Protein AF-0000000066077690 (afdb_homodimer)

Solvent-accessible surface area (backbone atoms only — not comparable to full-atom values): 32612 Å² total; per-residue (Å²): 104,36,33,20,30,17,25,60,28,32,73,72,39,43,57,28,40,52,52,6,44,52,50,33,25,72,72,65,68,33,28,33,33,38,15,16,38,50,70,61,50,54,51,51,28,50,75,70,71,46,71,78,41,79,43,58,46,79,39,76,15,76,40,74,71,56,72,85,49,61,29,68,64,46,50,71,69,36,65,46,11,9,54,38,43,20,25,40,33,32,54,73,64,71,15,64,22,27,37,34,21,27,28,61,60,30,50,52,47,24,39,42,72,48,40,25,57,30,76,71,50,89,67,55,30,26,35,36,58,38,63,29,72,75,44,70,24,36,35,28,16,38,48,64,34,42,67,69,54,43,70,51,46,49,50,45,47,51,53,43,40,53,45,39,30,59,73,73,61,35,90,76,43,34,33,26,37,59,24,70,31,61,53,77,88,33,50,35,71,59,46,41,65,25,47,64,54,45,72,66,65,79,62,54,55,72,47,38,34,36,32,34,43,55,27,54,39,82,40,40,25,37,30,43,38,5,40,56,28,24,27,51,54,32,26,53,54,20,37,55,53,33,51,54,50,46,39,53,52,42,21,72,75,30,74,62,19,41,56,8,40,61,43,19,39,65,26,52,50,49,48,50,49,59,64,31,72,46,64,54,16,37,23,41,43,45,43,36,50,56,44,40,29,40,30,56,39,79,44,42,32,61,18,40,24,30,24,53,50,44,46,51,50,45,61,72,54,44,50,59,61,52,46,60,70,49,38,53,60,51,50,54,50,50,54,55,55,60,69,73,105,105,36,30,20,30,17,24,59,28,32,71,71,39,44,57,29,40,52,51,5,43,53,48,32,26,71,72,66,69,32,28,33,34,38,16,16,38,49,71,59,50,51,52,51,27,49,76,69,70,46,70,78,42,78,45,59,45,79,39,72,13,78,39,74,71,56,73,85,51,61,29,69,63,46,50,71,69,35,65,45,11,10,55,37,43,19,27,40,33,32,54,72,64,70,14,64,20,26,38,33,20,28,29,60,59,31,48,51,48,24,37,42,72,48,40,26,58,30,76,71,51,88,64,56,31,26,34,35,61,37,61,28,73,75,44,69,24,36,34,30,17,38,49,63,33,43,69,67,53,43,69,50,45,48,50,46,47,51,55,44,39,52,47,38,29,61,72,73,62,36,89,78,42,34,34,26,36,58,24,71,30,62,53,77,88,34,49,36,71,58,44,42,64,24,48,62,54,45,72,67,63,80,63,54,55,72,46,37,32,37,31,35,44,56,25,54,40,81,42,39,24,37,28,43,39,5,39,56,27,24,26,51,54,32,24,53,54,20,38,54,53,33,52,54,52,48,39,54,53,41,20,72,75,31,74,61,18,41,55,8,39,61,44,19,38,66,26,53,51,50,47,48,50,61,63,29,71,46,63,52,16,38,23,40,42,45,43,36,50,54,46,42,30,40,30,56,38,80,44,43,32,62,17,39,25,30,25,51,50,44,45,51,50,46,60,73,54,42,51,60,62,52,46,59,71,49,40,54,60,52,50,54,50,50,54,56,53,60,70,72,106

Foldseek 3Di:
DEEEELQQAFDPGRVLLLLLQLVLCVPVVAAYEHFEAPVVVCVNCVVVVNNPPPRYHYHHQHDADAQPDDQLVCCVVRCSHRLLVSLQCCLVVVHQEYEHQHHPSNNLNSLCVRQNFQPLQPDKAWWFWAAAPVGTATETRAANFQDDALLNQLLVQVLRQLCCCLQVVDPAFEEAEEFQDQDLCGHDPRSNVNQVLNVPLPGNYPGYDYLVCNRHCPGRYYYDGNNVNNVSVVCLQVVLVVVVVVLVVVCVVDVVSVVVCVVCVVVVVVVCCSRHLLQRQFIWITGGNGTYGHFHNNHGSSSSNSVVVSRVSCSVSCSNVVCSVCSNVSSVSVVVVVVVD/DEEEEAQQAFDPGRVLLLLLQLVLCVPVVAAYEHFEAPVVVCVVCVVVVNNPPPRYHYHHQHDADAQPDDQLVCCVVRCSHRLLVSLQCCLVVVHQEYEHQHHPSNNLNSLCVRQNFQPLQPDKAWWFWAAAPVGTATETRQANFQDDALLNQLLVQVLRQLCCCLQVVDPAFEEAEEFQDQDLCGHDPRSNVNQVLNVPLPGNYPGYDYLVCNRHCPGRYYYDGNNVNNVSVVCLQVVLVVVVVVLVVVCVVDVVSVVVCVVCVVVVVVVCCSRHLLQRQFIWITGGNGTYGHFHNNHGSSSSNSVVVSRVSCSVSCSNVVCSVCSNVSSVSVVVVVVVD

Sequence (682 aa):
MRIALDASGGDFGYQPNILGAARAVKELKCEVILVGDEKVLKEQLASLGLSDLKGLSVEHAPDVIDMDADPAKEVRSKKNASVVVAADLVKQGRAKAFVSAGNSGATMVAALMKMGRIEGVLRPAIGAPLPTVKGLMLLLDAGANAECKPQHLMQFAVMGSIYTQKVFGIRKPKVGLLSIGEEEGKGNDLVKETYPYLSNLGINFCGNVEGRDLPFGTTDVVVTDGFTGNVCLKLEEGLAKAMFHMIKGEIKKNPIAMLGAMLAKPAFASVKKITDPDTAGGAPLLGVDGVAIVSHGKSSETAVFNAVRTAKRLVDSGFVSDIKQHIAEYKEIFEKLEAKKMRIALDASGGDFGYQPNILGAARAVKELKCEVILVGDEKVLKEQLASLGLSDLKGLSVEHAPDVIDMDADPAKEVRSKKNASVVVAADLVKQGRAKAFVSAGNSGATMVAALMKMGRIEGVLRPAIGAPLPTVKGLMLLLDAGANAECKPQHLMQFAVMGSIYTQKVFGIRKPKVGLLSIGEEEGKGNDLVKETYPYLSNLGINFCGNVEGRDLPFGTTDVVVTDGFTGNVCLKLEEGLAKAMFHMIKGEIKKNPIAMLGAMLAKPAFASVKKITDPDTAGGAPLLGVDGVAIVSHGKSSETAVFNAVRTAKRLVDSGFVSDIKQHIAEYKEIFEKLEAKK

Nearest PDB structures (foldseek):
  6a1k-assembly1_B  TM=9.508E-01  e=2.066E-37  Bacillus subtilis subsp. subtilis str. 168
  1vi1-assembly1_A  TM=9.547E-01  e=2.306E-36  Bacillus subtilis
  1vi1-assembly2_B  TM=9.498E-01  e=1.806E-33  Bacillus subtilis
  1u7n-assembly1_B  TM=9.314E-01  e=5.696E-33  Enterococcus faecalis
  1u7n-assembly1_A  TM=9.356E-01  e=7.097E-31  Enterococcus faecalis

Structure (mmCIF, N/CA/C/O backbone):
data_AF-0000000066077690-model_v1
#
loop_
_entity.id
_entity.type
_entity.pdbx_description
1 polymer 'Phosphate acyltransferase'
#
loop_
_atom_site.group_PDB
_atom_site.id
_atom_site.type_symbol
_atom_site.label_atom_id
_atom_site.label_alt_id
_atom_site.label_comp_id
_atom_site.label_asym_id
_atom_site.label_entity_id
_atom_site.label_seq_id
_atom_site.pdbx_PDB_ins_code
_atom_site.Cartn_x
_atom_site.Cartn_y
_atom_site.Cartn_z
_atom_site.occupancy
_atom_site.B_iso_or_equiv
_atom_site.auth_seq_id
_atom_site.auth_comp_id
_atom_site.auth_asym_id
_atom_site.auth_atom_id
_atom_site.pdbx_PDB_model_num
ATOM 1 N N . MET A 1 1 ? -2.941 -35.188 -13.766 1 92.62 1 MET A N 1
ATOM 2 C CA . MET A 1 1 ? -2.289 -33.938 -14.18 1 92.62 1 MET A CA 1
ATOM 3 C C . MET A 1 1 ? -0.944 -33.781 -13.477 1 92.62 1 MET A C 1
ATOM 5 O O . MET A 1 1 ? -0.804 -34.125 -12.305 1 92.62 1 MET A O 1
ATOM 9 N N . ARG A 1 2 ? 0.163 -33.344 -14.195 1 97.88 2 ARG A N 1
ATOM 10 C CA . ARG A 1 2 ? 1.507 -33.188 -13.648 1 97.88 2 ARG A CA 1
ATOM 11 C C . ARG A 1 2 ? 1.86 -31.703 -13.484 1 97.88 2 ARG A C 1
ATOM 13 O O . ARG A 1 2 ? 1.692 -30.906 -14.414 1 97.88 2 ARG A O 1
ATOM 20 N N . ILE A 1 3 ? 2.305 -31.375 -12.344 1 98.56 3 ILE A N 1
ATOM 21 C CA . ILE A 1 3 ? 2.758 -30.031 -12.016 1 98.56 3 ILE A CA 1
ATOM 22 C C . ILE A 1 3 ? 4.25 -30.062 -11.695 1 98.56 3 ILE A C 1
ATOM 24 O O . ILE A 1 3 ? 4.707 -30.875 -10.891 1 98.56 3 ILE A O 1
ATOM 28 N N . ALA A 1 4 ? 4.996 -29.25 -12.367 1 98.88 4 ALA A N 1
ATOM 29 C CA . ALA A 1 4 ? 6.422 -29.125 -12.07 1 98.88 4 ALA A CA 1
ATOM 30 C C . ALA A 1 4 ? 6.66 -28.156 -10.914 1 98.88 4 ALA A C 1
ATOM 32 O O . ALA A 1 4 ? 6.117 -27.047 -10.898 1 98.88 4 ALA A O 1
ATOM 33 N N . LEU A 1 5 ? 7.414 -28.562 -9.938 1 98.75 5 LEU A N 1
ATOM 34 C CA . LEU A 1 5 ? 7.73 -27.719 -8.781 1 98.75 5 LEU A CA 1
ATOM 35 C C . LEU A 1 5 ? 9.227 -27.438 -8.711 1 98.75 5 LEU A C 1
ATOM 37 O O . LEU A 1 5 ? 10.039 -28.359 -8.641 1 98.75 5 LEU A O 1
ATOM 41 N N . ASP A 1 6 ? 9.57 -26.188 -8.797 1 98.56 6 ASP A N 1
ATOM 42 C CA . ASP A 1 6 ? 10.93 -25.75 -8.5 1 98.56 6 ASP A CA 1
ATOM 43 C C . ASP A 1 6 ? 11.305 -26.078 -7.055 1 98.56 6 ASP A C 1
ATOM 45 O O . ASP A 1 6 ? 11.094 -25.266 -6.156 1 98.56 6 ASP A O 1
ATOM 49 N N . ALA A 1 7 ? 11.938 -27.188 -6.895 1 97.88 7 ALA A N 1
ATOM 50 C CA . ALA A 1 7 ? 12.141 -27.719 -5.551 1 97.88 7 ALA A CA 1
ATOM 51 C C . ALA A 1 7 ? 13.32 -27.047 -4.859 1 97.88 7 ALA A C 1
ATOM 53 O O . ALA A 1 7 ? 13.492 -27.172 -3.645 1 97.88 7 ALA A O 1
ATOM 54 N N . SER A 1 8 ? 14.094 -26.344 -5.578 1 94.06 8 SER A N 1
ATOM 55 C CA . SER A 1 8 ? 15.266 -25.672 -5.023 1 94.06 8 SER A CA 1
ATOM 56 C C . SER A 1 8 ? 14.961 -24.219 -4.66 1 94.06 8 SER A C 1
ATOM 58 O O . SER A 1 8 ? 15.797 -23.531 -4.062 1 94.06 8 SER A O 1
ATOM 60 N N . GLY A 1 9 ? 13.75 -23.797 -5.086 1 90.25 9 GLY A N 1
ATOM 61 C CA . GLY A 1 9 ? 13.398 -22.406 -4.828 1 90.25 9 GLY A CA 1
ATOM 62 C C . GLY A 1 9 ? 12.969 -22.156 -3.396 1 90.25 9 GLY A C 1
ATOM 63 O O . GLY A 1 9 ? 12.5 -23.078 -2.715 1 90.25 9 GLY A O 1
ATOM 64 N N . GLY A 1 10 ? 13.188 -20.953 -2.996 1 89.75 10 GLY A N 1
ATOM 65 C CA . GLY A 1 10 ? 12.734 -20.578 -1.663 1 89.75 10 GLY A CA 1
ATOM 66 C C . GLY A 1 10 ? 13.875 -20.438 -0.668 1 89.75 10 GLY A C 1
ATOM 67 O O . GLY A 1 10 ? 14.992 -20.891 -0.926 1 89.75 10 GLY A O 1
ATOM 68 N N . ASP A 1 11 ? 13.539 -19.922 0.459 1 88.38 11 ASP A N 1
ATOM 69 C CA . ASP A 1 11 ? 14.547 -19.547 1.449 1 88.38 11 ASP A CA 1
ATOM 70 C C . ASP A 1 11 ? 14.859 -20.734 2.373 1 88.38 11 ASP A C 1
ATOM 72 O O . ASP A 1 11 ? 15.906 -20.75 3.021 1 88.38 11 ASP A O 1
ATOM 76 N N . PHE A 1 12 ? 13.969 -21.719 2.418 1 89.31 12 PHE A N 1
ATOM 77 C CA . PHE A 1 12 ? 14.086 -22.734 3.455 1 89.31 12 PHE A CA 1
ATOM 78 C C . PHE A 1 12 ? 14.617 -24.031 2.877 1 89.31 12 PHE A C 1
ATOM 80 O O . PHE A 1 12 ? 14.539 -25.094 3.518 1 89.31 12 PHE A O 1
ATOM 87 N N . GLY A 1 13 ? 15.07 -23.984 1.696 1 88.69 13 GLY A N 1
ATOM 88 C CA . GLY A 1 13 ? 15.641 -25.188 1.092 1 88.69 13 GLY A CA 1
ATOM 89 C C . GLY A 1 13 ? 14.594 -26.109 0.495 1 88.69 13 GLY A C 1
ATOM 90 O O . GLY A 1 13 ? 13.477 -25.688 0.209 1 88.69 13 GLY A O 1
ATOM 91 N N . TYR A 1 14 ? 14.977 -27.359 0.371 1 95 14 TYR A N 1
ATOM 92 C CA . TYR A 1 14 ? 14.18 -28.312 -0.386 1 95 14 TYR A CA 1
ATOM 93 C C . TYR A 1 14 ? 13 -28.812 0.441 1 95 14 TYR A C 1
ATOM 95 O O . TYR A 1 14 ? 11.961 -29.188 -0.11 1 95 14 TYR A O 1
ATOM 103 N N . GLN A 1 15 ? 13.141 -28.812 1.674 1 95.62 15 GLN A N 1
ATOM 104 C CA . GLN A 1 15 ? 12.258 -29.578 2.541 1 95.62 15 GLN A CA 1
ATOM 105 C C . GLN A 1 15 ? 10.82 -29.078 2.455 1 95.62 15 GLN A C 1
ATOM 107 O O . GLN A 1 15 ? 9.891 -29.875 2.271 1 95.62 15 GLN A O 1
ATOM 112 N N . PRO A 1 16 ? 10.594 -27.75 2.58 1 96.31 16 PRO A N 1
ATOM 113 C CA . PRO A 1 16 ? 9.203 -27.297 2.455 1 96.31 16 PRO A CA 1
ATOM 114 C C . PRO A 1 16 ? 8.586 -27.641 1.104 1 96.31 16 PRO A C 1
ATOM 116 O O . PRO A 1 16 ? 7.398 -27.969 1.027 1 96.31 16 PRO A O 1
ATOM 119 N N . ASN A 1 17 ? 9.375 -27.578 0.113 1 97.94 17 ASN A N 1
ATOM 120 C CA . ASN A 1 17 ? 8.898 -27.906 -1.228 1 97.94 17 ASN A CA 1
ATOM 121 C C . ASN A 1 17 ? 8.547 -29.375 -1.352 1 97.94 17 ASN A C 1
ATOM 123 O O . ASN A 1 17 ? 7.488 -29.719 -1.878 1 97.94 17 ASN A O 1
ATOM 127 N N . ILE A 1 18 ? 9.398 -30.234 -0.816 1 98.38 18 ILE A N 1
ATOM 128 C CA . ILE A 1 18 ? 9.188 -31.688 -0.885 1 98.38 18 ILE A CA 1
ATOM 129 C C . ILE A 1 18 ? 7.945 -32.062 -0.081 1 98.38 18 ILE A C 1
ATOM 131 O O . ILE A 1 18 ? 7.078 -32.781 -0.571 1 98.38 18 ILE A O 1
ATOM 135 N N . LEU A 1 19 ? 7.859 -31.516 1.081 1 98 19 LEU A N 1
ATOM 136 C CA . LEU A 1 19 ? 6.746 -31.859 1.966 1 98 19 LEU A CA 1
ATOM 137 C C . LEU A 1 19 ? 5.434 -31.312 1.416 1 98 19 LEU A C 1
ATOM 139 O O . LEU A 1 19 ? 4.402 -31.984 1.48 1 98 19 LEU A O 1
ATOM 143 N N . GLY A 1 20 ? 5.445 -30.078 0.918 1 97.56 20 GLY A N 1
ATOM 144 C CA . GLY A 1 20 ? 4.262 -29.531 0.284 1 97.56 20 GLY A CA 1
ATOM 145 C C . GLY A 1 20 ? 3.816 -30.312 -0.936 1 97.56 20 GLY A C 1
ATOM 146 O O . GLY A 1 20 ? 2.619 -30.531 -1.136 1 97.56 20 GLY A O 1
ATOM 147 N N . ALA A 1 21 ? 4.758 -30.766 -1.689 1 98.25 21 ALA A N 1
ATOM 148 C CA . ALA A 1 21 ? 4.473 -31.578 -2.869 1 98.25 21 ALA A CA 1
ATOM 149 C C . ALA A 1 21 ? 3.869 -32.938 -2.475 1 98.25 21 ALA A C 1
ATOM 151 O O . ALA A 1 21 ? 2.912 -33.375 -3.1 1 98.25 21 ALA A O 1
ATOM 152 N N . ALA A 1 22 ? 4.465 -33.531 -1.503 1 98.12 22 ALA A N 1
ATOM 153 C CA . ALA A 1 22 ? 3.967 -34.812 -1.023 1 98.12 22 ALA A CA 1
ATOM 154 C C . ALA A 1 22 ? 2.52 -34.719 -0.558 1 98.12 22 ALA A C 1
ATOM 156 O O . ALA A 1 22 ? 1.69 -35.562 -0.871 1 98.12 22 ALA A O 1
ATOM 157 N N . ARG A 1 23 ? 2.299 -33.656 0.178 1 97.88 23 ARG A N 1
ATOM 158 C CA . ARG A 1 23 ? 0.932 -33.406 0.631 1 97.88 23 ARG A CA 1
ATOM 159 C C . ARG A 1 23 ? -0.01 -33.219 -0.552 1 97.88 23 ARG A C 1
ATOM 161 O O . ARG A 1 23 ? -1.137 -33.719 -0.545 1 97.88 23 ARG A O 1
ATOM 168 N N . ALA A 1 24 ? 0.413 -32.469 -1.529 1 97.75 24 ALA A N 1
ATOM 169 C CA . ALA A 1 24 ? -0.404 -32.219 -2.709 1 97.75 24 ALA A CA 1
ATOM 170 C C . ALA A 1 24 ? -0.749 -33.5 -3.445 1 97.75 24 ALA A C 1
ATOM 172 O O . ALA A 1 24 ? -1.899 -33.719 -3.832 1 97.75 24 ALA A O 1
ATOM 173 N N . VAL A 1 25 ? 0.225 -34.375 -3.611 1 97.75 25 VAL A N 1
ATOM 174 C CA . VAL A 1 25 ? 0.017 -35.625 -4.312 1 97.75 25 VAL A CA 1
ATOM 175 C C . VAL A 1 25 ? -1.006 -36.469 -3.557 1 97.75 25 VAL A C 1
ATOM 177 O O . VAL A 1 25 ? -1.86 -37.125 -4.168 1 97.75 25 VAL A O 1
ATOM 180 N N . LYS A 1 26 ? -0.929 -36.438 -2.277 1 97.06 26 LYS A N 1
ATOM 181 C CA . LYS A 1 26 ? -1.799 -37.25 -1.438 1 97.06 26 LYS A CA 1
ATOM 182 C C . LYS A 1 26 ? -3.219 -36.688 -1.405 1 97.06 26 LYS A C 1
ATOM 184 O O . LYS A 1 26 ? -4.191 -37.438 -1.457 1 97.06 26 LYS A O 1
ATOM 189 N N . GLU A 1 27 ? -3.309 -35.375 -1.354 1 97.19 27 GLU A N 1
ATOM 190 C CA . GLU A 1 27 ? -4.605 -34.781 -1.058 1 97.19 27 GLU A CA 1
ATOM 191 C C . GLU A 1 27 ? -5.301 -34.312 -2.334 1 97.19 27 GLU A C 1
ATOM 193 O O . GLU A 1 27 ? -6.531 -34.281 -2.398 1 97.19 27 GLU A O 1
ATOM 198 N N . LEU A 1 28 ? -4.562 -33.906 -3.311 1 96.19 28 LEU A N 1
ATOM 199 C CA . LEU A 1 28 ? -5.148 -33.281 -4.492 1 96.19 28 LEU A CA 1
ATOM 200 C C . LEU A 1 28 ? -5.207 -34.25 -5.656 1 96.19 28 LEU A C 1
ATOM 202 O O . LEU A 1 28 ? -5.766 -33.938 -6.711 1 96.19 28 LEU A O 1
ATOM 206 N N . LYS A 1 29 ? -4.652 -35.406 -5.52 1 91.88 29 LYS A N 1
ATOM 207 C CA . LYS A 1 29 ? -4.629 -36.469 -6.543 1 91.88 29 LYS A CA 1
ATOM 208 C C . LYS A 1 29 ? -3.996 -35.969 -7.832 1 91.88 29 LYS A C 1
ATOM 210 O O . LYS A 1 29 ? -4.559 -36.125 -8.914 1 91.88 29 LYS A O 1
ATOM 215 N N . CYS A 1 30 ? -3.027 -35.219 -7.727 1 95.88 30 CYS A N 1
ATOM 216 C CA . CYS A 1 30 ? -2.203 -34.781 -8.852 1 95.88 30 CYS A CA 1
ATOM 217 C C . CYS A 1 30 ? -0.787 -35.344 -8.734 1 95.88 30 CYS A C 1
ATOM 219 O O . CYS A 1 30 ? -0.454 -36 -7.75 1 95.88 30 CYS A O 1
ATOM 221 N N . GLU A 1 31 ? -0.069 -35.25 -9.805 1 98.5 31 GLU A N 1
ATOM 222 C CA . GLU A 1 31 ? 1.344 -35.594 -9.797 1 98.5 31 GLU A CA 1
ATOM 223 C C . GLU A 1 31 ? 2.236 -34.375 -9.734 1 98.5 31 GLU A C 1
ATOM 225 O O . GLU A 1 31 ? 1.886 -33.312 -10.273 1 98.5 31 GLU A O 1
ATOM 230 N N . VAL A 1 32 ? 3.328 -34.5 -9.023 1 98.75 32 VAL A N 1
ATOM 231 C CA . VAL A 1 32 ? 4.266 -33.406 -8.898 1 98.75 32 VAL A CA 1
ATOM 232 C C . VAL A 1 32 ? 5.664 -33.844 -9.305 1 98.75 32 VAL A C 1
ATOM 234 O O . VAL A 1 32 ? 6.137 -34.906 -8.844 1 98.75 32 VAL A O 1
ATOM 237 N N . ILE A 1 33 ? 6.266 -33.156 -10.195 1 98.81 33 ILE A N 1
ATOM 238 C CA . ILE A 1 33 ? 7.664 -33.344 -10.555 1 98.81 33 ILE A CA 1
ATOM 239 C C . ILE A 1 33 ? 8.539 -32.375 -9.742 1 98.81 33 ILE A C 1
ATOM 241 O O . ILE A 1 33 ? 8.492 -31.172 -9.938 1 98.81 33 ILE A O 1
ATOM 245 N N . LEU A 1 34 ? 9.32 -32.938 -8.859 1 98.75 34 LEU A N 1
ATOM 246 C CA . LEU A 1 34 ? 10.305 -32.156 -8.133 1 98.75 34 LEU A CA 1
ATOM 247 C C . LEU A 1 34 ? 11.516 -31.844 -9.008 1 98.75 34 LEU A C 1
ATOM 249 O O . LEU A 1 34 ? 12.234 -32.75 -9.422 1 98.75 34 LEU A O 1
ATOM 253 N N . VAL A 1 35 ? 11.695 -30.609 -9.25 1 98.81 35 VAL A N 1
ATOM 254 C CA . VAL A 1 35 ? 12.789 -30.219 -10.133 1 98.81 35 VAL A CA 1
ATOM 255 C C . VAL A 1 35 ? 13.938 -29.625 -9.305 1 98.81 35 VAL A C 1
ATOM 257 O O . VAL A 1 35 ? 13.758 -28.625 -8.609 1 98.81 35 VAL A O 1
ATOM 260 N N . GLY A 1 36 ? 15.062 -30.156 -9.352 1 98.44 36 GLY A N 1
ATOM 261 C CA . GLY A 1 36 ? 16.234 -29.766 -8.586 1 98.44 36 GLY A CA 1
ATOM 262 C C . GLY A 1 36 ? 17.375 -30.766 -8.688 1 98.44 36 GLY A C 1
ATOM 263 O O . GLY A 1 36 ? 17.375 -31.641 -9.562 1 98.44 36 GLY A O 1
ATOM 264 N N . ASP A 1 37 ? 18.359 -30.562 -7.871 1 98.12 37 ASP A N 1
ATOM 265 C CA . ASP A 1 37 ? 19.484 -31.5 -7.855 1 98.12 37 ASP A CA 1
ATOM 266 C C . ASP A 1 37 ? 19.016 -32.906 -7.488 1 98.12 37 ASP A C 1
ATOM 268 O O . ASP A 1 37 ? 18.516 -33.125 -6.383 1 98.12 37 ASP A O 1
ATOM 272 N N . GLU A 1 38 ? 19.188 -33.781 -8.438 1 98.25 38 GLU A N 1
ATOM 273 C CA . GLU A 1 38 ? 18.625 -35.125 -8.297 1 98.25 38 GLU A CA 1
ATOM 274 C C . GLU A 1 38 ? 19.188 -35.844 -7.066 1 98.25 38 GLU A C 1
ATOM 276 O O . GLU A 1 38 ? 18.453 -36.5 -6.32 1 98.25 38 GLU A O 1
ATOM 281 N N . LYS A 1 39 ? 20.516 -35.719 -6.879 1 98 39 LYS A N 1
ATOM 282 C CA . LYS A 1 39 ? 21.156 -36.375 -5.738 1 98 39 LYS A CA 1
ATOM 283 C C . LYS A 1 39 ? 20.562 -35.875 -4.422 1 98 39 LYS A C 1
ATOM 285 O O . LYS A 1 39 ? 20.203 -36.656 -3.551 1 98 39 LYS A O 1
ATOM 290 N N . VAL A 1 40 ? 20.438 -34.594 -4.293 1 97.56 40 VAL A N 1
ATOM 291 C CA . VAL A 1 40 ? 19.922 -33.969 -3.08 1 97.56 40 VAL A CA 1
ATOM 292 C C . VAL A 1 40 ? 18.469 -34.406 -2.867 1 97.56 40 VAL A C 1
ATOM 294 O O . VAL A 1 40 ? 18.078 -34.75 -1.756 1 97.56 40 VAL A O 1
ATOM 297 N N . LEU A 1 41 ? 17.672 -34.344 -3.916 1 98.19 41 LEU A N 1
ATOM 298 C CA . LEU A 1 41 ? 16.25 -34.656 -3.832 1 98.19 41 LEU A CA 1
ATOM 299 C C . LEU A 1 41 ? 16.031 -36.125 -3.434 1 98.19 41 LEU A C 1
ATOM 301 O O . LEU A 1 41 ? 15.203 -36.406 -2.566 1 98.19 41 LEU A O 1
ATOM 305 N N . LYS A 1 42 ? 16.766 -36.969 -4.035 1 97.81 42 LYS A N 1
ATOM 306 C CA . LYS A 1 42 ? 16.625 -38.406 -3.729 1 97.81 42 LYS A CA 1
ATOM 307 C C . LYS A 1 42 ? 17 -38.688 -2.281 1 97.81 42 LYS A C 1
ATOM 309 O O . LYS A 1 42 ? 16.344 -39.469 -1.603 1 97.81 42 LYS A O 1
ATOM 314 N N . GLU A 1 43 ? 18.094 -38.062 -1.853 1 97.88 43 GLU A N 1
ATOM 315 C CA . GLU A 1 43 ? 18.516 -38.219 -0.466 1 97.88 43 GLU A CA 1
ATOM 316 C C . GLU A 1 43 ? 17.453 -37.719 0.501 1 97.88 43 GLU A C 1
ATOM 318 O O . GLU A 1 43 ? 17.156 -38.375 1.503 1 97.88 43 GLU A O 1
ATOM 323 N N . GLN A 1 44 ? 16.906 -36.562 0.213 1 97.38 44 GLN A N 1
ATOM 324 C CA . GLN A 1 44 ? 15.891 -35.969 1.087 1 97.38 44 GLN A CA 1
ATOM 325 C C . GLN A 1 44 ? 14.609 -36.781 1.073 1 97.38 44 GLN A C 1
ATOM 327 O O . GLN A 1 44 ? 13.984 -37 2.117 1 97.38 44 GLN A O 1
ATOM 332 N N . LEU A 1 45 ? 14.219 -37.25 -0.098 1 98 45 LEU A N 1
ATOM 333 C CA . LEU A 1 45 ? 13.031 -38.094 -0.207 1 98 45 LEU A CA 1
ATOM 334 C C . LEU A 1 45 ? 13.195 -39.375 0.608 1 98 45 LEU A C 1
ATOM 336 O O . LEU A 1 45 ? 12.266 -39.812 1.295 1 98 45 LEU A O 1
ATOM 340 N N . ALA A 1 46 ? 14.375 -39.938 0.514 1 97.5 46 ALA A N 1
ATOM 341 C CA . ALA A 1 46 ? 14.664 -41.156 1.28 1 97.5 46 ALA A CA 1
ATOM 342 C C . ALA A 1 46 ? 14.602 -40.875 2.779 1 97.5 46 ALA A C 1
ATOM 344 O O . ALA A 1 46 ? 14 -41.656 3.531 1 97.5 46 ALA A O 1
ATOM 345 N N . SER A 1 47 ? 15.227 -39.781 3.211 1 97.69 47 SER A N 1
ATOM 346 C CA . SER A 1 47 ? 15.273 -39.406 4.625 1 97.69 47 SER A CA 1
ATOM 347 C C . SER A 1 47 ? 13.875 -39.156 5.18 1 97.69 47 SER A C 1
ATOM 349 O O . SER A 1 47 ? 13.617 -39.406 6.359 1 97.69 47 SER A O 1
ATOM 351 N N . LEU A 1 48 ? 12.953 -38.75 4.332 1 97.12 48 LEU A N 1
ATOM 352 C CA . LEU A 1 48 ? 11.602 -38.406 4.758 1 97.12 48 LEU A CA 1
ATOM 353 C C . LEU A 1 48 ? 10.648 -39.562 4.551 1 97.12 48 LEU A C 1
ATOM 355 O O . LEU A 1 48 ? 9.453 -39.469 4.848 1 97.12 48 LEU A O 1
ATOM 359 N N . GLY A 1 49 ? 11.156 -40.656 3.998 1 97.12 49 GLY A N 1
ATOM 360 C CA . GLY A 1 49 ? 10.336 -41.844 3.74 1 97.12 49 GLY A CA 1
ATOM 361 C C . GLY A 1 49 ? 9.375 -41.656 2.58 1 97.12 49 GLY A C 1
ATOM 362 O O . GLY A 1 49 ? 8.281 -42.219 2.58 1 97.12 49 GLY A O 1
ATOM 363 N N . LEU A 1 50 ? 9.773 -40.812 1.596 1 97.56 50 LEU A N 1
ATOM 364 C CA . LEU A 1 50 ? 8.867 -40.438 0.515 1 97.56 50 LEU A CA 1
ATOM 365 C C . LEU A 1 50 ? 9.375 -40.969 -0.823 1 97.56 50 LEU A C 1
ATOM 367 O O . LEU A 1 50 ? 8.82 -40.656 -1.875 1 97.56 50 LEU A O 1
ATOM 371 N N . SER A 1 51 ? 10.367 -41.812 -0.852 1 96.94 51 SER A N 1
ATOM 372 C CA . SER A 1 51 ? 11.016 -42.312 -2.07 1 96.94 51 SER A CA 1
ATOM 373 C C . SER A 1 51 ? 10.039 -43.062 -2.959 1 96.94 51 SER A C 1
ATOM 375 O O . SER A 1 51 ? 10.156 -43.031 -4.184 1 96.94 51 SER A O 1
ATOM 377 N N . ASP A 1 52 ? 9.031 -43.688 -2.352 1 95.88 52 ASP A N 1
ATOM 378 C CA . ASP A 1 52 ? 8.141 -44.531 -3.115 1 95.88 52 ASP A CA 1
ATOM 379 C C . ASP A 1 52 ? 6.75 -43.938 -3.246 1 95.88 52 ASP A C 1
ATOM 381 O O . ASP A 1 52 ? 5.793 -44.625 -3.607 1 95.88 52 ASP A O 1
ATOM 385 N N . LEU A 1 53 ? 6.684 -42.688 -2.893 1 96.5 53 LEU A N 1
ATOM 386 C CA . LEU A 1 53 ? 5.375 -42.062 -2.998 1 96.5 53 LEU A CA 1
ATOM 387 C C . LEU A 1 53 ? 4.949 -41.938 -4.457 1 96.5 53 LEU A C 1
ATOM 389 O O . LEU A 1 53 ? 5.598 -41.25 -5.238 1 96.5 53 LEU A O 1
ATOM 393 N N . LYS A 1 54 ? 3.861 -42.625 -4.789 1 96.5 54 LYS A N 1
ATOM 394 C CA . LYS A 1 54 ? 3.328 -42.562 -6.148 1 96.5 54 LYS A CA 1
ATOM 395 C C . LYS A 1 54 ? 2.857 -41.125 -6.461 1 96.5 54 LYS A C 1
ATOM 397 O O . LYS A 1 54 ? 2.256 -40.469 -5.609 1 96.5 54 LYS A O 1
ATOM 402 N N . GLY A 1 55 ? 3.227 -40.656 -7.559 1 97.56 55 GLY A N 1
ATOM 403 C CA . GLY A 1 55 ? 2.807 -39.344 -7.973 1 97.56 55 GLY A CA 1
ATOM 404 C C . GLY A 1 55 ? 3.893 -38.281 -7.812 1 97.56 55 GLY A C 1
ATOM 405 O O . GLY A 1 55 ? 3.75 -37.156 -8.289 1 97.56 55 GLY A O 1
ATOM 406 N N . LEU A 1 56 ? 4.93 -38.688 -7.105 1 97.81 56 LEU A N 1
ATOM 407 C CA . LEU A 1 56 ? 6.078 -37.812 -6.938 1 97.81 56 LEU A CA 1
ATOM 408 C C . LEU A 1 56 ? 7.258 -38.281 -7.781 1 97.81 56 LEU A C 1
ATOM 410 O O . LEU A 1 56 ? 7.633 -39.469 -7.727 1 97.81 56 LEU A O 1
ATOM 414 N N . SER A 1 57 ? 7.77 -37.469 -8.57 1 98.25 57 SER A N 1
ATOM 415 C CA . SER A 1 57 ? 8.938 -37.812 -9.375 1 98.25 57 SER A CA 1
ATOM 416 C C . SER A 1 57 ? 9.984 -36.688 -9.32 1 98.25 57 SER A C 1
ATOM 418 O O . SER A 1 57 ? 9.734 -35.625 -8.781 1 98.25 57 SER A O 1
ATOM 420 N N . VAL A 1 58 ? 11.164 -37.031 -9.797 1 98.5 58 VAL A N 1
ATOM 421 C CA . VAL A 1 58 ? 12.281 -36.094 -9.711 1 98.5 58 VAL A CA 1
ATOM 422 C C . VAL A 1 58 ? 12.805 -35.781 -11.109 1 98.5 58 VAL A C 1
ATOM 424 O O . VAL A 1 58 ? 12.914 -36.688 -11.953 1 98.5 58 VAL A O 1
ATOM 427 N N . GLU A 1 59 ? 13.008 -34.562 -11.43 1 98.62 59 GLU A N 1
ATOM 428 C CA . GLU A 1 59 ? 13.719 -34.062 -12.609 1 98.62 59 GLU A CA 1
ATOM 429 C C . GLU A 1 59 ? 14.992 -33.312 -12.227 1 98.62 59 GLU A C 1
ATOM 431 O O . GLU A 1 59 ? 14.953 -32.375 -11.422 1 98.62 59 GLU A O 1
ATOM 436 N N . HIS A 1 60 ? 16.094 -33.75 -12.828 1 98.5 60 HIS A N 1
ATOM 437 C CA . HIS A 1 60 ? 17.391 -33.219 -12.438 1 98.5 60 HIS A CA 1
ATOM 438 C C . HIS A 1 60 ? 17.594 -31.812 -13.008 1 98.5 60 HIS A C 1
ATOM 440 O O . HIS A 1 60 ? 17.438 -31.594 -14.211 1 98.5 60 HIS A O 1
ATOM 446 N N . ALA A 1 61 ? 17.891 -30.922 -12.148 1 98.31 61 ALA A N 1
ATOM 447 C CA . ALA A 1 61 ? 18.312 -29.562 -12.445 1 98.31 61 ALA A CA 1
ATOM 448 C C . ALA A 1 61 ? 19.281 -29.047 -11.375 1 98.31 61 ALA A C 1
ATOM 450 O O . ALA A 1 61 ? 18.859 -28.484 -10.367 1 98.31 61 ALA A O 1
ATOM 451 N N . PRO A 1 62 ? 20.547 -29.078 -11.633 1 96 62 PRO A N 1
ATOM 452 C CA . PRO A 1 62 ? 21.531 -28.859 -10.57 1 96 62 PRO A CA 1
ATOM 453 C C . PRO A 1 62 ? 21.703 -27.391 -10.219 1 96 62 PRO A C 1
ATOM 455 O O . PRO A 1 62 ? 22.203 -27.062 -9.133 1 96 62 PRO A O 1
ATOM 458 N N . ASP A 1 63 ? 21.359 -26.5 -11.094 1 96.44 63 ASP A N 1
ATOM 459 C CA . ASP A 1 63 ? 21.609 -25.078 -10.852 1 96.44 63 ASP A CA 1
ATOM 460 C C . ASP A 1 63 ? 20.422 -24.406 -10.164 1 96.44 63 ASP A C 1
ATOM 462 O O . ASP A 1 63 ? 19.281 -24.859 -10.305 1 96.44 63 ASP A O 1
ATOM 466 N N . VAL A 1 64 ? 20.703 -23.438 -9.367 1 94.88 64 VAL A N 1
ATOM 467 C CA . VAL A 1 64 ? 19.703 -22.641 -8.648 1 94.88 64 VAL A CA 1
ATOM 468 C C . VAL A 1 64 ? 19.938 -21.156 -8.891 1 94.88 64 VAL A C 1
ATOM 470 O O . VAL A 1 64 ? 21.094 -20.719 -8.984 1 94.88 64 VAL A O 1
ATOM 473 N N . ILE A 1 65 ? 18.922 -20.469 -9.117 1 94.38 65 ILE A N 1
ATOM 474 C CA . ILE A 1 65 ? 19.016 -19.016 -9.211 1 94.38 65 ILE A CA 1
ATOM 475 C C . ILE A 1 65 ? 18.812 -18.391 -7.836 1 94.38 65 ILE A C 1
ATOM 477 O O . ILE A 1 65 ? 17.781 -18.609 -7.195 1 94.38 65 ILE A O 1
ATOM 481 N N . ASP A 1 66 ? 19.766 -17.594 -7.457 1 89.44 66 ASP A N 1
ATOM 482 C CA . ASP A 1 66 ? 19.734 -16.969 -6.137 1 89.44 66 ASP A CA 1
ATOM 483 C C . ASP A 1 66 ? 18.609 -15.945 -6.039 1 89.44 66 ASP A C 1
ATOM 485 O O . ASP A 1 66 ? 18.281 -15.273 -7.023 1 89.44 66 ASP A O 1
ATOM 489 N N . MET A 1 67 ? 18.125 -15.766 -4.816 1 83 67 MET A N 1
ATOM 490 C CA . MET A 1 67 ? 17.016 -14.859 -4.562 1 83 67 MET A CA 1
ATOM 491 C C . MET A 1 67 ? 17.406 -13.414 -4.84 1 83 67 MET A C 1
ATOM 493 O O . MET A 1 67 ? 16.562 -12.586 -5.168 1 83 67 MET A O 1
ATOM 497 N N . ASP A 1 68 ? 18.625 -13.117 -4.77 1 81 68 ASP A N 1
ATOM 498 C CA . ASP A 1 68 ? 19.078 -11.742 -4.906 1 81 68 ASP A CA 1
ATOM 499 C C . ASP A 1 68 ? 19.75 -11.523 -6.262 1 81 68 ASP A C 1
ATOM 501 O O . ASP A 1 68 ? 20.281 -10.438 -6.531 1 81 68 ASP A O 1
ATOM 505 N N . ALA A 1 69 ? 19.625 -12.539 -7.074 1 85.44 69 ALA A N 1
ATOM 506 C CA . ALA A 1 69 ? 20.297 -12.461 -8.375 1 85.44 69 ALA A CA 1
ATOM 507 C C . ALA A 1 69 ? 19.453 -11.656 -9.367 1 85.44 69 ALA A C 1
ATOM 509 O O . ALA A 1 69 ? 18.25 -11.461 -9.164 1 85.44 69 ALA A O 1
ATOM 510 N N . ASP A 1 70 ? 20.094 -11.109 -10.375 1 86.62 70 ASP A N 1
ATOM 511 C CA . ASP A 1 70 ? 19.391 -10.5 -11.5 1 86.62 70 ASP A CA 1
ATOM 512 C C . ASP A 1 70 ? 18.609 -11.547 -12.289 1 86.62 70 ASP A C 1
ATOM 514 O O . ASP A 1 70 ? 19.203 -12.43 -12.922 1 86.62 70 ASP A O 1
ATOM 518 N N . PRO A 1 71 ? 17.391 -11.414 -12.359 1 89.12 71 PRO A N 1
ATOM 519 C CA . PRO A 1 71 ? 16.562 -12.484 -12.914 1 89.12 71 PRO A CA 1
ATOM 520 C C . PRO A 1 71 ? 16.859 -12.75 -14.391 1 89.12 71 PRO A C 1
ATOM 522 O O . PRO A 1 71 ? 17.141 -13.883 -14.773 1 89.12 71 PRO A O 1
ATOM 525 N N . ALA A 1 72 ? 16.797 -11.734 -15.219 1 88.56 72 ALA A N 1
ATOM 526 C CA . ALA A 1 72 ? 16.953 -11.906 -16.656 1 88.56 72 ALA A CA 1
ATOM 527 C C . ALA A 1 72 ? 18.312 -12.508 -17.016 1 88.56 72 ALA A C 1
ATOM 529 O O . ALA A 1 72 ? 18.391 -13.445 -17.797 1 88.56 72 ALA A O 1
ATOM 530 N N . LYS A 1 73 ? 19.344 -12 -16.406 1 91.25 73 LYS A N 1
ATOM 531 C CA . LYS A 1 73 ? 20.703 -12.469 -16.672 1 91.25 73 LYS A CA 1
ATOM 532 C C . LYS A 1 73 ? 20.875 -13.922 -16.219 1 91.25 73 LYS A C 1
ATOM 534 O O . LYS A 1 73 ? 21.422 -14.742 -16.953 1 91.25 73 LYS A O 1
ATOM 539 N N . GLU A 1 74 ? 20.391 -14.242 -15.102 1 93 74 GLU A N 1
ATOM 540 C CA . GLU A 1 74 ? 20.609 -15.562 -14.516 1 93 74 GLU A CA 1
ATOM 541 C C . GLU A 1 74 ? 19.812 -16.625 -15.25 1 93 74 GLU A C 1
ATOM 543 O O . GLU A 1 74 ? 20.297 -17.75 -15.453 1 93 74 GLU A O 1
ATOM 548 N N . VAL A 1 75 ? 18.578 -16.328 -15.633 1 94.5 75 VAL A N 1
ATOM 549 C CA . VAL A 1 75 ? 17.734 -17.297 -16.328 1 94.5 75 VAL A CA 1
ATOM 550 C C . VAL A 1 75 ? 18.344 -17.641 -17.688 1 94.5 75 VAL A C 1
ATOM 552 O O . VAL A 1 75 ? 18.297 -18.797 -18.109 1 94.5 75 VAL A O 1
ATOM 555 N N . ARG A 1 76 ? 18.922 -16.656 -18.312 1 93.5 76 ARG A N 1
ATOM 556 C CA . ARG A 1 76 ? 19.516 -16.844 -19.641 1 93.5 76 ARG A CA 1
ATOM 557 C C . ARG A 1 76 ? 20.812 -17.641 -19.531 1 93.5 76 ARG A C 1
ATOM 559 O O . ARG A 1 76 ? 21.141 -18.422 -20.438 1 93.5 76 ARG A O 1
ATOM 566 N N . SER A 1 77 ? 21.484 -17.438 -18.453 1 94.94 77 SER A N 1
ATOM 567 C CA . SER A 1 77 ? 22.797 -18.062 -18.328 1 94.94 77 SER A CA 1
ATOM 568 C C . SER A 1 77 ? 22.703 -19.453 -17.703 1 94.94 77 SER A C 1
ATOM 570 O O . SER A 1 77 ? 23.5 -20.328 -18.016 1 94.94 77 SER A O 1
ATOM 572 N N . LYS A 1 78 ? 21.766 -19.641 -16.844 1 95.5 78 LYS A N 1
ATOM 573 C CA . LYS A 1 78 ? 21.625 -20.906 -16.141 1 95.5 78 LYS A CA 1
ATOM 574 C C . LYS A 1 78 ? 20.469 -21.719 -16.703 1 95.5 78 LYS A C 1
ATOM 576 O O . LYS A 1 78 ? 19.438 -21.875 -16.031 1 95.5 78 LYS A O 1
ATOM 581 N N . LYS A 1 79 ? 20.703 -22.406 -17.734 1 95 79 LYS A N 1
ATOM 582 C CA . LYS A 1 79 ? 19.656 -23.125 -18.453 1 95 79 LYS A CA 1
ATOM 583 C C . LYS A 1 79 ? 19.219 -24.359 -17.656 1 95 79 LYS A C 1
ATOM 585 O O . LYS A 1 79 ? 18.094 -24.844 -17.859 1 95 79 LYS A O 1
ATOM 590 N N . ASN A 1 80 ? 20.062 -24.766 -16.781 1 97.25 80 ASN A N 1
ATOM 591 C CA . ASN A 1 80 ? 19.734 -25.953 -16 1 97.25 80 ASN A CA 1
ATOM 592 C C . ASN A 1 80 ? 19.281 -25.594 -14.586 1 97.25 80 ASN A C 1
ATOM 594 O O . ASN A 1 80 ? 19.328 -26.422 -13.68 1 97.25 80 ASN A O 1
ATOM 598 N N . ALA A 1 81 ? 18.953 -24.312 -14.445 1 97.88 81 ALA A N 1
ATOM 599 C CA . ALA A 1 81 ? 18.375 -23.922 -13.164 1 97.88 81 ALA A CA 1
ATOM 600 C C . ALA A 1 81 ? 17 -24.547 -12.969 1 97.88 81 ALA A C 1
ATOM 602 O O . ALA A 1 81 ? 16.234 -24.703 -13.914 1 97.88 81 ALA A O 1
ATOM 603 N N . SER A 1 82 ? 16.703 -24.906 -11.727 1 98.25 82 SER A N 1
ATOM 604 C CA . SER A 1 82 ? 15.492 -25.641 -11.406 1 98.25 82 SER A CA 1
ATOM 605 C C . SER A 1 82 ? 14.25 -24.922 -11.914 1 98.25 82 SER A C 1
ATOM 607 O O . SER A 1 82 ? 13.344 -25.531 -12.469 1 98.25 82 SER A O 1
ATOM 609 N N . VAL A 1 83 ? 14.195 -23.609 -11.758 1 98.06 83 VAL A N 1
ATOM 610 C CA . VAL A 1 83 ? 13.023 -22.844 -12.18 1 98.06 83 VAL A CA 1
ATOM 611 C C . VAL A 1 83 ? 12.922 -22.859 -13.711 1 98.06 83 VAL A C 1
ATOM 613 O O . VAL A 1 83 ? 11.828 -22.906 -14.266 1 98.06 83 VAL A O 1
ATOM 616 N N . VAL A 1 84 ? 14.023 -22.797 -14.398 1 98.31 84 VAL A N 1
ATOM 617 C CA . VAL A 1 84 ? 14.062 -22.812 -15.859 1 98.31 84 VAL A CA 1
ATOM 618 C C . VAL A 1 84 ? 13.625 -24.172 -16.375 1 98.31 84 VAL A C 1
ATOM 620 O O . VAL A 1 84 ? 12.812 -24.266 -17.297 1 98.31 84 VAL A O 1
ATOM 623 N N . VAL A 1 85 ? 14.156 -25.156 -15.766 1 98.62 85 VAL A N 1
ATOM 624 C CA . VAL A 1 85 ? 13.82 -26.516 -16.156 1 98.62 85 VAL A CA 1
ATOM 625 C C . VAL A 1 85 ? 12.336 -26.781 -15.883 1 98.62 85 VAL A C 1
ATOM 627 O O . VAL A 1 85 ? 11.656 -27.438 -16.672 1 98.62 85 VAL A O 1
ATOM 630 N N . ALA A 1 86 ? 11.844 -26.312 -14.742 1 98.62 86 ALA A N 1
ATOM 631 C CA . ALA A 1 86 ? 10.422 -26.453 -14.422 1 98.62 86 ALA A CA 1
ATOM 632 C C . ALA A 1 86 ? 9.547 -25.844 -15.508 1 98.62 86 ALA A C 1
ATOM 634 O O . ALA A 1 86 ? 8.578 -26.453 -15.961 1 98.62 86 ALA A O 1
ATOM 635 N N . ALA A 1 87 ? 9.891 -24.656 -15.898 1 98.38 87 ALA A N 1
ATOM 636 C CA . ALA A 1 87 ? 9.164 -23.969 -16.969 1 98.38 87 ALA A CA 1
ATOM 637 C C . ALA A 1 87 ? 9.266 -24.75 -18.281 1 98.38 87 ALA A C 1
ATOM 639 O O . ALA A 1 87 ? 8.297 -24.828 -19.047 1 98.38 87 ALA A O 1
ATOM 640 N N . ASP A 1 88 ? 10.422 -25.281 -18.531 1 98.25 88 ASP A N 1
ATOM 641 C CA . ASP A 1 88 ? 10.664 -26.031 -19.766 1 98.25 88 ASP A CA 1
ATOM 642 C C . ASP A 1 88 ? 9.797 -27.281 -19.828 1 98.25 88 ASP A C 1
ATOM 644 O O . ASP A 1 88 ? 9.383 -27.703 -20.906 1 98.25 88 ASP A O 1
ATOM 648 N N . LEU A 1 89 ? 9.594 -27.906 -18.688 1 98.56 89 LEU A N 1
ATOM 649 C CA . LEU A 1 89 ? 8.734 -29.078 -18.641 1 98.56 89 LEU A CA 1
ATOM 650 C C . LEU A 1 89 ? 7.32 -28.75 -19.109 1 98.56 89 LEU A C 1
ATOM 652 O O . LEU A 1 89 ? 6.648 -29.578 -19.719 1 98.56 89 LEU A O 1
ATOM 656 N N . VAL A 1 90 ? 6.867 -27.562 -18.766 1 98.25 90 VAL A N 1
ATOM 657 C CA . VAL A 1 90 ? 5.555 -27.125 -19.219 1 98.25 90 VAL A CA 1
ATOM 658 C C . VAL A 1 90 ? 5.57 -26.906 -20.734 1 98.25 90 VAL A C 1
ATOM 660 O O . VAL A 1 90 ? 4.66 -27.359 -21.438 1 98.25 90 VAL A O 1
ATOM 663 N N . LYS A 1 91 ? 6.602 -26.266 -21.234 1 97.25 91 LYS A N 1
ATOM 664 C CA . LYS A 1 91 ? 6.762 -26.062 -22.656 1 97.25 91 LYS A CA 1
ATOM 665 C C . LYS A 1 91 ? 6.715 -27.375 -23.422 1 97.25 91 LYS A C 1
ATOM 667 O O . LYS A 1 91 ? 6.102 -27.469 -24.484 1 97.25 91 LYS A O 1
ATOM 672 N N . GLN A 1 92 ? 7.332 -28.391 -22.859 1 97.38 92 GLN A N 1
ATOM 673 C CA . GLN A 1 92 ? 7.461 -29.688 -23.5 1 97.38 92 GLN A CA 1
ATOM 674 C C . GLN A 1 92 ? 6.18 -30.5 -23.344 1 97.38 92 GLN A C 1
ATOM 676 O O . GLN A 1 92 ? 6.055 -31.594 -23.922 1 97.38 92 GLN A O 1
ATOM 681 N N . GLY A 1 93 ? 5.273 -30.047 -22.578 1 96.81 93 GLY A N 1
ATOM 682 C CA . GLY A 1 93 ? 4.027 -30.766 -22.359 1 96.81 93 GLY A CA 1
ATOM 683 C C . GLY A 1 93 ? 4.148 -31.859 -21.312 1 96.81 93 GLY A C 1
ATOM 684 O O . GLY A 1 93 ? 3.23 -32.656 -21.141 1 96.81 93 GLY A O 1
ATOM 685 N N . ARG A 1 94 ? 5.242 -31.875 -20.641 1 98.06 94 ARG A N 1
ATOM 686 C CA . ARG A 1 94 ? 5.469 -32.906 -19.609 1 98.06 94 ARG A CA 1
ATOM 687 C C . ARG A 1 94 ? 4.844 -32.5 -18.281 1 98.06 94 ARG A C 1
ATOM 689 O O . ARG A 1 94 ? 4.684 -33.312 -17.391 1 98.06 94 ARG A O 1
ATOM 696 N N . ALA A 1 95 ? 4.559 -31.266 -18.109 1 98.38 95 ALA A N 1
ATOM 697 C CA . ALA A 1 95 ? 3.785 -30.719 -17 1 98.38 95 ALA A CA 1
ATOM 698 C C . ALA A 1 95 ? 2.752 -29.703 -17.5 1 98.38 95 ALA A C 1
ATOM 700 O O . ALA A 1 95 ? 2.91 -29.125 -18.578 1 98.38 95 ALA A O 1
ATOM 701 N N . LYS A 1 96 ? 1.704 -29.562 -16.781 1 97.62 96 LYS A N 1
ATOM 702 C CA . LYS A 1 96 ? 0.646 -28.641 -17.188 1 97.62 96 LYS A CA 1
ATOM 703 C C . LYS A 1 96 ? 0.84 -27.266 -16.547 1 97.62 96 LYS A C 1
ATOM 705 O O . LYS A 1 96 ? 0.274 -26.266 -17.016 1 97.62 96 LYS A O 1
ATOM 710 N N . ALA A 1 97 ? 1.586 -27.203 -15.508 1 98.38 97 ALA A N 1
ATOM 711 C CA . ALA A 1 97 ? 1.895 -25.969 -14.773 1 98.38 97 ALA A CA 1
ATOM 712 C C . ALA A 1 97 ? 3.225 -26.094 -14.031 1 98.38 97 ALA A C 1
ATOM 714 O O . ALA A 1 97 ? 3.754 -27.203 -13.875 1 98.38 97 ALA A O 1
ATOM 715 N N . PHE A 1 98 ? 3.748 -24.969 -13.633 1 98.44 98 PHE A N 1
ATOM 716 C CA . PHE A 1 98 ? 4.875 -25.047 -12.711 1 98.44 98 PHE A CA 1
ATOM 717 C C . PHE A 1 98 ? 4.73 -24.031 -11.586 1 98.44 98 PHE A C 1
ATOM 719 O O . PHE A 1 98 ? 4.004 -23.047 -11.727 1 98.44 98 PHE A O 1
ATOM 726 N N . VAL A 1 99 ? 5.32 -24.297 -10.453 1 98.25 99 VAL A N 1
ATOM 727 C CA . VAL A 1 99 ? 5.297 -23.516 -9.227 1 98.25 99 VAL A CA 1
ATOM 728 C C . VAL A 1 99 ? 6.723 -23.234 -8.758 1 98.25 99 VAL A C 1
ATOM 730 O O . VAL A 1 99 ? 7.586 -24.109 -8.828 1 98.25 99 VAL A O 1
ATOM 733 N N . SER A 1 100 ? 6.949 -22.062 -8.367 1 97.75 100 SER A N 1
ATOM 734 C CA . SER A 1 100 ? 8.258 -21.75 -7.797 1 97.75 100 SER A CA 1
ATOM 735 C C . SER A 1 100 ? 8.141 -20.797 -6.617 1 97.75 100 SER A C 1
ATOM 737 O O . SER A 1 100 ? 7.379 -19.828 -6.676 1 97.75 100 SER A O 1
ATOM 739 N N . ALA A 1 101 ? 8.859 -21.078 -5.543 1 94.12 101 ALA A N 1
ATOM 740 C CA . ALA A 1 101 ? 9.008 -20.172 -4.41 1 94.12 101 ALA A CA 1
ATOM 741 C C . ALA A 1 101 ? 10.344 -19.438 -4.473 1 94.12 101 ALA A C 1
ATOM 743 O O . ALA A 1 101 ? 10.766 -18.828 -3.486 1 94.12 101 ALA A O 1
ATOM 744 N N . GLY A 1 102 ? 10.977 -19.562 -5.605 1 91.19 102 GLY A N 1
ATOM 745 C CA . GLY A 1 102 ? 12.258 -18.906 -5.789 1 91.19 102 GLY A CA 1
ATOM 746 C C . GLY A 1 102 ? 12.133 -17.438 -6.172 1 91.19 102 GLY A C 1
ATOM 747 O O . GLY A 1 102 ? 11.141 -16.781 -5.824 1 91.19 102 GLY A O 1
ATOM 748 N N . ASN A 1 103 ? 13.172 -16.922 -6.781 1 88.38 103 ASN A N 1
ATOM 749 C CA . ASN A 1 103 ? 13.195 -15.547 -7.281 1 88.38 103 ASN A CA 1
ATOM 750 C C . ASN A 1 103 ? 12.016 -15.266 -8.211 1 88.38 103 ASN A C 1
ATOM 752 O O . ASN A 1 103 ? 11.914 -15.867 -9.281 1 88.38 103 ASN A O 1
ATOM 756 N N . SER A 1 104 ? 11.156 -14.312 -7.762 1 88.25 104 SER A N 1
ATOM 757 C CA . SER A 1 104 ? 9.93 -14.039 -8.492 1 88.25 104 SER A CA 1
ATOM 758 C C . SER A 1 104 ? 10.219 -13.578 -9.914 1 88.25 104 SER A C 1
ATOM 760 O O . SER A 1 104 ? 9.539 -13.984 -10.859 1 88.25 104 SER A O 1
ATOM 762 N N . GLY A 1 105 ? 11.219 -12.719 -10.008 1 88.19 105 GLY A N 1
ATOM 763 C CA . GLY A 1 105 ? 11.609 -12.266 -11.336 1 88.19 105 GLY A CA 1
ATOM 764 C C . GLY A 1 105 ? 12.07 -13.398 -12.234 1 88.19 105 GLY A C 1
ATOM 765 O O . GLY A 1 105 ? 11.703 -13.453 -13.414 1 88.19 105 GLY A O 1
ATOM 766 N N . ALA A 1 106 ? 12.852 -14.273 -11.656 1 92.94 106 ALA A N 1
ATOM 767 C CA . ALA A 1 106 ? 13.344 -15.414 -12.43 1 92.94 106 ALA A CA 1
ATOM 768 C C . ALA A 1 106 ? 12.195 -16.312 -12.867 1 92.94 106 ALA A C 1
ATOM 770 O O . ALA A 1 106 ? 12.203 -16.859 -13.977 1 92.94 106 ALA A O 1
ATOM 771 N N . THR A 1 107 ? 11.258 -16.5 -11.984 1 95.06 107 THR A N 1
ATOM 772 C CA . THR A 1 107 ? 10.078 -17.297 -12.312 1 95.06 107 THR A CA 1
ATOM 773 C C . THR A 1 107 ? 9.336 -16.703 -13.5 1 95.06 107 THR A C 1
ATOM 775 O O . THR A 1 107 ? 8.953 -17.422 -14.43 1 95.06 107 THR A O 1
ATOM 778 N N . MET A 1 108 ? 9.164 -15.453 -13.484 1 93 108 MET A N 1
ATOM 779 C CA . MET A 1 108 ? 8.469 -14.758 -14.562 1 93 108 MET A CA 1
ATOM 780 C C . MET A 1 108 ? 9.25 -14.875 -15.867 1 93 108 MET A C 1
ATOM 782 O O . MET A 1 108 ? 8.68 -15.211 -16.906 1 93 108 MET A O 1
ATOM 786 N N . VAL A 1 109 ? 10.555 -14.578 -15.789 1 94.5 109 VAL A N 1
ATOM 787 C CA . VAL A 1 109 ? 11.398 -14.617 -16.984 1 94.5 109 VAL A CA 1
ATOM 788 C C . VAL A 1 109 ? 11.406 -16.031 -17.562 1 94.5 109 VAL A C 1
ATOM 790 O O . VAL A 1 109 ? 11.305 -16.219 -18.766 1 94.5 109 VAL A O 1
ATOM 793 N N . ALA A 1 110 ? 11.523 -17.031 -16.703 1 97.12 110 ALA A N 1
ATOM 794 C CA . ALA A 1 110 ? 11.508 -18.422 -17.141 1 97.12 110 ALA A CA 1
ATOM 795 C C . ALA A 1 110 ? 10.195 -18.75 -17.844 1 97.12 110 ALA A C 1
ATOM 797 O O . ALA A 1 110 ? 10.195 -19.406 -18.891 1 97.12 110 ALA A O 1
ATOM 798 N N . ALA A 1 111 ? 9.109 -18.344 -17.234 1 97.44 111 ALA A N 1
ATOM 799 C CA . ALA A 1 111 ? 7.797 -18.578 -17.828 1 97.44 111 ALA A CA 1
ATOM 800 C C . ALA A 1 111 ? 7.703 -17.953 -19.219 1 97.44 111 ALA A C 1
ATOM 802 O O . ALA A 1 111 ? 7.238 -18.594 -20.156 1 97.44 111 ALA A O 1
ATOM 803 N N . LEU A 1 112 ? 8.148 -16.781 -19.375 1 95.69 112 LEU A N 1
ATOM 804 C CA . LEU A 1 112 ? 8.07 -16.047 -20.625 1 95.69 112 LEU A CA 1
ATOM 805 C C . LEU A 1 112 ? 8.969 -16.672 -21.688 1 95.69 112 LEU A C 1
ATOM 807 O O . LEU A 1 112 ? 8.586 -16.797 -22.844 1 95.69 112 LEU A O 1
ATOM 811 N N . MET A 1 113 ? 10.141 -16.969 -21.281 1 95.94 113 MET A N 1
ATOM 812 C CA . MET A 1 113 ? 11.125 -17.516 -22.219 1 95.94 113 MET A CA 1
ATOM 813 C C . MET A 1 113 ? 10.695 -18.891 -22.719 1 95.94 113 MET A C 1
ATOM 815 O O . MET A 1 113 ? 10.898 -19.219 -23.891 1 95.94 113 MET A O 1
ATOM 819 N N . LYS A 1 114 ? 10.164 -19.703 -21.891 1 97.25 114 LYS A N 1
ATOM 820 C CA . LYS A 1 114 ? 9.867 -21.078 -22.25 1 97.25 114 LYS A CA 1
ATOM 821 C C . LYS A 1 114 ? 8.461 -21.219 -22.812 1 97.25 114 LYS A C 1
ATOM 823 O O . LYS A 1 114 ? 8.266 -21.844 -23.859 1 97.25 114 LYS A O 1
ATOM 828 N N . MET A 1 115 ? 7.492 -20.609 -22.156 1 96.62 115 MET A N 1
ATOM 829 C CA . MET A 1 115 ? 6.094 -20.797 -22.547 1 96.62 115 MET A CA 1
ATOM 830 C C . MET A 1 115 ? 5.641 -19.703 -23.5 1 96.62 115 MET A C 1
ATOM 832 O O . MET A 1 115 ? 4.719 -19.906 -24.297 1 96.62 115 MET A O 1
ATOM 836 N N . GLY A 1 116 ? 6.32 -18.547 -23.375 1 96.5 116 GLY A N 1
ATOM 837 C CA . GLY A 1 116 ? 5.887 -17.391 -24.141 1 96.5 116 GLY A CA 1
ATOM 838 C C . GLY A 1 116 ? 4.609 -16.766 -23.625 1 96.5 116 GLY A C 1
ATOM 839 O O . GLY A 1 116 ? 4.039 -17.234 -22.641 1 96.5 116 GLY A O 1
ATOM 840 N N . ARG A 1 117 ? 4.16 -15.727 -24.266 1 96.12 117 ARG A N 1
ATOM 841 C CA . ARG A 1 117 ? 2.91 -15.047 -23.953 1 96.12 117 ARG A CA 1
ATOM 842 C C . ARG A 1 117 ? 1.761 -15.586 -24.797 1 96.12 117 ARG A C 1
ATOM 844 O O . ARG A 1 117 ? 1.974 -16.047 -25.906 1 96.12 117 ARG A O 1
ATOM 851 N N . ILE A 1 118 ? 0.602 -15.539 -24.234 1 96.06 118 ILE A N 1
ATOM 852 C CA . ILE A 1 118 ? -0.585 -15.781 -25.047 1 96.06 118 ILE A CA 1
ATOM 853 C C . ILE A 1 118 ? -0.653 -14.75 -26.172 1 96.06 118 ILE A C 1
ATOM 855 O O . ILE A 1 118 ? -0.394 -13.57 -25.953 1 96.06 118 ILE A O 1
ATOM 859 N N . GLU A 1 119 ? -0.969 -15.242 -27.391 1 94.25 119 GLU A N 1
ATOM 860 C CA . GLU A 1 119 ? -1.072 -14.328 -28.516 1 94.25 119 GLU A CA 1
ATOM 861 C C . GLU A 1 119 ? -2.039 -13.188 -28.219 1 94.25 119 GLU A C 1
ATOM 863 O O . GLU A 1 119 ? -3.154 -13.422 -27.75 1 94.25 119 GLU A O 1
ATOM 868 N N . GLY A 1 120 ? -1.597 -11.984 -28.406 1 93.88 120 GLY A N 1
ATOM 869 C CA . GLY A 1 120 ? -2.436 -10.82 -28.156 1 93.88 120 GLY A CA 1
ATOM 870 C C . GLY A 1 120 ? -2.158 -10.148 -26.828 1 93.88 120 GLY A C 1
ATOM 871 O O . GLY A 1 120 ? -2.543 -8.992 -26.609 1 93.88 120 GLY A O 1
ATOM 872 N N . VAL A 1 121 ? -1.572 -10.883 -25.891 1 96.06 121 VAL A N 1
ATOM 873 C CA . VAL A 1 121 ? -1.221 -10.312 -24.594 1 96.06 121 VAL A CA 1
ATOM 874 C C . VAL A 1 121 ? 0.069 -9.508 -24.719 1 96.06 121 VAL A C 1
ATOM 876 O O . VAL A 1 121 ? 1.076 -10.008 -25.234 1 96.06 121 VAL A O 1
ATOM 879 N N . LEU A 1 122 ? 0.015 -8.305 -24.297 1 94.75 122 LEU A N 1
ATOM 880 C CA . LEU A 1 122 ? 1.161 -7.414 -24.453 1 94.75 122 LEU A CA 1
ATOM 881 C C . LEU A 1 122 ? 2.199 -7.676 -23.359 1 94.75 122 LEU A C 1
ATOM 883 O O . LEU A 1 122 ? 3.398 -7.742 -23.641 1 94.75 122 LEU A O 1
ATOM 887 N N . ARG A 1 123 ? 1.729 -7.832 -22.125 1 95.06 123 ARG A N 1
ATOM 888 C CA . ARG A 1 123 ? 2.57 -8.156 -20.969 1 95.06 123 ARG A CA 1
ATOM 889 C C . ARG A 1 123 ? 1.837 -9.062 -20 1 95.06 123 ARG A C 1
ATOM 891 O O . ARG A 1 123 ? 0.642 -8.891 -19.75 1 95.06 123 ARG A O 1
ATOM 898 N N . PRO A 1 124 ? 2.58 -10.039 -19.484 1 96.62 124 PRO A N 1
ATOM 899 C CA . PRO A 1 124 ? 1.979 -10.797 -18.375 1 96.62 124 PRO A CA 1
ATOM 900 C C . PRO A 1 124 ? 1.918 -9.992 -17.078 1 96.62 124 PRO A C 1
ATOM 902 O O . PRO A 1 124 ? 2.568 -8.953 -16.969 1 96.62 124 PRO A O 1
ATOM 905 N N . ALA A 1 125 ? 1.1 -10.477 -16.156 1 97.12 125 ALA A N 1
ATOM 906 C CA . ALA A 1 125 ? 0.939 -9.805 -14.875 1 97.12 125 ALA A CA 1
ATOM 907 C C . ALA A 1 125 ? 0.863 -10.812 -13.734 1 97.12 125 ALA A C 1
ATOM 909 O O . ALA A 1 125 ? 0.331 -11.914 -13.898 1 97.12 125 ALA A O 1
ATOM 910 N N . ILE A 1 126 ? 1.461 -10.477 -12.641 1 96.06 126 ILE A N 1
ATOM 911 C CA . ILE A 1 126 ? 1.303 -11.289 -11.438 1 96.06 126 ILE A CA 1
ATOM 912 C C . ILE A 1 126 ? -0.024 -10.945 -10.758 1 96.06 126 ILE A C 1
ATOM 914 O O . ILE A 1 126 ? -0.293 -9.781 -10.453 1 96.06 126 ILE A O 1
ATOM 918 N N . GLY A 1 127 ? -0.876 -11.914 -10.633 1 96.75 127 GLY A N 1
ATOM 919 C CA . GLY A 1 127 ? -2.104 -11.773 -9.859 1 96.75 127 GLY A CA 1
ATOM 920 C C . GLY A 1 127 ? -1.96 -12.219 -8.422 1 96.75 127 GLY A C 1
ATOM 921 O O . GLY A 1 127 ? -1.599 -13.367 -8.156 1 96.75 127 GLY A O 1
ATOM 922 N N . ALA A 1 128 ? -2.213 -11.297 -7.52 1 95.19 128 ALA A N 1
ATOM 923 C CA . ALA A 1 128 ? -2.092 -11.633 -6.102 1 95.19 128 ALA A CA 1
ATOM 924 C C . ALA A 1 128 ? -3.465 -11.734 -5.445 1 95.19 128 ALA A C 1
ATOM 926 O O . ALA A 1 128 ? -4.164 -10.727 -5.293 1 95.19 128 ALA A O 1
ATOM 927 N N . PRO A 1 129 ? -3.844 -12.961 -5.082 1 94.06 129 PRO A N 1
ATOM 928 C CA . PRO A 1 129 ? -5.039 -13.039 -4.242 1 94.06 129 PRO A CA 1
ATOM 929 C C . PRO A 1 129 ? -4.824 -12.453 -2.85 1 94.06 129 PRO A C 1
ATOM 931 O O . PRO A 1 129 ? -3.906 -12.859 -2.137 1 94.06 129 PRO A O 1
ATOM 934 N N . LEU A 1 130 ? -5.578 -11.461 -2.488 1 94.06 130 LEU A N 1
ATOM 935 C CA . LEU A 1 130 ? -5.465 -10.805 -1.19 1 94.06 130 LEU A CA 1
ATOM 936 C C . LEU A 1 130 ? -6.715 -11.047 -0.348 1 94.06 130 LEU A C 1
ATOM 938 O O . LEU A 1 130 ? -7.836 -10.969 -0.856 1 94.06 130 LEU A O 1
ATOM 942 N N . PRO A 1 131 ? -6.508 -11.336 0.899 1 92 131 PRO A N 1
ATOM 943 C CA . PRO A 1 131 ? -7.668 -11.523 1.774 1 92 131 PRO A CA 1
ATOM 944 C C . PRO A 1 131 ? -8.406 -10.219 2.059 1 92 131 PRO A C 1
ATOM 946 O O . PRO A 1 131 ? -7.773 -9.164 2.197 1 92 131 PRO A O 1
ATOM 949 N N . THR A 1 132 ? -9.703 -10.258 2.141 1 94.12 132 THR A N 1
ATOM 950 C CA . THR A 1 132 ? -10.562 -9.148 2.527 1 94.12 132 THR A CA 1
ATOM 951 C C . THR A 1 132 ? -11.578 -9.594 3.576 1 94.12 132 THR A C 1
ATOM 953 O O . THR A 1 132 ? -11.633 -10.766 3.939 1 94.12 132 THR A O 1
ATOM 956 N N . VAL A 1 133 ? -12.406 -8.672 4.016 1 92.38 133 VAL A N 1
ATOM 957 C CA . VAL A 1 133 ? -13.461 -8.984 4.977 1 92.38 133 VAL A CA 1
ATOM 958 C C . VAL A 1 133 ? -14.5 -9.891 4.32 1 92.38 133 VAL A C 1
ATOM 960 O O . VAL A 1 133 ? -15.234 -10.609 5.008 1 92.38 133 VAL A O 1
ATOM 963 N N . LYS A 1 134 ? -14.547 -9.922 2.939 1 91.94 134 LYS A N 1
ATOM 964 C CA . LYS A 1 134 ? -15.578 -10.656 2.209 1 91.94 134 LYS A CA 1
ATOM 965 C C . LYS A 1 134 ? -14.984 -11.875 1.506 1 91.94 134 LYS A C 1
ATOM 967 O O . LYS A 1 134 ? -15.68 -12.555 0.74 1 91.94 134 LYS A O 1
ATOM 972 N N . GLY A 1 135 ? -13.789 -12.172 1.737 1 90 135 GLY A N 1
ATOM 973 C CA . GLY A 1 135 ? -13.125 -13.242 1.011 1 90 135 GLY A CA 1
ATOM 974 C C . GLY A 1 135 ? -11.82 -12.797 0.364 1 90 135 GLY A C 1
ATOM 975 O O . GLY A 1 135 ? -10.969 -12.203 1.021 1 90 135 GLY A O 1
ATOM 976 N N . LEU A 1 136 ? -11.688 -13.156 -0.948 1 92.06 136 LEU A N 1
ATOM 977 C CA . LEU A 1 136 ? -10.453 -12.82 -1.653 1 92.06 136 LEU A CA 1
ATOM 978 C C . LEU A 1 136 ? -10.703 -11.766 -2.723 1 92.06 136 LEU A C 1
ATOM 980 O O . LEU A 1 136 ? -11.789 -11.711 -3.303 1 92.06 136 LEU A O 1
ATOM 984 N N . MET A 1 137 ? -9.836 -10.953 -2.91 1 95.94 137 MET A N 1
ATOM 985 C CA . MET A 1 137 ? -9.75 -10.031 -4.039 1 95.94 137 MET A CA 1
ATOM 986 C C . MET A 1 137 ? -8.453 -10.234 -4.812 1 95.94 137 MET A C 1
ATOM 988 O O . MET A 1 137 ? -7.438 -10.625 -4.234 1 95.94 137 MET A O 1
ATOM 992 N N . LEU A 1 138 ? -8.5 -10.023 -6.129 1 97.19 138 LEU A N 1
ATOM 993 C CA . LEU A 1 138 ? -7.316 -10.195 -6.969 1 97.19 138 LEU A CA 1
ATOM 994 C C . LEU A 1 138 ? -6.695 -8.844 -7.312 1 97.19 138 LEU A C 1
ATOM 996 O O . LEU A 1 138 ? -7.355 -7.98 -7.895 1 97.19 138 LEU A O 1
ATOM 1000 N N . LEU A 1 139 ? -5.477 -8.656 -6.945 1 98.31 139 LEU A N 1
ATOM 1001 C CA . LEU A 1 139 ? -4.723 -7.453 -7.293 1 98.31 139 LEU A CA 1
ATOM 1002 C C . LEU A 1 139 ? -3.793 -7.719 -8.469 1 98.31 139 LEU A C 1
ATOM 1004 O O . LEU A 1 139 ? -3.021 -8.68 -8.461 1 98.31 139 LEU A O 1
ATOM 1008 N N . LEU A 1 140 ? -3.898 -6.93 -9.539 1 98 140 LEU A N 1
ATOM 1009 C CA . LEU A 1 140 ? -3.064 -7.008 -10.734 1 98 140 LEU A CA 1
ATOM 1010 C C . LEU A 1 140 ? -2.559 -5.625 -11.133 1 98 140 LEU A C 1
ATOM 1012 O O . LEU A 1 140 ? -3.342 -4.676 -11.227 1 98 140 LEU A O 1
ATOM 1016 N N . ASP A 1 141 ? -1.417 -5.441 -11.477 1 97.62 141 ASP A N 1
ATOM 1017 C CA . ASP A 1 141 ? -0.199 -6.246 -11.422 1 97.62 141 ASP A CA 1
ATOM 1018 C C . ASP A 1 141 ? 0.466 -6.152 -10.055 1 97.62 141 ASP A C 1
ATOM 1020 O O . ASP A 1 141 ? 0.615 -5.059 -9.5 1 97.62 141 ASP A O 1
ATOM 1024 N N . ALA A 1 142 ? 0.918 -7.246 -9.578 1 96.38 142 ALA A N 1
ATOM 1025 C CA . ALA A 1 142 ? 1.498 -7.25 -8.242 1 96.38 142 ALA A CA 1
ATOM 1026 C C . ALA A 1 142 ? 3.02 -7.336 -8.297 1 96.38 142 ALA A C 1
ATOM 1028 O O . ALA A 1 142 ? 3.658 -7.832 -7.367 1 96.38 142 ALA A O 1
ATOM 1029 N N . GLY A 1 143 ? 3.596 -6.98 -9.469 1 94.38 143 GLY A N 1
ATOM 1030 C CA . GLY A 1 143 ? 5.047 -6.906 -9.398 1 94.38 143 GLY A CA 1
ATOM 1031 C C . GLY A 1 143 ? 5.727 -7.332 -10.688 1 94.38 143 GLY A C 1
ATOM 1032 O O . GLY A 1 143 ? 6.953 -7.309 -10.789 1 94.38 143 GLY A O 1
ATOM 1033 N N . ALA A 1 144 ? 5.02 -7.742 -11.672 1 93.75 144 ALA A N 1
ATOM 1034 C CA . ALA A 1 144 ? 5.641 -8.203 -12.906 1 93.75 144 ALA A CA 1
ATOM 1035 C C . ALA A 1 144 ? 6.18 -7.027 -13.719 1 93.75 144 ALA A C 1
ATOM 1037 O O . ALA A 1 144 ? 7.227 -7.137 -14.359 1 93.75 144 ALA A O 1
ATOM 1038 N N . ASN A 1 145 ? 5.395 -5.949 -13.773 1 95.12 145 ASN A N 1
ATOM 1039 C CA . ASN A 1 145 ? 5.719 -4.781 -14.586 1 95.12 145 ASN A CA 1
ATOM 1040 C C . ASN A 1 145 ? 5.777 -3.51 -13.742 1 95.12 145 ASN A C 1
ATOM 1042 O O . ASN A 1 145 ? 4.75 -2.875 -13.5 1 95.12 145 ASN A O 1
ATOM 1046 N N . ALA A 1 146 ? 7 -3.129 -13.414 1 94.88 146 ALA A N 1
ATOM 1047 C CA . ALA A 1 146 ? 7.121 -1.952 -12.562 1 94.88 146 ALA A CA 1
ATOM 1048 C C . ALA A 1 146 ? 6.406 -0.752 -13.172 1 94.88 146 ALA A C 1
ATOM 1050 O O . ALA A 1 146 ? 5.797 0.048 -12.461 1 94.88 146 ALA A O 1
ATOM 1051 N N . GLU A 1 147 ? 6.484 -0.651 -14.508 1 96.19 147 GLU A N 1
ATOM 1052 C CA . GLU A 1 147 ? 5.809 0.4 -15.258 1 96.19 147 GLU A CA 1
ATOM 1053 C C . GLU A 1 147 ? 4.84 -0.189 -16.281 1 96.19 147 GLU A C 1
ATOM 1055 O O . GLU A 1 147 ? 5.125 -1.224 -16.891 1 96.19 147 GLU A O 1
ATOM 1060 N N . CYS A 1 148 ? 3.734 0.51 -16.406 1 97.88 148 CYS A N 1
ATOM 1061 C CA . CYS A 1 148 ? 2.711 0.034 -17.328 1 97.88 148 CYS A CA 1
ATOM 1062 C C . CYS A 1 148 ? 2.188 1.172 -18.203 1 97.88 148 CYS A C 1
ATOM 1064 O O . CYS A 1 148 ? 2.404 2.346 -17.891 1 97.88 148 CYS A O 1
ATOM 1066 N N . LYS A 1 149 ? 1.631 0.864 -19.266 1 97.56 149 LYS A N 1
ATOM 1067 C CA . LYS A 1 149 ? 0.807 1.735 -20.094 1 97.56 149 LYS A CA 1
ATOM 1068 C C . LYS A 1 149 ? -0.675 1.408 -19.938 1 97.56 149 LYS A C 1
ATOM 1070 O O . LYS A 1 149 ? -1.029 0.342 -19.438 1 97.56 149 LYS A O 1
ATOM 1075 N N . PRO A 1 150 ? -1.563 2.338 -20.344 1 97.75 150 PRO A N 1
ATOM 1076 C CA . PRO A 1 150 ? -3.002 2.111 -20.188 1 97.75 150 PRO A CA 1
ATOM 1077 C C . PRO A 1 150 ? -3.463 0.794 -20.797 1 97.75 150 PRO A C 1
ATOM 1079 O O . PRO A 1 150 ? -4.297 0.095 -20.219 1 97.75 150 PRO A O 1
ATOM 1082 N N . GLN A 1 151 ? -2.889 0.461 -21.953 1 96.69 151 GLN A N 1
ATOM 1083 C CA . GLN A 1 151 ? -3.285 -0.762 -22.641 1 96.69 151 GLN A CA 1
ATOM 1084 C C . GLN A 1 151 ? -2.982 -1.995 -21.797 1 96.69 151 GLN A C 1
ATOM 1086 O O . GLN A 1 151 ? -3.713 -2.986 -21.844 1 96.69 151 GLN A O 1
ATOM 1091 N N . HIS A 1 152 ? -1.9 -1.978 -21.047 1 97.38 152 HIS A N 1
ATOM 1092 C CA . HIS A 1 152 ? -1.582 -3.086 -20.156 1 97.38 152 HIS A CA 1
ATOM 1093 C C . HIS A 1 152 ? -2.666 -3.271 -19.094 1 97.38 152 HIS A C 1
ATOM 1095 O O . HIS A 1 152 ? -3.145 -4.387 -18.875 1 97.38 152 HIS A O 1
ATOM 1101 N N . LEU A 1 153 ? -3.076 -2.166 -18.453 1 98.38 153 LEU A N 1
ATOM 1102 C CA . LEU A 1 153 ? -4.07 -2.23 -17.391 1 98.38 153 LEU A CA 1
ATOM 1103 C C . LEU A 1 153 ? -5.414 -2.719 -17.922 1 98.38 153 LEU A C 1
ATOM 1105 O O . LEU A 1 153 ? -6.145 -3.428 -17.234 1 98.38 153 LEU A O 1
ATOM 1109 N N . MET A 1 154 ? -5.711 -2.295 -19.109 1 97.19 154 MET A N 1
ATOM 1110 C CA . MET A 1 154 ? -6.934 -2.779 -19.734 1 97.19 154 MET A CA 1
ATOM 1111 C C . MET A 1 154 ? -6.918 -4.297 -19.875 1 97.19 154 MET A C 1
ATOM 1113 O O . MET A 1 154 ? -7.895 -4.965 -19.531 1 97.19 154 MET A O 1
ATOM 1117 N N . GLN A 1 155 ? -5.828 -4.82 -20.359 1 96.81 155 GLN A N 1
ATOM 1118 C CA . GLN A 1 155 ? -5.727 -6.27 -20.531 1 96.81 155 GLN A CA 1
ATOM 1119 C C . GLN A 1 155 ? -5.684 -6.973 -19.172 1 96.81 155 GLN A C 1
ATOM 1121 O O . GLN A 1 155 ? -6.23 -8.062 -19.016 1 96.81 155 GLN A O 1
ATOM 1126 N N . PHE A 1 156 ? -5.02 -6.371 -18.188 1 98.12 156 PHE A N 1
ATOM 1127 C CA . PHE A 1 156 ? -5.016 -6.918 -16.828 1 98.12 156 PHE A CA 1
ATOM 1128 C C . PHE A 1 156 ? -6.438 -7.055 -16.297 1 98.12 156 PHE A C 1
ATOM 1130 O O . PHE A 1 156 ? -6.777 -8.062 -15.672 1 98.12 156 PHE A O 1
ATOM 1137 N N . ALA A 1 157 ? -7.258 -6.027 -16.516 1 98.12 157 ALA A N 1
ATOM 1138 C CA . ALA A 1 157 ? -8.648 -6.043 -16.062 1 98.12 157 ALA A CA 1
ATOM 1139 C C . ALA A 1 157 ? -9.406 -7.215 -16.688 1 98.12 157 ALA A C 1
ATOM 1141 O O . ALA A 1 157 ? -10.172 -7.902 -15.992 1 98.12 157 ALA A O 1
ATOM 1142 N N . VAL A 1 158 ? -9.148 -7.449 -17.906 1 96.94 158 VAL A N 1
ATOM 1143 C CA . VAL A 1 158 ? -9.812 -8.531 -18.625 1 96.94 158 VAL A CA 1
ATOM 1144 C C . VAL A 1 158 ? -9.352 -9.883 -18.078 1 96.94 158 VAL A C 1
ATOM 1146 O O . VAL A 1 158 ? -10.18 -10.719 -17.703 1 96.94 158 VAL A O 1
ATOM 1149 N N . MET A 1 159 ? -8.07 -10.102 -18.031 1 97.31 159 MET A N 1
ATOM 1150 C CA . MET A 1 159 ? -7.527 -11.359 -17.547 1 97.31 159 MET A CA 1
ATOM 1151 C C . MET A 1 159 ? -7.926 -11.602 -16.094 1 97.31 159 MET A C 1
ATOM 1153 O O . MET A 1 159 ? -8.258 -12.719 -15.711 1 97.31 159 MET A O 1
ATOM 1157 N N . GLY A 1 160 ? -7.891 -10.508 -15.289 1 97.69 160 GLY A N 1
ATOM 1158 C CA . GLY A 1 160 ? -8.32 -10.617 -13.906 1 97.69 160 GLY A CA 1
ATOM 1159 C C . GLY A 1 160 ? -9.773 -11.016 -13.758 1 97.69 160 GLY A C 1
ATOM 1160 O O . GLY A 1 160 ? -10.125 -11.805 -12.883 1 97.69 160 GLY A O 1
ATOM 1161 N N . SER A 1 161 ? -10.625 -10.445 -14.602 1 97.25 161 SER A N 1
ATOM 1162 C CA . SER A 1 161 ? -12.047 -10.781 -14.578 1 97.25 161 SER A CA 1
ATOM 1163 C C . SER A 1 161 ? -12.266 -12.258 -14.891 1 97.25 161 SER A C 1
ATOM 1165 O O . SER A 1 161 ? -13.031 -12.938 -14.203 1 97.25 161 SER A O 1
ATOM 1167 N N . ILE A 1 162 ? -11.57 -12.758 -15.898 1 95.94 162 ILE A N 1
ATOM 1168 C CA . ILE A 1 162 ? -11.703 -14.164 -16.297 1 95.94 162 ILE A CA 1
ATOM 1169 C C . ILE A 1 162 ? -11.203 -15.062 -15.164 1 95.94 162 ILE A C 1
ATOM 1171 O O . ILE A 1 162 ? -11.859 -16.047 -14.805 1 95.94 162 ILE A O 1
ATOM 1175 N N . TYR A 1 163 ? -10.078 -14.742 -14.578 1 95.81 163 TYR A N 1
ATOM 1176 C CA . TYR A 1 163 ? -9.531 -15.508 -13.461 1 95.81 163 TYR A CA 1
ATOM 1177 C C . TYR A 1 163 ? -10.523 -15.586 -12.312 1 95.81 163 TYR A C 1
ATOM 1179 O O . TYR A 1 163 ? -10.781 -16.672 -11.773 1 95.81 163 TYR A O 1
ATOM 1187 N N . THR A 1 164 ? -11.016 -14.383 -11.93 1 96.06 164 THR A N 1
ATOM 1188 C CA . THR A 1 164 ? -11.906 -14.281 -10.781 1 96.06 164 THR A CA 1
ATOM 1189 C C . THR A 1 164 ? -13.203 -15.047 -11.031 1 96.06 164 THR A C 1
ATOM 1191 O O . THR A 1 164 ? -13.75 -15.656 -10.109 1 96.06 164 THR A O 1
ATOM 1194 N N . GLN A 1 165 ? -13.664 -15.055 -12.227 1 95 165 GLN A N 1
ATOM 1195 C CA . GLN A 1 165 ? -14.836 -15.852 -12.602 1 95 165 GLN A CA 1
ATOM 1196 C C . GLN A 1 165 ? -14.547 -17.344 -12.477 1 95 165 GLN A C 1
ATOM 1198 O O . GLN A 1 165 ? -15.32 -18.078 -11.875 1 95 165 GLN A O 1
ATOM 1203 N N . LYS A 1 166 ? -13.469 -17.75 -12.969 1 92.25 166 LYS A N 1
ATOM 1204 C CA . LYS A 1 166 ? -13.172 -19.172 -13.125 1 92.25 166 LYS A CA 1
ATOM 1205 C C . LYS A 1 166 ? -12.633 -19.766 -11.828 1 92.25 166 LYS A C 1
ATOM 1207 O O . LYS A 1 166 ? -12.914 -20.922 -11.5 1 92.25 166 LYS A O 1
ATOM 1212 N N . VAL A 1 167 ? -11.867 -19 -11.125 1 90.5 167 VAL A N 1
ATOM 1213 C CA . VAL A 1 167 ? -11.148 -19.531 -9.977 1 90.5 167 VAL A CA 1
ATOM 1214 C C . VAL A 1 167 ? -11.883 -19.172 -8.688 1 90.5 167 VAL A C 1
ATOM 1216 O O . VAL A 1 167 ? -12.062 -20.016 -7.809 1 90.5 167 VAL A O 1
ATOM 1219 N N . PHE A 1 168 ? -12.32 -17.891 -8.562 1 91.06 168 PHE A N 1
ATOM 1220 C CA . PHE A 1 168 ? -13.023 -17.469 -7.359 1 91.06 168 PHE A CA 1
ATOM 1221 C C . PHE A 1 168 ? -14.508 -17.812 -7.457 1 91.06 168 PHE A C 1
ATOM 1223 O O . PHE A 1 168 ? -15.219 -17.828 -6.449 1 91.06 168 PHE A O 1
ATOM 1230 N N . GLY A 1 169 ? -15.008 -18 -8.672 1 92.94 169 GLY A N 1
ATOM 1231 C CA . GLY A 1 169 ? -16.406 -18.375 -8.859 1 92.94 169 GLY A CA 1
ATOM 1232 C C . GLY A 1 169 ? -17.344 -17.188 -8.828 1 92.94 169 GLY A C 1
ATOM 1233 O O . GLY A 1 169 ? -18.547 -17.344 -8.586 1 92.94 169 GLY A O 1
ATOM 1234 N N . ILE A 1 170 ? -16.828 -16.047 -9.062 1 95.19 170 ILE A N 1
ATOM 1235 C CA . ILE A 1 170 ? -17.641 -14.844 -9.078 1 95.19 170 ILE A CA 1
ATOM 1236 C C . ILE A 1 170 ? -18.156 -14.578 -10.492 1 95.19 170 ILE A C 1
ATOM 1238 O O . ILE A 1 170 ? -17.375 -14.32 -11.406 1 95.19 170 ILE A O 1
ATOM 1242 N N . ARG A 1 171 ? -19.422 -14.609 -10.773 1 95.31 171 ARG A N 1
ATOM 1243 C CA . ARG A 1 171 ? -20.031 -14.578 -12.094 1 95.31 171 ARG A CA 1
ATOM 1244 C C . ARG A 1 171 ? -19.766 -13.25 -12.797 1 95.31 171 ARG A C 1
ATOM 1246 O O . ARG A 1 171 ? -19.438 -13.227 -13.984 1 95.31 171 ARG A O 1
ATOM 1253 N N . LYS A 1 172 ? -19.938 -12.125 -12.07 1 96.81 172 LYS A N 1
ATOM 1254 C CA . LYS A 1 172 ? -19.75 -10.789 -12.609 1 96.81 172 LYS A CA 1
ATOM 1255 C C . LYS A 1 172 ? -18.781 -9.984 -11.742 1 96.81 172 LYS A C 1
ATOM 1257 O O . LYS A 1 172 ? -19.188 -9.062 -11.031 1 96.81 172 LYS A O 1
ATOM 1262 N N . PRO A 1 173 ? -17.484 -10.273 -11.938 1 98.06 173 PRO A N 1
ATOM 1263 C CA . PRO A 1 173 ? -16.5 -9.641 -11.055 1 98.06 173 PRO A CA 1
ATOM 1264 C C . PRO A 1 173 ? -16.469 -8.125 -11.203 1 98.06 173 PRO A C 1
ATOM 1266 O O . PRO A 1 173 ? -16.406 -7.605 -12.32 1 98.06 173 PRO A O 1
ATOM 1269 N N . LYS A 1 174 ? -16.578 -7.387 -10.102 1 98.56 174 LYS A N 1
ATOM 1270 C CA . LYS A 1 174 ? -16.375 -5.945 -10.07 1 98.56 174 LYS A CA 1
ATOM 1271 C C . LYS A 1 174 ? -14.898 -5.598 -10.203 1 98.56 174 LYS A C 1
ATOM 1273 O O . LYS A 1 174 ? -14.055 -6.141 -9.484 1 98.56 174 LYS A O 1
ATOM 1278 N N . VAL A 1 175 ? -14.617 -4.738 -11.172 1 98.75 175 VAL A N 1
ATOM 1279 C CA . VAL A 1 175 ? -13.234 -4.355 -11.445 1 98.75 175 VAL A CA 1
ATOM 1280 C C . VAL A 1 175 ? -13.016 -2.896 -11.062 1 98.75 175 VAL A C 1
ATOM 1282 O O . VAL A 1 175 ? -13.773 -2.018 -11.469 1 98.75 175 VAL A O 1
ATOM 1285 N N . GLY A 1 176 ? -12.023 -2.639 -10.266 1 98.75 176 GLY A N 1
ATOM 1286 C CA . GLY A 1 176 ? -11.648 -1.287 -9.883 1 98.75 176 GLY A CA 1
ATOM 1287 C C . GLY A 1 176 ? -10.266 -0.891 -10.375 1 98.75 176 GLY A C 1
ATOM 1288 O O . GLY A 1 176 ? -9.438 -1.753 -10.664 1 98.75 176 GLY A O 1
ATOM 1289 N N . LEU A 1 177 ? -10.055 0.358 -10.523 1 98.81 177 LEU A N 1
ATOM 1290 C CA . LEU A 1 177 ? -8.773 0.969 -10.836 1 98.81 177 LEU A CA 1
ATOM 1291 C C . LEU A 1 177 ? -8.18 1.649 -9.609 1 98.81 177 LEU A C 1
ATOM 1293 O O . LEU A 1 177 ? -8.781 2.564 -9.047 1 98.81 177 LEU A O 1
ATOM 1297 N N . LEU A 1 178 ? -6.984 1.161 -9.211 1 98.75 178 LEU A N 1
ATOM 1298 C CA . LEU A 1 178 ? -6.379 1.708 -7.996 1 98.75 178 LEU A CA 1
ATOM 1299 C C . LEU A 1 178 ? -6 3.172 -8.195 1 98.75 178 LEU A C 1
ATOM 1301 O O . LEU A 1 178 ? -5.328 3.52 -9.172 1 98.75 178 LEU A O 1
ATOM 1305 N N . SER A 1 179 ? -6.457 4.023 -7.293 1 97.69 179 SER A N 1
ATOM 1306 C CA . SER A 1 179 ? -6.266 5.465 -7.41 1 97.69 179 SER A CA 1
ATOM 1307 C C . SER A 1 179 ? -6.164 6.125 -6.039 1 97.69 179 SER A C 1
ATOM 1309 O O . SER A 1 179 ? -6.016 5.438 -5.023 1 97.69 179 SER A O 1
ATOM 1311 N N . ILE A 1 180 ? -6.105 7.441 -6 1 94.88 180 ILE A N 1
ATOM 1312 C CA . ILE A 1 180 ? -5.945 8.195 -4.758 1 94.88 180 ILE A CA 1
ATOM 1313 C C . ILE A 1 180 ? -7.223 8.969 -4.457 1 94.88 180 ILE A C 1
ATOM 1315 O O . ILE A 1 180 ? -7.227 9.867 -3.611 1 94.88 180 ILE A O 1
ATOM 1319 N N . GLY A 1 181 ? -8.219 8.688 -5.176 1 91.62 181 GLY A N 1
ATOM 1320 C CA . GLY A 1 181 ? -9.555 9.234 -5.039 1 91.62 181 GLY A CA 1
ATOM 1321 C C . GLY A 1 181 ? -10.586 8.516 -5.895 1 91.62 181 GLY A C 1
ATOM 1322 O O . GLY A 1 181 ? -10.234 7.875 -6.887 1 91.62 181 GLY A O 1
ATOM 1323 N N . GLU A 1 182 ? -11.797 8.602 -5.594 1 91.81 182 GLU A N 1
ATOM 1324 C CA . GLU A 1 182 ? -12.859 7.855 -6.273 1 91.81 182 GLU A CA 1
ATOM 1325 C C . GLU A 1 182 ? -13.266 8.547 -7.57 1 91.81 182 GLU A C 1
ATOM 1327 O O . GLU A 1 182 ? -13.844 7.914 -8.461 1 91.81 182 GLU A O 1
ATOM 1332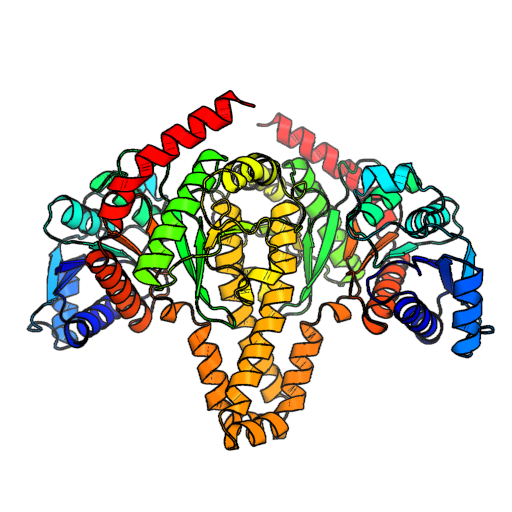 N N . GLU A 1 183 ? -12.938 9.805 -7.652 1 88.62 183 GLU A N 1
ATOM 1333 C CA . GLU A 1 183 ? -13.367 10.578 -8.812 1 88.62 183 GLU A CA 1
ATOM 1334 C C . GLU A 1 183 ? -12.531 10.234 -10.047 1 88.62 183 GLU A C 1
ATOM 1336 O O . GLU A 1 183 ? -11.336 9.953 -9.938 1 88.62 183 GLU A O 1
ATOM 1341 N N . GLU A 1 184 ? -13.055 10.281 -11.297 1 90.06 184 GLU A N 1
ATOM 1342 C CA . GLU A 1 184 ? -12.414 9.938 -12.57 1 90.06 184 GLU A CA 1
ATOM 1343 C C . GLU A 1 184 ? -11.148 10.766 -12.789 1 90.06 184 GLU A C 1
ATOM 1345 O O . GLU A 1 184 ? -10.172 10.273 -13.352 1 90.06 184 GLU A O 1
ATOM 1350 N N . GLY A 1 185 ? -11.07 11.945 -12.344 1 87.62 185 GLY A N 1
ATOM 1351 C CA . GLY A 1 185 ? -9.938 12.82 -12.602 1 87.62 185 GLY A CA 1
ATOM 1352 C C . GLY A 1 185 ? -8.844 12.703 -11.562 1 87.62 185 GLY A C 1
ATOM 1353 O O . GLY A 1 185 ? -7.832 13.406 -11.633 1 87.62 185 GLY A O 1
ATOM 1354 N N . LYS A 1 186 ? -8.898 11.672 -10.727 1 90.81 186 LYS A N 1
ATOM 1355 C CA . LYS A 1 186 ? -7.918 11.5 -9.648 1 90.81 186 LYS A CA 1
ATOM 1356 C C . LYS A 1 186 ? -6.891 10.43 -10.008 1 90.81 186 LYS A C 1
ATOM 1358 O O . LYS A 1 186 ? -7.199 9.484 -10.734 1 90.81 186 LYS A O 1
ATOM 1363 N N . GLY A 1 187 ? -5.676 10.672 -9.5 1 94.19 187 GLY A N 1
ATOM 1364 C CA . GLY A 1 187 ? -4.609 9.703 -9.719 1 94.19 187 GLY A CA 1
ATOM 1365 C C . GLY A 1 187 ? -3.459 10.266 -10.531 1 94.19 187 GLY A C 1
ATOM 1366 O O . GLY A 1 187 ? -3.387 11.477 -10.766 1 94.19 187 GLY A O 1
ATOM 1367 N N . ASN A 1 188 ? -2.482 9.414 -10.844 1 96.69 188 ASN A N 1
ATOM 1368 C CA . ASN A 1 188 ? -1.373 9.805 -11.711 1 96.69 188 ASN A CA 1
ATOM 1369 C C . ASN A 1 188 ? -1.75 9.711 -13.188 1 96.69 188 ASN A C 1
ATOM 1371 O O . ASN A 1 188 ? -2.895 9.406 -13.516 1 96.69 188 ASN A O 1
ATOM 1375 N N . ASP A 1 189 ? -0.878 10.039 -14.07 1 96.69 189 ASP A N 1
ATOM 1376 C CA . ASP A 1 189 ? -1.16 10.086 -15.5 1 96.69 189 ASP A CA 1
ATOM 1377 C C . ASP A 1 189 ? -1.658 8.734 -16.016 1 96.69 189 ASP A C 1
ATOM 1379 O O . ASP A 1 189 ? -2.621 8.672 -16.781 1 96.69 189 ASP A O 1
ATOM 1383 N N . LEU A 1 190 ? -1.048 7.648 -15.586 1 98.19 190 LEU A N 1
ATOM 1384 C CA . LEU A 1 190 ? -1.441 6.309 -16 1 98.19 190 LEU A CA 1
ATOM 1385 C C . LEU A 1 190 ? -2.9 6.035 -15.656 1 98.19 190 LEU A C 1
ATOM 1387 O O . LEU A 1 190 ? -3.66 5.539 -16.484 1 98.19 190 LEU A O 1
ATOM 1391 N N . VAL A 1 191 ? -3.273 6.34 -14.438 1 98.44 191 VAL A N 1
ATOM 1392 C CA . VAL A 1 191 ? -4.621 6.078 -13.938 1 98.44 191 VAL A CA 1
ATOM 1393 C C . VAL A 1 191 ? -5.629 6.918 -14.719 1 98.44 191 VAL A C 1
ATOM 1395 O O . VAL A 1 191 ? -6.637 6.395 -15.203 1 98.44 191 VAL A O 1
ATOM 1398 N N . LYS A 1 192 ? -5.352 8.219 -14.859 1 96.88 192 LYS A N 1
ATOM 1399 C CA . LYS A 1 192 ? -6.25 9.125 -15.562 1 96.88 192 LYS A CA 1
ATOM 1400 C C . LYS A 1 192 ? -6.445 8.695 -17.016 1 96.88 192 LYS A C 1
ATOM 1402 O O . LYS A 1 192 ? -7.562 8.734 -17.531 1 96.88 192 LYS A O 1
ATOM 1407 N N . GLU A 1 193 ? -5.355 8.297 -17.641 1 97.38 193 GLU A N 1
ATOM 1408 C CA . GLU A 1 193 ? -5.41 7.891 -19.047 1 97.38 193 GLU A CA 1
ATOM 1409 C C . GLU A 1 193 ? -6.117 6.547 -19.203 1 97.38 193 GLU A C 1
ATOM 1411 O O . GLU A 1 193 ? -6.738 6.285 -20.234 1 97.38 193 GLU A O 1
ATOM 1416 N N . THR A 1 194 ? -6.066 5.695 -18.203 1 98.06 194 THR A N 1
ATOM 1417 C CA . THR A 1 194 ? -6.605 4.344 -18.281 1 98.06 194 THR A CA 1
ATOM 1418 C C . THR A 1 194 ? -8.117 4.352 -18.062 1 98.06 194 THR A C 1
ATOM 1420 O O . THR A 1 194 ? -8.836 3.537 -18.641 1 98.06 194 THR A O 1
ATOM 1423 N N . TYR A 1 195 ? -8.609 5.277 -17.281 1 97.94 195 TYR A N 1
ATOM 1424 C CA . TYR A 1 195 ? -9.984 5.293 -16.797 1 97.94 195 TYR A CA 1
ATOM 1425 C C . TYR A 1 195 ? -10.977 5.211 -17.953 1 97.94 195 TYR A C 1
ATOM 1427 O O . TYR A 1 195 ? -11.859 4.355 -17.953 1 97.94 195 TYR A O 1
ATOM 1435 N N . PRO A 1 196 ? -10.852 6.027 -18.984 1 96.5 196 PRO A N 1
ATOM 1436 C CA . PRO A 1 196 ? -11.828 5.973 -20.078 1 96.5 196 PRO A CA 1
ATOM 1437 C C . PRO A 1 196 ? -11.82 4.637 -20.812 1 96.5 196 PRO A C 1
ATOM 1439 O O . PRO A 1 196 ? -12.859 4.18 -21.281 1 96.5 196 PRO A O 1
ATOM 1442 N N . TYR A 1 197 ? -10.672 4.008 -20.938 1 96.19 197 TYR A N 1
ATOM 1443 C CA . TYR A 1 197 ? -10.586 2.717 -21.609 1 96.19 197 TYR A CA 1
ATOM 1444 C C . TYR A 1 197 ? -11.344 1.647 -20.828 1 96.19 197 TYR A C 1
ATOM 1446 O O . TYR A 1 197 ? -12.086 0.858 -21.422 1 96.19 197 TYR A O 1
ATOM 1454 N N . LEU A 1 198 ? -11.156 1.611 -19.531 1 97.75 198 LEU A N 1
ATOM 1455 C CA . LEU A 1 198 ? -11.836 0.625 -18.703 1 97.75 198 LEU A CA 1
ATOM 1456 C C . LEU A 1 198 ? -13.344 0.86 -18.703 1 97.75 198 LEU A C 1
ATOM 1458 O O . LEU A 1 198 ? -14.125 -0.093 -18.703 1 97.75 198 LEU A O 1
ATOM 1462 N N . SER A 1 199 ? -13.742 2.139 -18.703 1 96.81 199 SER A N 1
ATOM 1463 C CA . SER A 1 199 ? -15.156 2.506 -18.672 1 96.81 199 SER A CA 1
ATOM 1464 C C . SER A 1 199 ? -15.867 2.043 -19.938 1 96.81 199 SER A C 1
ATOM 1466 O O . SER A 1 199 ? -17.078 1.807 -19.938 1 96.81 199 SER A O 1
ATOM 1468 N N . ASN A 1 200 ? -15.133 1.827 -20.984 1 95 200 ASN A N 1
ATOM 1469 C CA . ASN A 1 200 ? -15.734 1.501 -22.281 1 95 200 ASN A CA 1
ATOM 1470 C C . ASN A 1 200 ? -15.406 0.073 -22.703 1 95 200 ASN A C 1
ATOM 1472 O O . ASN A 1 200 ? -15.688 -0.322 -23.828 1 95 200 ASN A O 1
ATOM 1476 N N . LEU A 1 201 ? -14.812 -0.664 -21.938 1 93.81 201 LEU A N 1
ATOM 1477 C CA . LEU A 1 201 ? -14.289 -1.982 -22.266 1 93.81 201 LEU A CA 1
ATOM 1478 C C . LEU A 1 201 ? -15.398 -3.027 -22.266 1 93.81 201 LEU A C 1
ATOM 1480 O O . LEU A 1 201 ? -15.258 -4.094 -22.875 1 93.81 201 LEU A O 1
ATOM 1484 N N . GLY A 1 202 ? -16.562 -2.805 -21.562 1 92.12 202 GLY A N 1
ATOM 1485 C CA . GLY A 1 202 ? -17.672 -3.746 -21.484 1 92.12 202 GLY A CA 1
ATOM 1486 C C . GLY A 1 202 ? -17.562 -4.695 -20.297 1 92.12 202 GLY A C 1
ATOM 1487 O O . GLY A 1 202 ? -18.266 -5.707 -20.25 1 92.12 202 GLY A O 1
ATOM 1488 N N . ILE A 1 203 ? -16.625 -4.473 -19.406 1 94.56 203 ILE A N 1
ATOM 1489 C CA . ILE A 1 203 ? -16.5 -5.238 -18.172 1 94.56 203 ILE A CA 1
ATOM 1490 C C . ILE A 1 203 ? -17.312 -4.551 -17.062 1 94.56 203 ILE A C 1
ATOM 1492 O O . ILE A 1 203 ? -17.875 -3.477 -17.281 1 94.56 203 ILE A O 1
ATOM 1496 N N . ASN A 1 204 ? -17.453 -5.195 -15.93 1 97.81 204 ASN A N 1
ATOM 1497 C CA . ASN A 1 204 ? -18.109 -4.613 -14.766 1 97.81 204 ASN A CA 1
ATOM 1498 C C . ASN A 1 204 ? -17.188 -3.668 -14.008 1 97.81 204 ASN A C 1
ATOM 1500 O O . ASN A 1 204 ? -16.828 -3.928 -12.859 1 97.81 204 ASN A O 1
ATOM 1504 N N . PHE A 1 205 ? -16.938 -2.547 -14.68 1 98.12 205 PHE A N 1
ATOM 1505 C CA . PHE A 1 205 ? -16.016 -1.54 -14.148 1 98.12 205 PHE A CA 1
ATOM 1506 C C . PHE A 1 205 ? -16.734 -0.635 -13.148 1 98.12 205 PHE A C 1
ATOM 1508 O O . PHE A 1 205 ? -17.75 -0.016 -13.477 1 98.12 205 PHE A O 1
ATOM 1515 N N . CYS A 1 206 ? -16.141 -0.514 -11.914 1 97.81 206 CYS A N 1
ATOM 1516 C CA . CYS A 1 206 ? -16.828 0.246 -10.883 1 97.81 206 CYS A CA 1
ATOM 1517 C C . CYS A 1 206 ? -16.109 1.554 -10.586 1 97.81 206 CYS A C 1
ATOM 1519 O O . CYS A 1 206 ? -16.438 2.25 -9.625 1 97.81 206 CYS A O 1
ATOM 1521 N N . GLY A 1 207 ? -15.039 1.873 -11.367 1 97.94 207 GLY A N 1
ATOM 1522 C CA . GLY A 1 207 ? -14.344 3.143 -11.219 1 97.94 207 GLY A CA 1
ATOM 1523 C C . GLY A 1 207 ? -13.094 3.045 -10.359 1 97.94 207 GLY A C 1
ATOM 1524 O O . GLY A 1 207 ? -12.508 1.971 -10.242 1 97.94 207 GLY A O 1
ATOM 1525 N N . ASN A 1 208 ? -12.68 4.207 -9.883 1 97.62 208 ASN A N 1
ATOM 1526 C CA . ASN A 1 208 ? -11.5 4.301 -9.031 1 97.62 208 ASN A CA 1
ATOM 1527 C C . ASN A 1 208 ? -11.773 3.736 -7.641 1 97.62 208 ASN A C 1
ATOM 1529 O O . ASN A 1 208 ? -12.859 3.922 -7.086 1 97.62 208 ASN A O 1
ATOM 1533 N N . VAL A 1 209 ? -10.773 3.033 -7.156 1 98.06 209 VAL A N 1
ATOM 1534 C CA . VAL A 1 209 ? -10.812 2.574 -5.773 1 98.06 209 VAL A CA 1
ATOM 1535 C C . VAL A 1 209 ? -9.555 3.035 -5.039 1 98.06 209 VAL A C 1
ATOM 1537 O O . VAL A 1 209 ? -8.477 3.092 -5.621 1 98.06 209 VAL A O 1
ATOM 1540 N N . GLU A 1 210 ? -9.719 3.324 -3.764 1 97.06 210 GLU A N 1
ATOM 1541 C CA . GLU A 1 210 ? -8.594 3.789 -2.955 1 97.06 210 GLU A CA 1
ATOM 1542 C C . GLU A 1 210 ? -8 2.65 -2.133 1 97.06 210 GLU A C 1
ATOM 1544 O O . GLU A 1 210 ? -8.633 1.605 -1.959 1 97.06 210 GLU A O 1
ATOM 1549 N N . GLY A 1 211 ? -6.773 2.867 -1.662 1 97.06 211 GLY A N 1
ATOM 1550 C CA . GLY A 1 211 ? -6.102 1.863 -0.854 1 97.06 211 GLY A CA 1
ATOM 1551 C C . GLY A 1 211 ? -6.938 1.378 0.314 1 97.06 211 GLY A C 1
ATOM 1552 O O . GLY A 1 211 ? -6.922 0.191 0.647 1 97.06 211 GLY A O 1
ATOM 1553 N N . ARG A 1 212 ? -7.723 2.223 0.898 1 95.25 212 ARG A N 1
ATOM 1554 C CA . ARG A 1 212 ? -8.484 1.896 2.1 1 95.25 212 ARG A CA 1
ATOM 1555 C C . ARG A 1 212 ? -9.617 0.918 1.783 1 95.25 212 ARG A C 1
ATOM 1557 O O . ARG A 1 212 ? -10.133 0.25 2.68 1 95.25 212 ARG A O 1
ATOM 1564 N N . ASP A 1 213 ? -10.008 0.819 0.534 1 96.25 213 ASP A N 1
ATOM 1565 C CA . ASP A 1 213 ? -11.133 -0.014 0.114 1 96.25 213 ASP A CA 1
ATOM 1566 C C . ASP A 1 213 ? -10.695 -1.466 -0.075 1 96.25 213 ASP A C 1
ATOM 1568 O O . ASP A 1 213 ? -11.523 -2.379 -0.002 1 96.25 213 ASP A O 1
ATOM 1572 N N . LEU A 1 214 ? -9.422 -1.725 -0.311 1 97.12 214 LEU A N 1
ATOM 1573 C CA . LEU A 1 214 ? -8.922 -3.029 -0.723 1 97.12 214 LEU A CA 1
ATOM 1574 C C . LEU A 1 214 ? -9.234 -4.09 0.326 1 97.12 214 LEU A C 1
ATOM 1576 O O . LEU A 1 214 ? -9.828 -5.121 0.012 1 97.12 214 LEU A O 1
ATOM 1580 N N . PRO A 1 215 ? -8.969 -3.805 1.596 1 96 215 PRO A N 1
ATOM 1581 C CA . PRO A 1 215 ? -9.18 -4.855 2.598 1 96 215 PRO A CA 1
ATOM 1582 C C . PRO A 1 215 ? -10.656 -5.148 2.852 1 96 215 PRO A C 1
ATOM 1584 O O . PRO A 1 215 ? -10.984 -6.164 3.467 1 96 215 PRO A O 1
ATOM 1587 N N . PHE A 1 216 ? -11.5 -4.316 2.383 1 95.56 216 PHE A N 1
ATOM 1588 C CA . PHE A 1 216 ? -12.922 -4.496 2.662 1 95.56 216 PHE A CA 1
ATOM 1589 C C . PHE A 1 216 ? -13.602 -5.277 1.542 1 95.56 216 PHE A C 1
ATOM 1591 O O . PHE A 1 216 ? -14.766 -5.664 1.665 1 95.56 216 PHE A O 1
ATOM 1598 N N . GLY A 1 217 ? -12.898 -5.52 0.471 1 94.75 217 GLY A N 1
ATOM 1599 C CA . GLY A 1 217 ? -13.445 -6.332 -0.604 1 94.75 217 GLY A CA 1
ATOM 1600 C C . GLY A 1 217 ? -14.594 -5.656 -1.339 1 94.75 217 GLY A C 1
ATOM 1601 O O . GLY A 1 217 ? -15.57 -6.312 -1.702 1 94.75 217 GLY A O 1
ATOM 1602 N N . THR A 1 218 ? -14.5 -4.344 -1.504 1 94.81 218 THR A N 1
ATOM 1603 C CA . THR A 1 218 ? -15.523 -3.605 -2.232 1 94.81 218 THR A CA 1
ATOM 1604 C C . THR A 1 218 ? -15.484 -3.947 -3.719 1 94.81 218 THR A C 1
ATOM 1606 O O . THR A 1 218 ? -16.438 -3.676 -4.449 1 94.81 218 THR A O 1
ATOM 1609 N N . THR A 1 219 ? -14.406 -4.438 -4.207 1 97.5 219 THR A N 1
ATOM 1610 C CA . THR A 1 219 ? -14.18 -4.883 -5.578 1 97.5 219 THR A CA 1
ATOM 1611 C C . THR A 1 219 ? -13.555 -6.277 -5.594 1 97.5 219 THR A C 1
ATOM 1613 O O 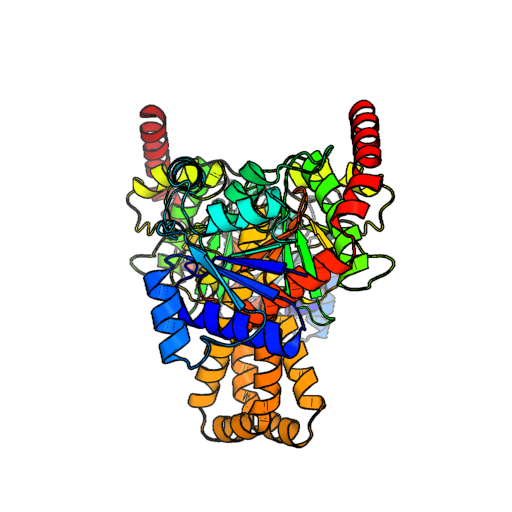. THR A 1 219 ? -12.961 -6.707 -4.602 1 97.5 219 THR A O 1
ATOM 1616 N N . ASP A 1 220 ? -13.742 -6.977 -6.738 1 98.19 220 ASP A N 1
ATOM 1617 C CA . ASP A 1 220 ? -13.25 -8.344 -6.855 1 98.19 220 ASP A CA 1
ATOM 1618 C C . ASP A 1 220 ? -11.875 -8.375 -7.527 1 98.19 220 ASP A C 1
ATOM 1620 O O . ASP A 1 220 ? -11.07 -9.273 -7.27 1 98.19 220 ASP A O 1
ATOM 1624 N N . VAL A 1 221 ? -11.648 -7.445 -8.398 1 98.69 221 VAL A N 1
ATOM 1625 C CA . VAL A 1 221 ? -10.391 -7.258 -9.117 1 98.69 221 VAL A CA 1
ATOM 1626 C C . VAL A 1 221 ? -9.961 -5.793 -9.031 1 98.69 221 VAL A C 1
ATOM 1628 O O . VAL A 1 221 ? -10.773 -4.887 -9.234 1 98.69 221 VAL A O 1
ATOM 1631 N N . VAL A 1 222 ? -8.75 -5.562 -8.695 1 98.88 222 VAL A N 1
ATOM 1632 C CA . VAL A 1 222 ? -8.195 -4.215 -8.734 1 98.88 222 VAL A CA 1
ATOM 1633 C C . VAL A 1 222 ? -6.945 -4.195 -9.609 1 98.88 222 VAL A C 1
ATOM 1635 O O . VAL A 1 222 ? -6.055 -5.035 -9.453 1 98.88 222 VAL A O 1
ATOM 1638 N N . VAL A 1 223 ? -6.887 -3.283 -10.555 1 98.81 223 VAL A N 1
ATOM 1639 C CA . VAL A 1 223 ? -5.75 -3.238 -11.469 1 98.81 223 VAL A CA 1
ATOM 1640 C C . VAL A 1 223 ? -4.91 -1.995 -11.188 1 98.81 223 VAL A C 1
ATOM 1642 O O . VAL A 1 223 ? -5.445 -0.938 -10.852 1 98.81 223 VAL A O 1
ATOM 1645 N N . THR A 1 224 ? -3.66 -2.092 -11.289 1 98.81 224 THR A N 1
ATOM 1646 C CA . THR A 1 224 ? -2.656 -1.049 -11.117 1 98.81 224 THR A CA 1
ATOM 1647 C C . THR A 1 224 ? -1.334 -1.456 -11.758 1 98.81 224 THR A C 1
ATOM 1649 O O . THR A 1 224 ? -1.235 -2.525 -12.359 1 98.81 224 THR A O 1
ATOM 1652 N N . ASP A 1 225 ? -0.34 -0.56 -11.781 1 98.44 225 ASP A N 1
ATOM 1653 C CA . ASP A 1 225 ? 0.998 -0.929 -12.234 1 98.44 225 ASP A CA 1
ATOM 1654 C C . ASP A 1 225 ? 1.701 -1.813 -11.203 1 98.44 225 ASP A C 1
ATOM 1656 O O . ASP A 1 225 ? 1.321 -1.834 -10.031 1 98.44 225 ASP A O 1
ATOM 1660 N N . GLY A 1 226 ? 2.732 -2.521 -11.688 1 97.56 226 GLY A N 1
ATOM 1661 C CA . GLY A 1 226 ? 3.383 -3.533 -10.859 1 97.56 226 GLY A CA 1
ATOM 1662 C C . GLY A 1 226 ? 4.16 -2.945 -9.703 1 97.56 226 GLY A C 1
ATOM 1663 O O . GLY A 1 226 ? 4.414 -3.633 -8.711 1 97.56 226 GLY A O 1
ATOM 1664 N N . PHE A 1 227 ? 4.633 -1.753 -9.852 1 98.12 227 PHE A N 1
ATOM 1665 C CA . PHE A 1 227 ? 5.332 -1.11 -8.742 1 98.12 227 PHE A CA 1
ATOM 1666 C C . PHE A 1 227 ? 4.383 -0.863 -7.578 1 98.12 227 PHE A C 1
ATOM 1668 O O . PHE A 1 227 ? 4.633 -1.315 -6.457 1 98.12 227 PHE A O 1
ATOM 1675 N N . THR A 1 228 ? 3.297 -0.163 -7.828 1 98.62 228 THR A N 1
ATOM 1676 C CA . THR A 1 228 ? 2.311 0.16 -6.805 1 98.62 228 THR A CA 1
ATOM 1677 C C . THR A 1 228 ? 1.686 -1.11 -6.234 1 98.62 228 THR A C 1
ATOM 1679 O O . THR A 1 228 ? 1.507 -1.23 -5.02 1 98.62 228 THR A O 1
ATOM 1682 N N . GLY A 1 229 ? 1.38 -1.998 -7.141 1 98.25 229 GLY A N 1
ATOM 1683 C CA . GLY A 1 229 ? 0.785 -3.248 -6.699 1 98.25 229 GLY A CA 1
ATOM 1684 C C . GLY A 1 229 ? 1.69 -4.047 -5.781 1 98.25 229 GLY A C 1
ATOM 1685 O O . GLY A 1 229 ? 1.229 -4.625 -4.793 1 98.25 229 GLY A O 1
ATOM 1686 N N . ASN A 1 230 ? 2.949 -4.176 -6.129 1 95.88 230 ASN A N 1
ATOM 1687 C CA . ASN A 1 230 ? 3.904 -4.867 -5.273 1 95.88 230 ASN A CA 1
ATOM 1688 C C . ASN A 1 230 ? 4.012 -4.207 -3.902 1 95.88 230 ASN A C 1
ATOM 1690 O O . ASN A 1 230 ? 4.055 -4.891 -2.879 1 95.88 230 ASN A O 1
ATOM 1694 N N . VAL A 1 231 ? 4.062 -2.908 -3.9 1 98 231 VAL A N 1
ATOM 1695 C CA . VAL A 1 231 ? 4.109 -2.156 -2.652 1 98 231 VAL A CA 1
ATOM 1696 C C . VAL A 1 231 ? 2.889 -2.496 -1.797 1 98 231 VAL A C 1
ATOM 1698 O O . VAL A 1 231 ? 3.014 -2.727 -0.591 1 98 231 VAL A O 1
ATOM 1701 N N . CYS A 1 232 ? 1.711 -2.512 -2.414 1 97.81 232 CYS A N 1
ATOM 1702 C CA . CYS A 1 232 ? 0.48 -2.854 -1.709 1 97.81 232 CYS A CA 1
ATOM 1703 C C . CYS A 1 232 ? 0.561 -4.258 -1.118 1 97.81 232 CYS A C 1
ATOM 1705 O O . CYS A 1 232 ? 0.263 -4.457 0.061 1 97.81 232 CYS A O 1
ATOM 1707 N N . LEU A 1 233 ? 0.956 -5.18 -1.965 1 95.06 233 LEU A N 1
ATOM 1708 C CA . LEU A 1 233 ? 1.049 -6.574 -1.556 1 95.06 233 LEU A CA 1
ATOM 1709 C C . LEU A 1 233 ? 1.97 -6.73 -0.35 1 95.06 233 LEU A C 1
ATOM 1711 O O . LEU A 1 233 ? 1.582 -7.316 0.663 1 95.06 233 LEU A O 1
ATOM 1715 N N . LYS A 1 234 ? 3.131 -6.191 -0.445 1 94.69 234 LYS A N 1
ATOM 1716 C CA . LYS A 1 234 ? 4.133 -6.336 0.609 1 94.69 234 LYS A CA 1
ATOM 1717 C C . LYS A 1 234 ? 3.715 -5.586 1.87 1 94.69 234 LYS A C 1
ATOM 1719 O O . LYS A 1 234 ? 4.02 -6.016 2.984 1 94.69 234 LYS A O 1
ATOM 1724 N N . LEU A 1 235 ? 3.107 -4.422 1.694 1 96.69 235 LEU A N 1
ATOM 1725 C CA . LEU A 1 235 ? 2.613 -3.672 2.842 1 96.69 235 LEU A CA 1
ATOM 1726 C C . LEU A 1 235 ? 1.557 -4.469 3.6 1 96.69 235 LEU A C 1
ATOM 1728 O O . LEU A 1 235 ? 1.56 -4.496 4.832 1 96.69 235 LEU A O 1
ATOM 1732 N N . GLU A 1 236 ? 0.613 -5.047 2.879 1 94.5 236 GLU A N 1
ATOM 1733 C CA . GLU A 1 236 ? -0.42 -5.855 3.518 1 94.5 236 GLU A CA 1
ATOM 1734 C C . GLU A 1 236 ? 0.194 -7 4.324 1 94.5 236 GLU A C 1
ATOM 1736 O O . GLU A 1 236 ? -0.228 -7.27 5.449 1 94.5 236 GLU A O 1
ATOM 1741 N N . GLU A 1 237 ? 1.167 -7.676 3.746 1 90.06 237 GLU A N 1
ATOM 1742 C CA . GLU A 1 237 ? 1.861 -8.75 4.445 1 90.06 237 GLU A CA 1
ATOM 1743 C C . GLU A 1 237 ? 2.52 -8.242 5.727 1 90.06 237 GLU A C 1
ATOM 1745 O O . GLU A 1 237 ? 2.357 -8.836 6.793 1 90.06 237 GLU A O 1
ATOM 1750 N N . GLY A 1 238 ? 3.201 -7.164 5.605 1 93 238 GLY A N 1
ATOM 1751 C CA . GLY A 1 238 ? 3.91 -6.602 6.742 1 93 238 GLY A CA 1
ATOM 1752 C C . GLY A 1 238 ? 2.984 -6.074 7.82 1 93 238 GLY A C 1
ATOM 1753 O O . GLY A 1 238 ? 3.229 -6.281 9.008 1 93 238 GLY A O 1
ATOM 1754 N N . LEU A 1 239 ? 1.976 -5.344 7.383 1 93.06 239 LEU A N 1
ATOM 1755 C CA . LEU A 1 239 ? 1.066 -4.723 8.344 1 93.06 239 LEU A CA 1
ATOM 1756 C C . LEU A 1 239 ? 0.307 -5.777 9.133 1 93.06 239 LEU A C 1
ATOM 1758 O O . LEU A 1 239 ? 0.117 -5.633 10.344 1 93.06 239 LEU A O 1
ATOM 1762 N N . ALA A 1 240 ? -0.187 -6.812 8.477 1 90.62 240 ALA A N 1
ATOM 1763 C CA . ALA A 1 240 ? -0.863 -7.895 9.188 1 90.62 240 ALA A CA 1
ATOM 1764 C C . ALA A 1 240 ? 0.035 -8.492 10.266 1 90.62 240 ALA A C 1
ATOM 1766 O O . ALA A 1 240 ? -0.387 -8.656 11.414 1 90.62 240 ALA A O 1
ATOM 1767 N N . LYS A 1 241 ? 1.209 -8.797 9.953 1 90.69 241 LYS A N 1
ATOM 1768 C CA . LYS A 1 241 ? 2.164 -9.359 10.898 1 90.69 241 LYS A CA 1
ATOM 1769 C C . LYS A 1 241 ? 2.445 -8.391 12.039 1 90.69 241 LYS A C 1
ATOM 1771 O O . LYS A 1 241 ? 2.512 -8.789 13.203 1 90.69 241 LYS A O 1
ATOM 1776 N N . ALA A 1 242 ? 2.682 -7.156 11.695 1 91.56 242 ALA A N 1
ATOM 1777 C CA . ALA A 1 242 ? 2.977 -6.133 12.695 1 91.56 242 ALA A CA 1
ATOM 1778 C C . ALA A 1 242 ? 1.82 -5.98 13.68 1 91.56 242 ALA A C 1
ATOM 1780 O O . ALA A 1 242 ? 2.039 -5.789 14.883 1 91.56 242 ALA A O 1
ATOM 1781 N N . MET A 1 243 ? 0.617 -5.934 13.203 1 89.56 243 MET A N 1
ATOM 1782 C CA . MET A 1 243 ? -0.56 -5.805 14.055 1 89.56 243 MET A CA 1
ATOM 1783 C C . MET A 1 243 ? -0.625 -6.945 15.07 1 89.56 243 MET A C 1
ATOM 1785 O O . MET A 1 243 ? -0.899 -6.719 16.25 1 89.56 243 MET A O 1
ATOM 1789 N N . PHE A 1 244 ? -0.403 -8.148 14.672 1 87.56 244 PHE A N 1
ATOM 1790 C CA . PHE A 1 244 ? -0.383 -9.297 15.578 1 87.56 244 PHE A CA 1
ATOM 1791 C C . PHE A 1 244 ? 0.741 -9.156 16.594 1 87.56 244 PHE A C 1
ATOM 1793 O O . PHE A 1 244 ? 0.568 -9.5 17.766 1 87.56 244 PHE A O 1
ATOM 1800 N N . HIS A 1 245 ? 1.84 -8.688 16.156 1 88.19 245 HIS A N 1
ATOM 1801 C CA . HIS A 1 245 ? 2.951 -8.438 17.078 1 88.19 245 HIS A CA 1
ATOM 1802 C C . HIS A 1 245 ? 2.574 -7.414 18.141 1 88.19 245 HIS A C 1
ATOM 1804 O O . HIS A 1 245 ? 2.902 -7.586 19.312 1 88.19 245 HIS A O 1
ATOM 1810 N N . MET A 1 246 ? 1.935 -6.379 17.719 1 85.75 246 MET A N 1
ATOM 1811 C CA . MET A 1 246 ? 1.522 -5.324 18.641 1 85.75 246 MET A CA 1
ATOM 1812 C C . MET A 1 246 ? 0.505 -5.848 19.641 1 85.75 246 MET A C 1
ATOM 1814 O O . MET A 1 246 ? 0.589 -5.539 20.844 1 85.75 246 MET A O 1
ATOM 1818 N N . ILE A 1 247 ? -0.467 -6.578 19.188 1 84.69 247 ILE A N 1
ATOM 1819 C CA . ILE A 1 247 ? -1.491 -7.148 20.062 1 84.69 247 ILE A CA 1
ATOM 1820 C C . ILE A 1 247 ? -0.841 -8.07 21.094 1 84.69 247 ILE A C 1
ATOM 1822 O O . ILE A 1 247 ? -1.132 -7.988 22.281 1 84.69 247 ILE A O 1
ATOM 1826 N N . LYS A 1 248 ? 0.017 -8.93 20.625 1 84.56 248 LYS A N 1
ATOM 1827 C CA . LYS A 1 248 ? 0.729 -9.836 21.516 1 84.56 248 LYS A CA 1
ATOM 1828 C C . LYS A 1 248 ? 1.521 -9.07 22.562 1 84.56 248 LYS A C 1
ATOM 1830 O O . LYS A 1 248 ? 1.574 -9.469 23.734 1 84.56 248 LYS A O 1
ATOM 1835 N N . GLY A 1 249 ? 2.105 -8.031 22.156 1 84.06 249 GLY A N 1
ATOM 1836 C CA . GLY A 1 249 ? 2.855 -7.199 23.078 1 84.06 249 GLY A CA 1
ATOM 1837 C C . GLY A 1 249 ? 1.987 -6.566 24.156 1 84.06 249 GLY A C 1
ATOM 1838 O O . GLY A 1 249 ? 2.371 -6.527 25.328 1 84.06 249 GLY A O 1
ATOM 1839 N N . GLU A 1 250 ? 0.844 -6.051 23.75 1 82.06 250 GLU A N 1
ATOM 1840 C CA . GLU A 1 250 ? -0.072 -5.41 24.703 1 82.06 250 GLU A CA 1
ATOM 1841 C C . GLU A 1 250 ? -0.663 -6.43 25.672 1 82.06 250 GLU A C 1
ATOM 1843 O O . GLU A 1 250 ? -0.901 -6.117 26.844 1 82.06 250 GLU A O 1
ATOM 1848 N N . ILE A 1 251 ? -0.973 -7.605 25.219 1 81.44 251 ILE A N 1
ATOM 1849 C CA . ILE A 1 251 ? -1.515 -8.68 26.047 1 81.44 251 ILE A CA 1
ATOM 1850 C C . ILE A 1 251 ? -0.504 -9.062 27.125 1 81.44 251 ILE A C 1
ATOM 1852 O O . ILE A 1 251 ? -0.875 -9.273 28.281 1 81.44 251 ILE A O 1
ATOM 1856 N N . LYS A 1 252 ? 0.71 -9.148 26.781 1 84.62 252 LYS A N 1
ATOM 1857 C CA . LYS A 1 252 ? 1.771 -9.57 27.703 1 84.62 252 LYS A CA 1
ATOM 1858 C C . LYS A 1 252 ? 1.953 -8.562 28.828 1 84.62 252 LYS A C 1
ATOM 1860 O O . LYS A 1 252 ? 2.477 -8.906 29.891 1 84.62 252 LYS A O 1
ATOM 1865 N N . LYS A 1 253 ? 1.523 -7.336 28.641 1 83.69 253 LYS A N 1
ATOM 1866 C CA . LYS A 1 253 ? 1.684 -6.281 29.641 1 83.69 253 LYS A CA 1
ATOM 1867 C C . LYS A 1 253 ? 0.651 -6.422 30.766 1 83.69 253 LYS A C 1
ATOM 1869 O O . LYS A 1 253 ? 0.799 -5.82 31.828 1 83.69 253 LYS A O 1
ATOM 1874 N N . ASN A 1 254 ? -0.398 -7.23 30.547 1 81.44 254 ASN A N 1
ATOM 1875 C CA . ASN A 1 254 ? -1.495 -7.332 31.5 1 81.44 254 ASN A CA 1
ATOM 1876 C C . ASN A 1 254 ? -1.881 -8.789 31.75 1 81.44 254 ASN A C 1
ATOM 1878 O O . ASN A 1 254 ? -2.457 -9.445 30.891 1 81.44 254 ASN A O 1
ATOM 1882 N N . PRO A 1 255 ? -1.665 -9.25 32.969 1 79 255 PRO A N 1
ATOM 1883 C CA . PRO A 1 255 ? -1.972 -10.648 33.25 1 79 255 PRO A CA 1
ATOM 1884 C C . PRO A 1 255 ? -3.432 -11.008 33 1 79 255 PRO A C 1
ATOM 1886 O O . PRO A 1 255 ? -3.73 -12.125 32.562 1 79 255 PRO A O 1
ATOM 1889 N N . ILE A 1 256 ? -4.293 -10.148 33.281 1 79.06 256 ILE A N 1
ATOM 1890 C CA . ILE A 1 256 ? -5.707 -10.398 33 1 79.06 256 ILE A CA 1
ATOM 1891 C C . ILE A 1 256 ? -5.938 -10.523 31.5 1 79.06 256 ILE A C 1
ATOM 1893 O O . ILE A 1 256 ? -6.703 -11.375 31.047 1 79.06 256 ILE A O 1
ATOM 1897 N N . ALA A 1 257 ? -5.312 -9.695 30.75 1 76.38 257 ALA A N 1
ATOM 1898 C CA . ALA A 1 257 ? -5.41 -9.742 29.297 1 76.38 257 ALA A CA 1
ATOM 1899 C C . ALA A 1 257 ? -4.844 -11.055 28.75 1 76.38 257 ALA A C 1
ATOM 1901 O O . ALA A 1 257 ? -5.344 -11.594 27.766 1 76.38 257 ALA A O 1
ATOM 1902 N N . MET A 1 258 ? -3.873 -11.547 29.422 1 81 258 MET A N 1
ATOM 1903 C CA . MET A 1 258 ? -3.26 -12.805 29 1 81 258 MET A CA 1
ATOM 1904 C C . MET A 1 258 ? -4.25 -13.961 29.125 1 81 258 MET A C 1
ATOM 1906 O O . MET A 1 258 ? -4.328 -14.805 28.234 1 81 258 MET A O 1
ATOM 1910 N N . LEU A 1 259 ? -4.934 -13.922 30.234 1 76.19 259 LEU A N 1
ATOM 1911 C CA . LEU A 1 259 ? -5.957 -14.945 30.422 1 76.19 259 LEU A CA 1
ATOM 1912 C C . LEU A 1 259 ? -7.051 -14.82 29.359 1 76.19 259 LEU A C 1
ATOM 1914 O O . LEU A 1 259 ? -7.508 -15.828 28.812 1 76.19 259 LEU A O 1
ATOM 1918 N N . GLY A 1 260 ? -7.461 -13.664 29.109 1 76.88 260 GLY A N 1
ATOM 1919 C CA . GLY A 1 260 ? -8.469 -13.414 28.094 1 76.88 260 GLY A CA 1
ATOM 1920 C C . GLY A 1 260 ? -8.016 -13.812 26.703 1 76.88 260 GLY A C 1
ATOM 1921 O O . GLY A 1 260 ? -8.789 -14.383 25.922 1 76.88 260 GLY A O 1
ATOM 1922 N N . ALA A 1 261 ? -6.793 -13.469 26.5 1 75.81 261 ALA A N 1
ATOM 1923 C CA . ALA A 1 261 ? -6.23 -13.812 25.203 1 75.81 261 ALA A CA 1
ATOM 1924 C C . ALA A 1 261 ? -6.207 -15.32 24.984 1 75.81 261 ALA A C 1
ATOM 1926 O O . ALA A 1 261 ? -6.434 -15.797 23.875 1 75.81 261 ALA A O 1
ATOM 1927 N N . MET A 1 262 ? -5.918 -15.953 26.047 1 78.94 262 MET A N 1
ATOM 1928 C CA . MET A 1 262 ? -5.918 -17.406 25.953 1 78.94 262 MET A CA 1
ATOM 1929 C C . MET A 1 262 ? -7.297 -17.938 25.562 1 78.94 262 MET A C 1
ATOM 1931 O O . MET A 1 262 ? -7.406 -18.859 24.766 1 78.94 262 MET A O 1
ATOM 1935 N N . LEU A 1 263 ? -8.281 -17.297 26.109 1 76.25 263 LEU A N 1
ATOM 1936 C CA . LEU A 1 263 ? -9.648 -17.719 25.812 1 76.25 263 LEU A CA 1
ATOM 1937 C C . LEU A 1 263 ? -10.047 -17.297 24.406 1 76.25 263 LEU A C 1
ATOM 1939 O O . LEU A 1 263 ? -10.875 -17.969 23.766 1 76.25 263 LEU A O 1
ATOM 1943 N N . ALA A 1 264 ? -9.414 -16.25 23.922 1 77.5 264 ALA A N 1
ATOM 1944 C CA . ALA A 1 264 ? -9.758 -15.734 22.594 1 77.5 264 ALA A CA 1
ATOM 1945 C C . ALA A 1 264 ? -8.82 -16.281 21.531 1 77.5 264 ALA A C 1
ATOM 1947 O O . ALA A 1 264 ? -8.945 -15.953 20.344 1 77.5 264 ALA A O 1
ATOM 1948 N N . LYS A 1 265 ? -7.965 -17.062 21.844 1 80.38 265 LYS A N 1
ATOM 1949 C CA . LYS A 1 265 ? -6.879 -17.562 21 1 80.38 265 LYS A CA 1
ATOM 1950 C C . LYS A 1 265 ? -7.414 -18.156 19.703 1 80.38 265 LYS A C 1
ATOM 1952 O O . LYS A 1 265 ? -6.867 -17.906 18.625 1 80.38 265 LYS A O 1
ATOM 1957 N N . PRO A 1 266 ? -8.547 -18.859 19.766 1 77.19 266 PRO A N 1
ATOM 1958 C CA . PRO A 1 266 ? -9.031 -19.438 18.5 1 77.19 266 PRO A CA 1
ATOM 1959 C C . PRO A 1 266 ? -9.43 -18.359 17.484 1 77.19 266 PRO A C 1
ATOM 1961 O O . PRO A 1 266 ? -9.195 -18.516 16.281 1 77.19 266 PRO A O 1
ATOM 1964 N N . ALA A 1 267 ? -10.016 -17.359 17.984 1 76.88 267 ALA A N 1
ATOM 1965 C CA . ALA A 1 267 ? -10.422 -16.281 17.094 1 76.88 267 ALA A CA 1
ATOM 1966 C C . ALA A 1 267 ? -9.203 -15.594 16.469 1 76.88 267 ALA A C 1
ATOM 1968 O O . ALA A 1 267 ? -9.188 -15.32 15.266 1 76.88 267 ALA A O 1
ATOM 1969 N N . PHE A 1 268 ? -8.227 -15.414 17.234 1 81 268 PHE A N 1
ATOM 1970 C CA . PHE A 1 268 ? -6.988 -14.797 16.75 1 81 268 PHE A CA 1
ATOM 1971 C C . PHE A 1 268 ? -6.281 -15.703 15.758 1 81 268 PHE A C 1
ATOM 1973 O O . PHE A 1 268 ? -5.773 -15.242 14.734 1 81 268 PHE A O 1
ATOM 1980 N N . ALA A 1 269 ? -6.312 -16.859 16.094 1 82.06 269 ALA A N 1
ATOM 1981 C CA . ALA A 1 269 ? -5.676 -17.844 15.219 1 82.06 269 ALA A CA 1
ATOM 1982 C C . ALA A 1 269 ? -6.379 -17.906 13.867 1 82.06 269 ALA A C 1
ATOM 1984 O O . ALA A 1 269 ? -5.727 -18.062 12.828 1 82.06 269 ALA A O 1
ATOM 1985 N N . SER A 1 270 ? -7.633 -17.766 13.914 1 83.81 270 SER A N 1
ATOM 1986 C CA . SER A 1 270 ? -8.406 -17.812 12.68 1 83.81 270 SER A CA 1
ATOM 1987 C C . SER A 1 270 ? -8.086 -16.609 11.789 1 83.81 270 SER A C 1
ATOM 1989 O O . SER A 1 270 ? -7.859 -16.766 10.594 1 83.81 270 SER A O 1
ATOM 1991 N N . VAL A 1 271 ? -8.078 -15.469 12.367 1 82.12 271 VAL A N 1
ATOM 1992 C CA . VAL A 1 271 ? -7.789 -14.258 11.609 1 82.12 271 VAL A CA 1
ATOM 1993 C C . VAL A 1 271 ? -6.348 -14.289 11.109 1 82.12 271 VAL A C 1
ATOM 1995 O O . VAL A 1 271 ? -6.07 -13.883 9.977 1 82.12 271 VAL A O 1
ATOM 1998 N N . LYS A 1 272 ? -5.52 -14.742 11.922 1 84.62 272 LYS A N 1
ATOM 1999 C CA . LYS A 1 272 ? -4.125 -14.891 11.516 1 84.62 272 LYS A CA 1
ATOM 2000 C C . LYS A 1 272 ? -3.99 -15.828 10.32 1 84.62 272 LYS A C 1
ATOM 2002 O O . LYS A 1 272 ? -3.213 -15.562 9.406 1 84.62 272 LYS A O 1
ATOM 2007 N N . LYS A 1 273 ? -4.707 -16.844 10.305 1 83.25 273 LYS A N 1
ATOM 2008 C CA . LYS A 1 273 ? -4.684 -17.797 9.203 1 83.25 273 LYS A CA 1
ATOM 2009 C C . LYS A 1 273 ? -5.195 -17.156 7.914 1 83.25 273 LYS A C 1
ATOM 2011 O O . LYS A 1 273 ? -4.621 -17.375 6.844 1 83.25 273 LYS A O 1
ATOM 2016 N N . ILE A 1 274 ? -6.203 -16.375 8.062 1 82.75 274 ILE A N 1
ATOM 2017 C CA . ILE A 1 274 ? -6.84 -15.734 6.914 1 82.75 274 ILE A CA 1
ATOM 2018 C C . ILE A 1 274 ? -5.875 -14.734 6.277 1 82.75 274 ILE A C 1
ATOM 2020 O O . ILE A 1 274 ? -5.828 -14.602 5.051 1 82.75 274 ILE A O 1
ATOM 2024 N N . THR A 1 275 ? -5.105 -14.094 7.055 1 84.12 275 THR A N 1
ATOM 2025 C CA . THR A 1 275 ? -4.266 -13.016 6.555 1 84.12 275 THR A CA 1
ATOM 2026 C C . THR A 1 275 ? -2.842 -13.508 6.305 1 84.12 275 THR A C 1
ATOM 2028 O O . THR A 1 275 ? -1.976 -12.734 5.887 1 84.12 275 THR A O 1
ATOM 2031 N N . ASP A 1 276 ? -2.668 -14.75 6.555 1 82.12 276 ASP A N 1
ATOM 2032 C CA . ASP A 1 276 ? -1.352 -15.352 6.352 1 82.12 276 ASP A CA 1
ATOM 2033 C C . ASP A 1 276 ? -1.061 -15.547 4.867 1 82.12 276 ASP A C 1
ATOM 2035 O O . ASP A 1 276 ? -1.828 -16.203 4.16 1 82.12 276 ASP A O 1
ATOM 2039 N N . PRO A 1 277 ? 0.049 -15 4.445 1 77.81 277 PRO A N 1
ATOM 2040 C CA . PRO A 1 277 ? 0.39 -15.164 3.031 1 77.81 277 PRO A CA 1
ATOM 2041 C C . PRO A 1 277 ? 0.539 -16.625 2.623 1 77.81 277 PRO A C 1
ATOM 2043 O O . PRO A 1 277 ? 0.333 -16.969 1.456 1 77.81 277 PRO A O 1
ATOM 2046 N N . ASP A 1 278 ? 0.804 -17.438 3.57 1 78.75 278 ASP A N 1
ATOM 2047 C CA . ASP A 1 278 ? 0.999 -18.859 3.275 1 78.75 278 ASP A CA 1
ATOM 2048 C C . ASP A 1 278 ? -0.318 -19.516 2.881 1 78.75 278 ASP A C 1
ATOM 2050 O O . ASP A 1 278 ? -0.32 -20.594 2.27 1 78.75 278 ASP A O 1
ATOM 2054 N N . THR A 1 279 ? -1.371 -18.875 3.189 1 79.25 279 THR A N 1
ATOM 2055 C CA . THR A 1 279 ? -2.662 -19.516 2.936 1 79.25 279 THR A CA 1
ATOM 2056 C C . THR A 1 279 ? -3.207 -19.094 1.571 1 79.25 279 THR A C 1
ATOM 2058 O O . THR A 1 279 ? -4.129 -19.734 1.05 1 79.25 279 THR A O 1
ATOM 2061 N N . ALA A 1 280 ? -2.723 -18.078 0.964 1 74.94 280 ALA A N 1
ATOM 2062 C CA . ALA A 1 280 ? -3.271 -17.5 -0.259 1 74.94 280 ALA A CA 1
ATOM 2063 C C . ALA A 1 280 ? -2.932 -18.359 -1.474 1 74.94 280 ALA A C 1
ATOM 2065 O O . ALA A 1 280 ? -3.584 -18.25 -2.514 1 74.94 280 ALA A O 1
ATOM 2066 N N . GLY A 1 281 ? -2.17 -19.391 -1.361 1 75.62 281 GLY A N 1
ATOM 2067 C CA . GLY A 1 281 ? -1.939 -20.359 -2.432 1 75.62 281 GLY A CA 1
ATOM 2068 C C . GLY A 1 281 ? -0.972 -19.844 -3.484 1 75.62 281 GLY A C 1
ATOM 2069 O O . GLY A 1 281 ? -0.937 -20.359 -4.605 1 75.62 281 GLY A O 1
ATOM 2070 N N . GLY A 1 282 ? -0.227 -18.828 -3.365 1 88.69 282 GLY A N 1
ATOM 2071 C CA . GLY A 1 282 ? 0.717 -18.297 -4.332 1 88.69 282 GLY A CA 1
ATOM 2072 C C . GLY A 1 282 ? 0.078 -17.344 -5.324 1 88.69 282 GLY A C 1
ATOM 2073 O O . GLY A 1 282 ? -1.144 -17.188 -5.34 1 88.69 282 GLY A O 1
ATOM 2074 N N . ALA A 1 283 ? 0.859 -16.734 -6.188 1 93.62 283 ALA A N 1
ATOM 2075 C CA . ALA A 1 283 ? 0.41 -15.727 -7.152 1 93.62 283 ALA A CA 1
ATOM 2076 C C . ALA A 1 283 ? 0.545 -16.25 -8.578 1 93.62 283 ALA A C 1
ATOM 2078 O O . ALA A 1 283 ? 1.648 -16.562 -9.031 1 93.62 283 ALA A O 1
ATOM 2079 N N . PRO A 1 284 ? -0.528 -16.344 -9.305 1 96.19 284 PRO A N 1
ATOM 2080 C CA . PRO A 1 284 ? -0.452 -16.781 -10.703 1 96.19 284 PRO A CA 1
ATOM 2081 C C . PRO A 1 284 ? 0.119 -15.695 -11.625 1 96.19 284 PRO A C 1
ATOM 2083 O O . PRO A 1 284 ? -0.084 -14.508 -11.391 1 96.19 284 PRO A O 1
ATOM 2086 N N . LEU A 1 285 ? 0.85 -16.109 -12.578 1 97 285 LEU A N 1
ATOM 2087 C CA . LEU A 1 285 ? 1.249 -15.242 -13.68 1 97 285 LEU A CA 1
ATOM 2088 C C . LEU A 1 285 ? 0.221 -15.281 -14.805 1 97 285 LEU A C 1
ATOM 2090 O O . LEU A 1 285 ? 0.103 -16.297 -15.508 1 97 285 LEU A O 1
ATOM 2094 N N . LEU A 1 286 ? -0.503 -14.234 -15.016 1 97.25 286 LEU A N 1
ATOM 2095 C CA . LEU A 1 286 ? -1.55 -14.18 -16.031 1 97.25 286 LEU A CA 1
ATOM 2096 C C . LEU A 1 286 ? -0.998 -13.648 -17.359 1 97.25 286 LEU A C 1
ATOM 2098 O O . LEU A 1 286 ? -0.268 -12.656 -17.375 1 97.25 286 LEU A O 1
ATOM 2102 N N . GLY A 1 287 ? -1.341 -14.336 -18.438 1 96.81 287 GLY A N 1
ATOM 2103 C CA . GLY A 1 287 ? -0.965 -13.836 -19.75 1 96.81 287 GLY A CA 1
ATOM 2104 C C . GLY A 1 287 ? 0.108 -14.672 -20.422 1 96.81 287 GLY A C 1
ATOM 2105 O O . GLY A 1 287 ? 0.434 -14.445 -21.594 1 96.81 287 GLY A O 1
ATOM 2106 N N . VAL A 1 288 ? 0.708 -15.602 -19.734 1 97 288 VAL A N 1
ATOM 2107 C CA . VAL A 1 288 ? 1.649 -16.531 -20.344 1 97 288 VAL A CA 1
ATOM 2108 C C . VAL A 1 288 ? 0.895 -17.734 -20.922 1 97 288 VAL A C 1
ATOM 2110 O O . VAL A 1 288 ? -0.221 -18.031 -20.484 1 97 288 VAL A O 1
ATOM 2113 N N . ASP A 1 289 ? 1.479 -18.359 -21.938 1 96.12 289 ASP A N 1
ATOM 2114 C CA . ASP A 1 289 ? 0.852 -19.5 -22.594 1 96.12 289 ASP A CA 1
ATOM 2115 C C . ASP A 1 289 ? 1.062 -20.781 -21.781 1 96.12 289 ASP A C 1
ATOM 2117 O O . ASP A 1 289 ? 1.66 -21.734 -22.281 1 96.12 289 ASP A O 1
ATOM 2121 N N . GLY A 1 290 ? 0.546 -20.859 -20.672 1 96.44 290 GLY A N 1
ATOM 2122 C CA . GLY A 1 290 ? 0.634 -21.906 -19.672 1 96.44 290 GLY A CA 1
ATOM 2123 C C . GLY A 1 290 ? 0.289 -21.422 -18.281 1 96.44 290 GLY A C 1
ATOM 2124 O O . GLY A 1 290 ? -0.275 -20.328 -18.109 1 96.44 290 GLY A O 1
ATOM 2125 N N . VAL A 1 291 ? 0.494 -22.25 -17.266 1 97.62 291 VAL A N 1
ATOM 2126 C CA . VAL A 1 291 ? 0.183 -21.891 -15.875 1 97.62 291 VAL A CA 1
ATOM 2127 C C . VAL A 1 291 ? 1.468 -21.844 -15.055 1 97.62 291 VAL A C 1
ATOM 2129 O O . VAL A 1 291 ? 2.221 -22.828 -15.016 1 97.62 291 VAL A O 1
ATOM 2132 N N . ALA A 1 292 ? 1.751 -20.75 -14.547 1 97.94 292 ALA A N 1
ATOM 2133 C CA . ALA A 1 292 ? 2.891 -20.516 -13.664 1 97.94 292 ALA A CA 1
ATOM 2134 C C . ALA A 1 292 ? 2.455 -19.844 -12.359 1 97.94 292 ALA A C 1
ATOM 2136 O O . ALA A 1 292 ? 1.694 -18.875 -12.383 1 97.94 292 ALA A O 1
ATOM 2137 N N . ILE A 1 293 ? 2.91 -20.375 -11.203 1 97.12 293 ILE A N 1
ATOM 2138 C CA . ILE A 1 293 ? 2.566 -19.828 -9.898 1 97.12 293 ILE A CA 1
ATOM 2139 C C . ILE A 1 293 ? 3.834 -19.359 -9.18 1 97.12 293 ILE A C 1
ATOM 2141 O O . ILE A 1 293 ? 4.793 -20.125 -9.047 1 97.12 293 ILE A O 1
ATOM 2145 N N . VAL A 1 294 ? 3.789 -18.141 -8.758 1 94.44 294 VAL A N 1
ATOM 2146 C CA . VAL A 1 294 ? 4.867 -17.562 -7.961 1 94.44 294 VAL A CA 1
ATOM 2147 C C . VAL A 1 294 ? 4.5 -17.625 -6.477 1 94.44 294 VAL A C 1
ATOM 2149 O O . VAL A 1 294 ? 3.449 -17.125 -6.074 1 94.44 294 VAL A O 1
ATOM 2152 N N . SER A 1 295 ? 5.316 -18.281 -5.738 1 91.75 295 SER A N 1
ATOM 2153 C CA . SER A 1 295 ? 5.145 -18.297 -4.289 1 91.75 295 SER A CA 1
ATOM 2154 C C . SER A 1 295 ? 6.207 -17.453 -3.592 1 91.75 295 SER A C 1
ATOM 2156 O O . SER A 1 295 ? 7.23 -17.125 -4.188 1 91.75 295 SER A O 1
ATOM 2158 N N . HIS A 1 296 ? 5.91 -17.109 -2.369 1 85.69 296 HIS A N 1
ATOM 2159 C CA . HIS A 1 296 ? 6.859 -16.266 -1.641 1 85.69 296 HIS A CA 1
ATOM 2160 C C . HIS A 1 296 ? 8.102 -17.062 -1.249 1 85.69 296 HIS A C 1
ATOM 2162 O O . HIS A 1 296 ? 8.039 -18.281 -1.087 1 85.69 296 HIS A O 1
ATOM 2168 N N . GLY A 1 297 ? 9.18 -16.359 -1.111 1 84.56 297 GLY A N 1
ATOM 2169 C CA . GLY A 1 297 ? 10.445 -17 -0.808 1 84.56 297 GLY A CA 1
ATOM 2170 C C . GLY A 1 297 ? 10.43 -17.766 0.507 1 84.56 297 GLY A C 1
ATOM 2171 O O . GLY A 1 297 ? 11.109 -18.781 0.654 1 84.56 297 GLY A O 1
ATOM 2172 N N . LYS A 1 298 ? 9.672 -17.281 1.438 1 83.31 298 LYS A N 1
ATOM 2173 C CA . LYS A 1 298 ? 9.609 -17.891 2.764 1 83.31 298 LYS A CA 1
ATOM 2174 C C . LYS A 1 298 ? 8.422 -18.844 2.871 1 83.31 298 LYS A C 1
ATOM 2176 O O . LYS A 1 298 ? 7.781 -18.938 3.922 1 83.31 298 LYS A O 1
ATOM 2181 N N . SER A 1 299 ? 8.188 -19.484 1.815 1 89.81 299 SER A N 1
ATOM 2182 C CA . SER A 1 299 ? 7.035 -20.375 1.752 1 89.81 299 SER A CA 1
ATOM 2183 C C . SER A 1 299 ? 7.238 -21.609 2.631 1 89.81 299 SER A C 1
ATOM 2185 O O . SER A 1 299 ? 8.305 -22.219 2.611 1 89.81 299 SER A O 1
ATOM 2187 N N . SER A 1 300 ? 6.297 -21.938 3.441 1 92.19 300 SER A N 1
ATOM 2188 C CA . SER A 1 300 ? 6.219 -23.172 4.219 1 92.19 300 SER A CA 1
ATOM 2189 C C . SER A 1 300 ? 5.676 -24.328 3.373 1 92.19 300 SER A C 1
ATOM 2191 O O . SER A 1 300 ? 5.348 -24.141 2.199 1 92.19 300 SER A O 1
ATOM 2193 N N . GLU A 1 301 ? 5.648 -25.5 4.035 1 95.25 301 GLU A N 1
ATOM 2194 C CA . GLU A 1 301 ? 5.012 -26.641 3.404 1 95.25 301 GLU A CA 1
ATOM 2195 C C . GLU A 1 301 ? 3.576 -26.328 2.998 1 95.25 301 GLU A C 1
ATOM 2197 O O . GLU A 1 301 ? 3.131 -26.719 1.916 1 95.25 301 GLU A O 1
ATOM 2202 N N . THR A 1 302 ? 2.922 -25.641 3.82 1 94.25 302 THR A N 1
ATOM 2203 C CA . THR A 1 302 ? 1.531 -25.281 3.562 1 94.25 302 THR A CA 1
ATOM 2204 C C . THR A 1 302 ? 1.429 -24.328 2.377 1 94.25 302 THR A C 1
ATOM 2206 O O . THR A 1 302 ? 0.532 -24.453 1.541 1 94.25 302 THR A O 1
ATOM 2209 N N . ALA A 1 303 ? 2.318 -23.359 2.32 1 93.25 303 ALA A N 1
ATOM 2210 C CA . ALA A 1 303 ? 2.336 -22.422 1.209 1 93.25 303 ALA A CA 1
ATOM 2211 C C . ALA A 1 303 ? 2.559 -23.141 -0.119 1 93.25 303 ALA A C 1
ATOM 2213 O O . ALA A 1 303 ? 1.895 -22.828 -1.113 1 93.25 303 ALA A O 1
ATOM 2214 N N . VAL A 1 304 ? 3.492 -24.094 -0.097 1 96.06 304 VAL A N 1
ATOM 2215 C CA . VAL A 1 304 ? 3.807 -24.844 -1.309 1 96.06 304 VAL A CA 1
ATOM 2216 C C . VAL A 1 304 ? 2.605 -25.688 -1.722 1 96.06 304 VAL A C 1
ATOM 2218 O O . VAL A 1 304 ? 2.227 -25.719 -2.895 1 96.06 304 VAL A O 1
ATOM 2221 N N . PHE A 1 305 ? 2.018 -26.391 -0.764 1 97.06 305 PHE A N 1
ATOM 2222 C CA . PHE A 1 305 ? 0.812 -27.172 -1.023 1 97.06 305 PHE A CA 1
ATOM 2223 C C . PHE A 1 305 ? -0.262 -26.312 -1.675 1 97.06 305 PHE A C 1
ATOM 2225 O O . PHE A 1 305 ? -0.846 -26.703 -2.689 1 97.06 305 PHE A O 1
ATOM 2232 N N . ASN A 1 306 ? -0.486 -25.172 -1.056 1 94.25 306 ASN A N 1
ATOM 2233 C CA . ASN A 1 306 ? -1.534 -24.281 -1.551 1 94.25 306 ASN A CA 1
ATOM 2234 C C . ASN A 1 306 ? -1.201 -23.734 -2.938 1 94.25 306 ASN A C 1
ATOM 2236 O O . ASN A 1 306 ? -2.098 -23.516 -3.754 1 94.25 306 ASN A O 1
ATOM 2240 N N . ALA A 1 307 ? 0.04 -23.484 -3.201 1 95.75 307 ALA A N 1
ATOM 2241 C CA . ALA A 1 307 ? 0.456 -23.031 -4.527 1 95.75 307 ALA A CA 1
ATOM 2242 C C . ALA A 1 307 ? 0.172 -24.109 -5.578 1 95.75 307 ALA A C 1
ATOM 2244 O O . ALA A 1 307 ? -0.304 -23.797 -6.676 1 95.75 307 ALA A O 1
ATOM 2245 N N . VAL A 1 308 ? 0.476 -25.344 -5.238 1 97.38 308 VAL A N 1
ATOM 2246 C CA . VAL A 1 308 ? 0.188 -26.469 -6.141 1 97.38 308 VAL A CA 1
ATOM 2247 C C . VAL A 1 308 ? -1.32 -26.578 -6.348 1 97.38 308 VAL A C 1
ATOM 2249 O O . VAL A 1 308 ? -1.782 -26.828 -7.465 1 97.38 308 VAL A O 1
ATOM 2252 N N . ARG A 1 309 ? -2.025 -26.438 -5.293 1 95.94 309 ARG A N 1
ATOM 2253 C CA . ARG A 1 309 ? -3.48 -26.469 -5.383 1 95.94 309 ARG A CA 1
ATOM 2254 C C . ARG A 1 309 ? -3.992 -25.391 -6.34 1 95.94 309 ARG A C 1
ATOM 2256 O O . ARG A 1 309 ? -4.871 -25.656 -7.164 1 95.94 309 ARG A O 1
ATOM 2263 N N . THR A 1 310 ? -3.473 -24.219 -6.223 1 93.69 310 THR A N 1
ATOM 2264 C CA . THR A 1 310 ? -3.852 -23.109 -7.102 1 93.69 310 THR A CA 1
ATOM 2265 C C . THR A 1 310 ? -3.504 -23.438 -8.555 1 93.69 310 THR A C 1
ATOM 2267 O O . THR A 1 310 ? -4.297 -23.172 -9.461 1 93.69 310 THR A O 1
ATOM 2270 N N . ALA A 1 311 ? -2.336 -23.969 -8.734 1 96.56 311 ALA A N 1
ATOM 2271 C CA . ALA A 1 311 ? -1.923 -24.375 -10.078 1 96.56 311 ALA A CA 1
ATOM 2272 C C . ALA A 1 311 ? -2.904 -25.375 -10.672 1 96.56 311 ALA A C 1
ATOM 2274 O O . ALA A 1 311 ? -3.338 -25.219 -11.82 1 96.56 311 ALA A O 1
ATOM 2275 N N . LYS A 1 312 ? -3.236 -26.375 -9.922 1 96.44 312 LYS A N 1
ATOM 2276 C CA . LYS A 1 312 ? -4.176 -27.391 -10.375 1 96.44 312 LYS A CA 1
ATOM 2277 C C . LYS A 1 312 ? -5.523 -26.781 -10.734 1 96.44 312 LYS A C 1
ATOM 2279 O O . LYS A 1 312 ? -6.098 -27.094 -11.781 1 96.44 312 LYS A O 1
ATOM 2284 N N . ARG A 1 313 ? -5.984 -25.922 -9.883 1 93.81 313 ARG A N 1
ATOM 2285 C CA . ARG A 1 313 ? -7.27 -25.281 -10.109 1 93.81 313 ARG A CA 1
ATOM 2286 C C . ARG A 1 313 ? -7.246 -24.469 -11.406 1 93.81 313 ARG A C 1
ATOM 2288 O O . ARG A 1 313 ? -8.219 -24.469 -12.164 1 93.81 313 ARG A O 1
ATOM 2295 N N . LEU A 1 314 ? -6.191 -23.797 -11.617 1 94.81 314 LEU A N 1
ATOM 2296 C CA . LEU A 1 314 ? -6.066 -22.969 -12.805 1 94.81 314 LEU A CA 1
ATOM 2297 C C . LEU A 1 314 ? -6.043 -23.812 -14.07 1 94.81 314 LEU A C 1
ATOM 2299 O O . LEU A 1 314 ? -6.68 -23.469 -15.07 1 94.81 314 LEU A O 1
ATOM 2303 N N . VAL A 1 315 ? -5.312 -24.875 -14.023 1 95.88 315 VAL A N 1
ATOM 2304 C CA . VAL A 1 315 ? -5.258 -25.797 -15.156 1 95.88 315 VAL A CA 1
ATOM 2305 C C . VAL A 1 315 ? -6.648 -26.359 -15.43 1 95.88 315 VAL A C 1
ATOM 2307 O O . VAL A 1 315 ? -7.109 -26.359 -16.578 1 95.88 315 VAL A O 1
ATOM 2310 N N . ASP A 1 316 ? -7.297 -26.766 -14.383 1 95.25 316 ASP A N 1
ATOM 2311 C CA . ASP A 1 316 ? -8.602 -27.406 -14.5 1 95.25 316 ASP A CA 1
ATOM 2312 C C . ASP A 1 316 ? -9.664 -26.422 -14.977 1 95.25 316 ASP A C 1
ATOM 2314 O O . ASP A 1 316 ? -10.648 -26.828 -15.609 1 95.25 316 ASP A O 1
ATOM 2318 N N . SER A 1 317 ? -9.508 -25.188 -14.734 1 93.62 317 SER A N 1
ATOM 2319 C CA . SER A 1 317 ? -10.508 -24.172 -15.016 1 93.62 317 SER A CA 1
ATOM 2320 C C . SER A 1 317 ? -10.562 -23.844 -16.5 1 93.62 317 SER A C 1
ATOM 2322 O O . SER A 1 317 ? -11.547 -23.281 -16.984 1 93.62 317 SER A O 1
ATOM 2324 N N . GLY A 1 318 ? -9.469 -24.109 -17.281 1 93.44 318 GLY A N 1
ATOM 2325 C CA . GLY A 1 318 ? -9.383 -23.719 -18.672 1 93.44 318 GLY A CA 1
ATOM 2326 C C . GLY A 1 318 ? -9.102 -22.234 -18.844 1 93.44 318 GLY A C 1
ATOM 2327 O O . GLY A 1 318 ? -9.406 -21.656 -19.891 1 93.44 318 GLY A O 1
ATOM 2328 N N . PHE A 1 319 ? -8.578 -21.625 -17.891 1 93.75 319 PHE A N 1
ATOM 2329 C CA . PHE A 1 319 ? -8.328 -20.188 -17.828 1 93.75 319 PHE A CA 1
ATOM 2330 C C . PHE A 1 319 ? -7.531 -19.734 -19.047 1 93.75 319 PHE A C 1
ATOM 2332 O O . PHE A 1 319 ? -7.898 -18.766 -19.703 1 93.75 319 PHE A O 1
ATOM 2339 N N . VAL A 1 320 ? -6.438 -20.422 -19.359 1 95.44 320 VAL A N 1
ATOM 2340 C CA . VAL A 1 320 ? -5.547 -20.031 -20.453 1 95.44 320 VAL A CA 1
ATOM 2341 C C . VAL A 1 320 ? -6.305 -20.031 -21.766 1 95.44 320 VAL A C 1
ATOM 2343 O O . VAL A 1 320 ? -6.184 -19.109 -22.578 1 95.44 320 VAL A O 1
ATOM 2346 N N . SER A 1 321 ? -7.117 -21.062 -21.984 1 94.94 321 SER A N 1
ATOM 2347 C CA . SER A 1 321 ? -7.926 -21.172 -23.203 1 94.94 321 SER A CA 1
ATOM 2348 C C . SER A 1 321 ? -8.93 -20.031 -23.297 1 94.94 321 SER A C 1
ATOM 2350 O O . SER A 1 321 ? -9.188 -19.5 -24.375 1 94.94 321 SER A O 1
ATOM 2352 N N . ASP A 1 322 ? -9.508 -19.688 -22.188 1 94.88 322 ASP A N 1
ATOM 2353 C CA . ASP A 1 322 ? -10.477 -18.594 -22.156 1 94.88 322 ASP A CA 1
ATOM 2354 C C . ASP A 1 322 ? -9.828 -17.266 -22.531 1 94.88 322 ASP A C 1
ATOM 2356 O O . ASP A 1 322 ? -10.422 -16.469 -23.25 1 94.88 322 ASP A O 1
ATOM 2360 N N . ILE A 1 323 ? -8.641 -17.016 -21.984 1 94.69 323 ILE A N 1
ATOM 2361 C CA . ILE A 1 323 ? -7.934 -15.781 -22.328 1 94.69 323 ILE A CA 1
ATOM 2362 C C . ILE A 1 323 ? -7.66 -15.758 -23.844 1 94.69 323 ILE A C 1
ATOM 2364 O O . ILE A 1 323 ? -7.898 -14.75 -24.5 1 94.69 323 ILE A O 1
ATOM 2368 N N . LYS A 1 324 ? -7.152 -16.875 -24.375 1 93.69 324 LYS A N 1
ATOM 2369 C CA . LYS A 1 324 ? -6.836 -16.984 -25.797 1 93.69 324 LYS A CA 1
ATOM 2370 C C . LYS A 1 324 ? -8.047 -16.641 -26.656 1 93.69 324 LYS A C 1
ATOM 2372 O O . LYS A 1 324 ? -7.906 -16 -27.703 1 93.69 324 LYS A O 1
ATOM 2377 N N . GLN A 1 325 ? -9.133 -17 -26.203 1 91.88 325 GLN A N 1
ATOM 2378 C CA . GLN A 1 325 ? -10.359 -16.844 -26.969 1 91.88 325 GLN A CA 1
ATOM 2379 C C . GLN A 1 325 ? -10.828 -15.383 -26.953 1 91.88 325 GLN A C 1
ATOM 2381 O O . GLN A 1 325 ? -11.438 -14.914 -27.922 1 91.88 325 GLN A O 1
ATOM 2386 N N . HIS A 1 326 ? -10.484 -14.641 -25.906 1 87.69 326 HIS A N 1
ATOM 2387 C CA . HIS A 1 326 ? -11.172 -13.367 -25.734 1 87.69 326 HIS A CA 1
ATOM 2388 C C . HIS A 1 326 ? -10.195 -12.195 -25.875 1 87.69 326 HIS A C 1
ATOM 2390 O O . HIS A 1 326 ? -10.617 -11.062 -26.109 1 87.69 326 HIS A O 1
ATOM 2396 N N . ILE A 1 327 ? -8.891 -12.438 -25.766 1 90.75 327 ILE A N 1
ATOM 2397 C CA . ILE A 1 327 ? -7.938 -11.344 -25.594 1 90.75 327 ILE A CA 1
ATOM 2398 C C . ILE A 1 327 ? -7.812 -10.562 -26.906 1 90.75 327 ILE A C 1
ATOM 2400 O O . ILE A 1 327 ? -7.57 -9.352 -26.891 1 90.75 327 ILE A O 1
ATOM 2404 N N . ALA A 1 328 ? -7.977 -11.203 -28.016 1 85.94 328 ALA A N 1
ATOM 2405 C CA . ALA A 1 328 ? -7.848 -10.547 -29.312 1 85.94 328 ALA A CA 1
ATOM 2406 C C . ALA A 1 328 ? -8.922 -9.477 -29.5 1 85.94 328 ALA A C 1
ATOM 2408 O O . ALA A 1 328 ? -8.664 -8.422 -30.078 1 85.94 328 ALA A O 1
ATOM 2409 N N . GLU A 1 329 ? -10.047 -9.805 -29.047 1 88.25 329 GLU A N 1
ATOM 2410 C CA . GLU A 1 329 ? -11.164 -8.859 -29.141 1 88.25 329 GLU A CA 1
ATOM 2411 C C . GLU A 1 329 ? -10.859 -7.57 -28.391 1 88.25 329 GLU A C 1
ATOM 2413 O O . GLU A 1 329 ? -11.219 -6.48 -28.844 1 88.25 329 GLU A O 1
ATOM 2418 N N . TYR A 1 330 ? -10.211 -7.68 -27.344 1 87.56 330 TYR A N 1
ATOM 2419 C CA . TYR A 1 330 ? -9.969 -6.516 -26.5 1 87.56 330 TYR A CA 1
ATOM 2420 C C . TYR A 1 330 ? -8.828 -5.672 -27.047 1 87.56 330 TYR A C 1
ATOM 2422 O O . TYR A 1 330 ? -8.773 -4.461 -26.812 1 87.56 330 TYR A O 1
ATOM 2430 N N . LYS A 1 331 ? -7.977 -6.285 -27.766 1 84.62 331 LYS A N 1
ATOM 2431 C CA . LYS A 1 331 ? -6.969 -5.52 -28.484 1 84.62 331 LYS A CA 1
ATOM 2432 C C . LYS A 1 331 ? -7.609 -4.586 -29.5 1 84.62 331 LYS A C 1
ATOM 2434 O O . LYS A 1 331 ? -7.227 -3.42 -29.609 1 84.62 331 LYS A O 1
ATOM 2439 N N . GLU A 1 332 ? -8.523 -5.074 -30.203 1 86.62 332 GLU A N 1
ATOM 2440 C CA . GLU A 1 332 ? -9.234 -4.285 -31.203 1 86.62 332 GLU A CA 1
ATOM 2441 C C . GLU A 1 332 ? -10.016 -3.145 -30.562 1 86.62 332 GLU A C 1
ATOM 2443 O O . GLU A 1 332 ? -10.047 -2.031 -31.094 1 86.62 332 GLU A O 1
ATOM 2448 N N . ILE A 1 333 ? -10.516 -3.441 -29.484 1 89.25 333 ILE A N 1
ATOM 2449 C CA . ILE A 1 333 ? -11.281 -2.43 -28.766 1 89.25 333 ILE A CA 1
ATOM 2450 C C . ILE A 1 333 ? -10.359 -1.293 -28.328 1 89.25 333 ILE A C 1
ATOM 2452 O O . ILE A 1 333 ? -10.703 -0.117 -28.484 1 89.25 333 ILE A O 1
ATOM 2456 N N . PHE A 1 334 ? -9.195 -1.61 -27.812 1 88.94 334 PHE A N 1
ATOM 2457 C CA . PHE A 1 334 ? -8.25 -0.594 -27.375 1 88.94 334 PHE A CA 1
ATOM 2458 C C . PHE A 1 334 ? -7.828 0.292 -28.547 1 88.94 334 PHE A C 1
ATOM 2460 O O . PHE A 1 334 ? -7.773 1.517 -28.406 1 88.94 334 PHE A O 1
ATOM 2467 N N . GLU A 1 335 ? -7.59 -0.377 -29.703 1 89.31 335 GLU A N 1
ATOM 2468 C CA . GLU A 1 335 ? -7.148 0.36 -30.875 1 89.31 335 GLU A CA 1
ATOM 2469 C C . GLU A 1 335 ? -8.234 1.315 -31.375 1 89.31 335 GLU A C 1
ATOM 2471 O O . GLU A 1 335 ? -7.938 2.445 -31.766 1 89.31 335 GLU A O 1
ATOM 2476 N N . LYS A 1 336 ? -9.375 0.952 -31.312 1 89.19 336 LYS A N 1
ATOM 2477 C CA . LYS A 1 336 ? -10.5 1.794 -31.719 1 89.19 336 LYS A CA 1
ATOM 2478 C C . LYS A 1 336 ? -10.656 2.984 -30.781 1 89.19 336 LYS A C 1
ATOM 2480 O O . LYS A 1 336 ? -10.914 4.105 -31.219 1 89.19 336 LYS A O 1
ATOM 2485 N N . LEU A 1 337 ? -10.422 2.686 -29.484 1 86.44 337 LEU A N 1
ATOM 2486 C CA . LEU A 1 337 ? -10.578 3.738 -28.484 1 86.44 337 LEU A CA 1
ATOM 2487 C C . LEU A 1 337 ? -9.438 4.746 -28.578 1 86.44 337 LEU A C 1
ATOM 2489 O O . LEU A 1 337 ? -9.648 5.945 -28.375 1 86.44 337 LEU A O 1
ATOM 2493 N N . GLU A 1 338 ? -8.289 4.227 -28.844 1 87.38 338 GLU A N 1
ATOM 2494 C CA . GLU A 1 338 ? -7.125 5.098 -29 1 87.38 338 GLU A CA 1
ATOM 2495 C C . GLU A 1 338 ? -7.277 6.012 -30.219 1 87.38 338 GLU A C 1
ATOM 2497 O O . GLU A 1 338 ? -6.852 7.168 -30.188 1 87.38 338 GLU A O 1
ATOM 2502 N N . ALA A 1 339 ? -7.863 5.438 -31.156 1 85.56 339 ALA A N 1
ATOM 2503 C CA . ALA A 1 339 ? -8.062 6.191 -32.375 1 85.56 339 ALA A CA 1
ATOM 2504 C C . ALA A 1 339 ? -9.078 7.312 -32.188 1 85.56 339 ALA A C 1
ATOM 2506 O O . ALA A 1 339 ? -9.07 8.312 -32.906 1 85.56 339 ALA A O 1
ATOM 2507 N N . LYS A 1 340 ? -9.953 7.348 -31.25 1 73.62 340 LYS A N 1
ATOM 2508 C CA . LYS A 1 340 ? -10.992 8.336 -30.984 1 73.62 340 LYS A CA 1
ATOM 2509 C C . LYS A 1 340 ? -10.461 9.469 -30.109 1 73.62 340 LYS A C 1
ATOM 2511 O O . LYS A 1 340 ? -11.117 10.5 -29.938 1 73.62 340 LYS A O 1
ATOM 2516 N N . LYS A 1 341 ? -9.391 9.266 -29.625 1 70 341 LYS A N 1
ATOM 2517 C CA . LYS A 1 341 ? -8.797 10.281 -28.766 1 70 341 LYS A CA 1
ATOM 2518 C C . LYS A 1 341 ? -8.039 11.32 -29.578 1 70 341 LYS A C 1
ATOM 2520 O O . LYS A 1 341 ? -8.047 12.508 -29.25 1 70 341 LYS A O 1
ATOM 2525 N N . MET B 1 1 ? 0.512 31.516 21.156 1 92.69 1 MET B N 1
ATOM 2526 C CA . MET B 1 1 ? 0.552 31.203 19.719 1 92.69 1 MET B CA 1
ATOM 2527 C C . MET B 1 1 ? -0.852 30.953 19.188 1 92.69 1 MET B C 1
ATOM 2529 O O . MET B 1 1 ? -1.694 30.375 19.859 1 92.69 1 MET B O 1
ATOM 2533 N N . ARG B 1 2 ? -1.229 31.5 17.953 1 97.88 2 ARG B N 1
ATOM 2534 C CA . ARG B 1 2 ? -2.551 31.375 17.344 1 97.88 2 ARG B CA 1
ATOM 2535 C C . ARG B 1 2 ? -2.518 30.406 16.156 1 97.88 2 ARG B C 1
ATOM 2537 O O . ARG B 1 2 ? -1.666 30.531 15.281 1 97.88 2 ARG B O 1
ATOM 2544 N N . ILE B 1 3 ? -3.4 29.5 16.188 1 98.56 3 ILE B N 1
ATOM 2545 C CA . ILE B 1 3 ? -3.568 28.531 15.102 1 98.56 3 ILE B CA 1
ATOM 2546 C C . ILE B 1 3 ? -4.938 28.719 14.453 1 98.56 3 ILE B C 1
ATOM 2548 O O . ILE B 1 3 ? -5.957 28.797 15.148 1 98.56 3 ILE B O 1
ATOM 2552 N N . ALA B 1 4 ? -4.945 28.891 13.18 1 98.88 4 ALA B N 1
ATOM 2553 C CA . ALA B 1 4 ? -6.203 29 12.445 1 98.88 4 ALA B CA 1
ATOM 2554 C C . ALA B 1 4 ? -6.754 27.609 12.117 1 98.88 4 ALA B C 1
ATOM 2556 O O . ALA B 1 4 ? -6.027 26.75 11.617 1 98.88 4 ALA B O 1
ATOM 2557 N N . LEU B 1 5 ? -7.996 27.359 12.414 1 98.75 5 LEU B N 1
ATOM 2558 C CA . LEU B 1 5 ? -8.641 26.078 12.148 1 98.75 5 LEU B CA 1
ATOM 2559 C C . LEU B 1 5 ? -9.789 26.25 11.156 1 98.75 5 LEU B C 1
ATOM 2561 O O . LEU B 1 5 ? -10.727 27.016 11.414 1 98.75 5 LEU B O 1
ATOM 2565 N N . ASP B 1 6 ? -9.68 25.609 10.031 1 98.56 6 ASP B N 1
ATOM 2566 C CA . ASP B 1 6 ? -10.812 25.5 9.117 1 98.56 6 ASP B CA 1
ATOM 2567 C C . ASP B 1 6 ? -11.977 24.766 9.781 1 98.56 6 ASP B C 1
ATOM 2569 O O . ASP B 1 6 ? -12.07 23.547 9.703 1 98.56 6 ASP B O 1
ATOM 2573 N N . ALA B 1 7 ? -12.875 25.531 10.289 1 97.94 7 ALA B N 1
ATOM 2574 C CA . ALA B 1 7 ? -13.906 24.969 11.148 1 97.94 7 ALA B CA 1
ATOM 2575 C C . ALA B 1 7 ? -15.031 24.359 10.32 1 97.94 7 ALA B C 1
ATOM 2577 O O . ALA B 1 7 ? -15.859 23.609 10.844 1 97.94 7 ALA B O 1
ATOM 2578 N N . SER B 1 8 ? -15.062 24.625 9.086 1 94.12 8 SER B N 1
ATOM 2579 C CA . SER B 1 8 ? -16.109 24.125 8.211 1 94.12 8 SER B CA 1
ATOM 2580 C C . SER B 1 8 ? -15.672 22.859 7.484 1 94.12 8 SER B C 1
ATOM 2582 O O . SER B 1 8 ? -16.469 22.203 6.809 1 94.12 8 SER B O 1
ATOM 2584 N N . GLY B 1 9 ? -14.367 22.562 7.641 1 90.38 9 GLY B N 1
ATOM 2585 C CA . GLY B 1 9 ? -13.852 21.391 6.938 1 90.38 9 GLY B CA 1
ATOM 2586 C C . GLY B 1 9 ? -14.211 20.094 7.609 1 90.38 9 GLY B C 1
ATOM 2587 O O . GLY B 1 9 ? -14.469 20.047 8.82 1 90.38 9 GLY B O 1
ATOM 2588 N N . GLY B 1 10 ? -14.273 19.078 6.793 1 89.69 10 GLY B N 1
ATOM 2589 C CA . GLY B 1 10 ? -14.531 17.766 7.34 1 89.69 10 GLY B CA 1
ATOM 2590 C C . GLY B 1 10 ? -15.93 17.266 7.059 1 89.69 10 GLY B C 1
ATOM 2591 O O . GLY B 1 10 ? -16.812 18.047 6.676 1 89.69 10 GLY B O 1
ATOM 2592 N N . ASP B 1 11 ? -16.141 16.016 7.355 1 88.5 11 ASP B N 1
ATOM 2593 C CA . ASP B 1 11 ? -17.375 15.352 6.98 1 88.5 11 ASP B CA 1
ATOM 2594 C C . ASP B 1 11 ? -18.438 15.516 8.055 1 88.5 11 ASP B C 1
ATOM 2596 O O . ASP B 1 11 ? -19.641 15.352 7.789 1 88.5 11 ASP B O 1
ATOM 2600 N N . PHE B 1 12 ? -18.016 15.875 9.266 1 89.44 12 PHE B N 1
ATOM 2601 C CA . PHE B 1 12 ? -18.953 15.805 10.383 1 89.44 12 PHE B CA 1
ATOM 2602 C C . PHE B 1 12 ? -19.422 17.203 10.789 1 89.44 12 PHE B C 1
ATOM 2604 O O . PHE B 1 12 ? -19.984 17.391 11.859 1 89.44 12 PHE B O 1
ATOM 2611 N N . GLY B 1 13 ? -19.109 18.156 9.992 1 88.94 13 GLY B N 1
ATOM 2612 C CA . GLY B 1 13 ? -19.562 19.5 10.281 1 88.94 13 GLY B CA 1
ATOM 2613 C C . GLY B 1 13 ? -18.672 20.234 11.258 1 88.94 13 GLY B C 1
ATOM 2614 O O . GLY B 1 13 ? -17.5 19.859 11.445 1 88.94 13 GLY B O 1
ATOM 2615 N N . TYR B 1 14 ? -19.25 21.219 11.906 1 95.19 14 TYR B N 1
ATOM 2616 C CA . TYR B 1 14 ? -18.469 22.156 12.703 1 95.19 14 TYR B CA 1
ATOM 2617 C C . TYR B 1 14 ? -18.125 21.562 14.062 1 95.19 14 TYR B C 1
ATOM 2619 O O . TYR B 1 14 ? -17.094 21.906 14.656 1 95.19 14 TYR B O 1
ATOM 2627 N N . GLN B 1 15 ? -18.906 20.703 14.508 1 95.75 15 GLN B N 1
ATOM 2628 C CA . GLN B 1 15 ? -18.875 20.328 15.922 1 95.75 15 GLN B CA 1
ATOM 2629 C C . GLN B 1 15 ? -17.547 19.688 16.297 1 95.75 15 GLN B C 1
ATOM 2631 O O . GLN B 1 15 ? -16.922 20.062 17.297 1 95.75 15 GLN B O 1
ATOM 2636 N N . PRO B 1 16 ? -17.062 18.688 15.516 1 96.38 16 PRO B N 1
ATOM 2637 C CA . PRO B 1 16 ? -15.773 18.109 15.883 1 96.38 16 PRO B CA 1
ATOM 2638 C C . PRO B 1 16 ? -14.648 19.141 15.891 1 96.38 16 PRO B C 1
ATOM 2640 O O . PRO B 1 16 ? -13.742 19.078 16.734 1 96.38 16 PRO B O 1
ATOM 2643 N N . ASN B 1 17 ? -14.719 20.031 14.977 1 98 17 ASN B N 1
ATOM 2644 C CA . ASN B 1 17 ? -13.703 21.078 14.891 1 98 17 ASN B CA 1
ATOM 2645 C C . ASN B 1 17 ? -13.758 22 16.094 1 98 17 ASN B C 1
ATOM 2647 O O . ASN B 1 17 ? -12.719 22.312 16.688 1 98 17 ASN B O 1
ATOM 2651 N N . ILE B 1 18 ? -14.961 22.391 16.5 1 98.38 18 ILE B N 1
ATOM 2652 C CA . ILE B 1 18 ? -15.148 23.297 17.625 1 98.38 18 ILE B CA 1
ATOM 2653 C C . ILE B 1 18 ? -14.695 22.625 18.906 1 98.38 18 ILE B C 1
ATOM 2655 O O . ILE B 1 18 ? -13.945 23.203 19.688 1 98.38 18 ILE B O 1
ATOM 2659 N N . LEU B 1 19 ? -15.117 21.422 19.062 1 98.06 19 LEU B N 1
ATOM 2660 C CA . LEU B 1 19 ? -14.805 20.688 20.297 1 98.06 19 LEU B CA 1
ATOM 2661 C C . LEU B 1 19 ? -13.312 20.391 20.375 1 98.06 19 LEU B C 1
ATOM 2663 O O . LEU B 1 19 ? -12.711 20.484 21.453 1 98.06 19 LEU B O 1
ATOM 2667 N N . GLY B 1 20 ? -12.719 19.969 19.266 1 97.56 20 GLY B N 1
ATOM 2668 C CA . GLY B 1 20 ? -11.281 19.75 19.234 1 97.56 20 GLY B CA 1
ATOM 2669 C C . GLY B 1 20 ? -10.477 21 19.516 1 97.56 20 GLY B C 1
ATOM 2670 O O . GLY B 1 20 ? -9.477 20.953 20.234 1 97.56 20 GLY B O 1
ATOM 2671 N N . ALA B 1 21 ? -10.938 22.094 19 1 98.31 21 ALA B N 1
ATOM 2672 C CA . ALA B 1 21 ? -10.297 23.391 19.234 1 98.31 21 ALA B CA 1
ATOM 2673 C C . ALA B 1 21 ? -10.398 23.797 20.703 1 98.31 21 ALA B C 1
ATOM 2675 O O . ALA B 1 21 ? -9.422 24.281 21.281 1 98.31 21 ALA B O 1
ATOM 2676 N N . ALA B 1 22 ? -11.57 23.641 21.234 1 98.19 22 ALA B N 1
ATOM 2677 C CA . ALA B 1 22 ? -11.781 23.969 22.641 1 98.19 22 ALA B CA 1
ATOM 2678 C C . ALA B 1 22 ? -10.852 23.172 23.547 1 98.19 22 ALA B C 1
ATOM 2680 O O . ALA B 1 22 ? -10.266 23.719 24.484 1 98.19 22 ALA B O 1
ATOM 2681 N N . ARG B 1 23 ? -10.789 21.906 23.219 1 97.88 23 ARG B N 1
ATOM 2682 C CA . ARG B 1 23 ? -9.883 21.062 23.984 1 97.88 23 ARG B CA 1
ATOM 2683 C C . ARG B 1 23 ? -8.438 21.531 23.844 1 97.88 23 ARG B C 1
ATOM 2685 O O . ARG B 1 23 ? -7.684 21.531 24.812 1 97.88 23 ARG B O 1
ATOM 2692 N N . ALA B 1 24 ? -8.047 21.891 22.656 1 97.75 24 ALA B N 1
ATOM 2693 C CA . ALA B 1 24 ? -6.688 22.344 22.391 1 97.75 24 ALA B CA 1
ATOM 2694 C C . ALA B 1 24 ? -6.363 23.594 23.203 1 97.75 24 ALA B C 1
ATOM 2696 O O . ALA B 1 24 ? -5.297 23.703 23.812 1 97.75 24 ALA B O 1
ATOM 2697 N N . VAL B 1 25 ? -7.281 24.531 23.219 1 97.75 25 VAL B N 1
ATOM 2698 C CA . VAL B 1 25 ? -7.082 25.797 23.953 1 97.75 25 VAL B CA 1
ATOM 2699 C C . VAL B 1 25 ? -6.91 25.5 25.438 1 97.75 25 VAL B C 1
ATOM 2701 O O . VAL B 1 25 ? -6.074 26.125 26.094 1 97.75 25 VAL B O 1
ATOM 2704 N N . LYS B 1 26 ? -7.648 24.578 25.906 1 97.06 26 LYS B N 1
ATOM 2705 C CA . LYS B 1 26 ? -7.633 24.25 27.328 1 97.06 26 LYS B CA 1
ATOM 2706 C C . LYS B 1 26 ? -6.367 23.484 27.703 1 97.06 26 LYS B C 1
ATOM 2708 O O . LYS B 1 26 ? -5.77 23.734 28.75 1 97.06 26 LYS B O 1
ATOM 2713 N N . GLU B 1 27 ? -5.969 22.594 26.844 1 97.25 27 GLU B N 1
ATOM 2714 C CA . GLU B 1 27 ? -4.934 21.641 27.234 1 97.25 27 GLU B CA 1
ATOM 2715 C C . GLU B 1 27 ? -3.562 22.078 26.719 1 97.25 27 GLU B C 1
ATOM 2717 O O . GLU B 1 27 ? -2.537 21.766 27.344 1 97.25 27 GLU B O 1
ATOM 2722 N N . LEU B 1 28 ? -3.516 22.719 25.609 1 96.25 28 LEU B N 1
ATOM 2723 C CA . LEU B 1 28 ? -2.238 23.016 24.969 1 96.25 28 LEU B CA 1
ATOM 2724 C C . LEU B 1 28 ? -1.831 24.469 25.203 1 96.25 28 LEU B C 1
ATOM 2726 O O . LEU B 1 28 ? -0.729 24.875 24.828 1 96.25 28 LEU B O 1
ATOM 2730 N N . LYS B 1 29 ? -2.662 25.266 25.797 1 92.06 29 LYS B N 1
ATOM 2731 C CA . LYS B 1 29 ? -2.414 26.672 26.094 1 92.06 29 LYS B CA 1
ATOM 2732 C C . LYS B 1 29 ? -2.078 27.453 24.828 1 92.06 29 LYS B C 1
ATOM 2734 O O . LYS B 1 29 ? -1.091 28.188 24.797 1 92.06 29 LYS B O 1
ATOM 2739 N N . CYS B 1 30 ? -2.711 27.172 23.828 1 96 30 CYS B N 1
ATOM 2740 C CA . CYS B 1 30 ? -2.641 27.922 22.578 1 96 30 CYS B CA 1
ATOM 2741 C C . CYS B 1 30 ? -3.979 28.578 22.25 1 96 30 CYS B C 1
ATOM 2743 O O . CYS B 1 30 ? -4.957 28.391 22.984 1 96 30 CYS B O 1
ATOM 2745 N N . GLU B 1 31 ? -3.947 29.484 21.344 1 98.5 31 GLU B N 1
ATOM 2746 C CA . GLU B 1 31 ? -5.172 30.109 20.844 1 98.5 31 GLU B CA 1
ATOM 2747 C C . GLU B 1 31 ? -5.578 29.516 19.5 1 98.5 31 GLU B C 1
ATOM 2749 O O . GLU B 1 31 ? -4.723 29.141 18.703 1 98.5 31 GLU B O 1
ATOM 2754 N N . VAL B 1 32 ? -6.871 29.375 19.312 1 98.75 32 VAL B N 1
ATOM 2755 C CA . VAL B 1 32 ? -7.379 28.828 18.062 1 98.75 32 VAL B CA 1
ATOM 2756 C C . VAL B 1 32 ? -8.398 29.797 17.453 1 98.75 32 VAL B C 1
ATOM 2758 O O . VAL B 1 32 ? -9.312 30.25 18.156 1 98.75 32 VAL B O 1
ATOM 2761 N N . ILE B 1 33 ? -8.195 30.156 16.234 1 98.81 33 ILE B N 1
ATOM 2762 C CA . ILE B 1 33 ? -9.172 30.922 15.469 1 98.81 33 ILE B CA 1
ATOM 2763 C C . ILE B 1 33 ? -10.047 29.969 14.656 1 98.81 33 ILE B C 1
ATOM 2765 O O . ILE B 1 33 ? -9.57 29.328 13.719 1 98.81 33 ILE B O 1
ATOM 2769 N N . LEU B 1 34 ? -11.297 29.891 15.016 1 98.75 34 LEU B N 1
ATOM 2770 C CA . LEU B 1 34 ? -12.25 29.125 14.219 1 98.75 34 LEU B CA 1
ATOM 2771 C C . LEU B 1 34 ? -12.656 29.906 12.969 1 98.75 34 LEU B C 1
ATOM 2773 O O . LEU B 1 34 ? -13.258 30.969 13.062 1 98.75 34 LEU B O 1
ATOM 2777 N N . VAL B 1 35 ? -12.328 29.344 11.875 1 98.88 35 VAL B N 1
ATOM 2778 C CA . VAL B 1 35 ? -12.617 30.031 10.617 1 98.88 35 VAL B CA 1
ATOM 2779 C C . VAL B 1 35 ? -13.812 29.375 9.93 1 98.88 35 VAL B C 1
ATOM 2781 O O . VAL B 1 35 ? -13.773 28.172 9.602 1 98.88 35 VAL B O 1
ATOM 2784 N N . GLY B 1 36 ? -14.836 30.047 9.672 1 98.44 36 GLY B N 1
ATOM 2785 C CA . GLY B 1 36 ? -16.078 29.562 9.086 1 98.44 36 GLY B CA 1
ATOM 2786 C C . GLY B 1 36 ? -17.203 30.578 9.141 1 98.44 36 GLY B C 1
ATOM 2787 O O . GLY B 1 36 ? -16.953 31.766 9.391 1 98.44 36 GLY B O 1
ATOM 2788 N N . ASP B 1 37 ? -18.359 30.141 8.828 1 98.12 37 ASP B N 1
ATOM 2789 C CA . ASP B 1 37 ? -19.516 31.031 8.906 1 98.12 37 ASP B CA 1
ATOM 2790 C C . ASP B 1 37 ? -19.734 31.531 10.336 1 98.12 37 ASP B C 1
ATOM 2792 O O . ASP B 1 37 ? -20 30.75 11.242 1 98.12 37 ASP B O 1
ATOM 2796 N N . GLU B 1 38 ? -19.594 32.812 10.469 1 98.31 38 GLU B N 1
ATOM 2797 C CA . GLU B 1 38 ? -19.594 33.406 11.797 1 98.31 38 GLU B CA 1
ATOM 2798 C C . GLU B 1 38 ? -20.891 33.125 12.531 1 98.31 38 GLU B C 1
ATOM 2800 O O . GLU B 1 38 ? -20.891 32.812 13.719 1 98.31 38 GLU B O 1
ATOM 2805 N N . LYS B 1 39 ? -22.031 33.281 11.82 1 98 39 LYS B N 1
ATOM 2806 C CA . LYS B 1 39 ? -23.328 33.062 12.445 1 98 39 LYS B CA 1
ATOM 2807 C C . LYS B 1 39 ? -23.438 31.625 12.961 1 98 39 LYS B C 1
ATOM 2809 O O . LYS B 1 39 ? -23.828 31.406 14.109 1 98 39 LYS B O 1
ATOM 2814 N N . VAL B 1 40 ? -23.047 30.688 12.156 1 97.62 40 VAL B N 1
ATOM 2815 C CA . VAL B 1 40 ? -23.125 29.281 12.516 1 97.62 40 VAL B CA 1
ATOM 2816 C C . VAL B 1 40 ? -22.203 28.984 13.688 1 97.62 40 VAL B C 1
ATOM 2818 O O . VAL B 1 40 ? -22.578 28.312 14.641 1 97.62 40 VAL B O 1
ATOM 2821 N N . LEU B 1 41 ? -20.969 29.5 13.641 1 98.19 41 LEU B N 1
ATOM 2822 C CA . LEU B 1 41 ? -19.969 29.25 14.672 1 98.19 41 LEU B CA 1
ATOM 2823 C C . LEU B 1 41 ? -20.422 29.828 16.016 1 98.19 41 LEU B C 1
ATOM 2825 O O . LEU B 1 41 ? -20.312 29.172 17.047 1 98.19 41 LEU B O 1
ATOM 2829 N N . LYS B 1 42 ? -20.922 31.016 15.984 1 97.81 42 LYS B N 1
ATOM 2830 C CA . LYS B 1 42 ? -21.359 31.656 17.219 1 97.81 42 LYS B CA 1
ATOM 2831 C C . LYS B 1 42 ? -22.531 30.906 17.844 1 97.81 42 LYS B C 1
ATOM 2833 O O . LYS B 1 42 ? -22.578 30.734 19.062 1 97.81 42 LYS B O 1
ATOM 2838 N N . GLU B 1 43 ? -23.453 30.484 16.984 1 97.94 43 GLU B N 1
ATOM 2839 C CA . GLU B 1 43 ? -24.594 29.703 17.469 1 97.94 43 GLU B CA 1
ATOM 2840 C C . GLU B 1 43 ? -24.125 28.391 18.094 1 97.94 43 GLU B C 1
ATOM 2842 O O . GLU B 1 43 ? -24.609 28 19.156 1 97.94 43 GLU B O 1
ATOM 2847 N N . GLN B 1 44 ? -23.219 27.719 17.422 1 97.38 44 GLN B N 1
ATOM 2848 C CA . GLN B 1 44 ? -22.734 26.438 17.938 1 97.38 44 GLN B CA 1
ATOM 2849 C C . GLN B 1 44 ? -21.922 26.625 19.219 1 97.38 44 GLN B C 1
ATOM 2851 O O . GLN B 1 44 ? -22.047 25.828 20.156 1 97.38 44 GLN B O 1
ATOM 2856 N N . LEU B 1 45 ? -21.109 27.656 19.25 1 98 45 LEU B N 1
ATOM 2857 C CA . LEU B 1 45 ? -20.328 27.938 20.453 1 98 45 LEU B CA 1
ATOM 2858 C C . LEU B 1 45 ? -21.25 28.219 21.641 1 98 45 LEU B C 1
ATOM 2860 O O . LEU B 1 45 ? -21 27.734 22.75 1 98 45 LEU B O 1
ATOM 2864 N N . ALA B 1 46 ? -22.297 28.969 21.359 1 97.5 46 ALA B N 1
ATOM 2865 C CA . ALA B 1 46 ? -23.266 29.266 22.406 1 97.5 46 ALA B CA 1
ATOM 2866 C C . ALA B 1 46 ? -23.953 27.984 22.891 1 97.5 46 ALA B C 1
ATOM 2868 O O . ALA B 1 46 ? -24.094 27.766 24.109 1 97.5 46 ALA B O 1
ATOM 2869 N N . SER B 1 47 ? -24.391 27.156 21.953 1 97.69 47 SER B N 1
ATOM 2870 C CA . SER B 1 47 ? -25.094 25.922 22.281 1 97.69 47 SER B CA 1
ATOM 2871 C C . SER B 1 47 ? -24.203 24.969 23.094 1 97.69 47 SER B C 1
ATOM 2873 O O . SER B 1 47 ? -24.703 24.188 23.906 1 97.69 47 SER B O 1
ATOM 2875 N N . LEU B 1 48 ? -22.906 25.062 22.922 1 97.12 48 LEU B N 1
ATOM 2876 C CA . LEU B 1 48 ? -21.953 24.172 23.578 1 97.12 48 LEU B CA 1
ATOM 2877 C C . LEU B 1 48 ? -21.406 24.797 24.859 1 97.12 48 LEU B C 1
ATOM 2879 O O . LEU B 1 48 ? -20.594 24.188 25.547 1 97.12 48 LEU B O 1
ATOM 2883 N N . GLY B 1 49 ? -21.812 26.047 25.141 1 97.06 49 GLY B N 1
ATOM 2884 C CA . GLY B 1 49 ? -21.344 26.75 26.328 1 97.06 49 GLY B CA 1
ATOM 2885 C C . GLY B 1 49 ? -19.906 27.203 26.203 1 97.06 49 GLY B C 1
ATOM 2886 O O . GLY B 1 49 ? -19.188 27.266 27.203 1 97.06 49 GLY B O 1
ATOM 2887 N N . LEU B 1 50 ? -19.453 27.484 24.953 1 97.56 50 LEU B N 1
ATOM 2888 C CA . LEU B 1 50 ? -18.047 27.781 24.719 1 97.56 50 LEU B CA 1
ATOM 2889 C C . LEU B 1 50 ? -17.875 29.234 24.25 1 97.56 50 LEU B C 1
ATOM 2891 O O . LEU B 1 50 ? -16.766 29.625 23.859 1 97.56 50 LEU B O 1
ATOM 2895 N N . SER B 1 51 ? -18.875 30.062 24.297 1 96.88 51 SER B N 1
ATOM 2896 C CA . SER B 1 51 ? -18.875 31.406 23.766 1 96.88 51 SER B CA 1
ATOM 2897 C C . SER B 1 51 ? -17.812 32.281 24.469 1 96.88 51 SER B C 1
ATOM 2899 O O . SER B 1 51 ? -17.234 33.188 23.844 1 96.88 51 SER B O 1
ATOM 2901 N N . ASP B 1 52 ? -17.516 31.953 25.719 1 95.88 52 ASP B N 1
ATOM 2902 C CA . ASP B 1 52 ? -16.625 32.812 26.5 1 95.88 52 ASP B CA 1
ATOM 2903 C C . ASP B 1 52 ? -15.281 32.125 26.75 1 95.88 52 ASP B C 1
ATOM 2905 O O . ASP B 1 52 ? -14.516 32.562 27.609 1 95.88 52 ASP B O 1
ATOM 2909 N N . LEU B 1 53 ? -15.086 31.078 26.047 1 96.44 53 LEU B N 1
ATOM 2910 C CA . LEU B 1 53 ? -13.812 30.391 26.266 1 96.44 53 LEU B CA 1
ATOM 2911 C C . LEU B 1 53 ? -12.648 31.25 25.766 1 96.44 53 LEU B C 1
ATOM 2913 O O . LEU B 1 53 ? -12.555 31.547 24.578 1 96.44 53 LEU B O 1
ATOM 2917 N N . LYS B 1 54 ? -11.789 31.641 26.719 1 96.5 54 LYS B N 1
ATOM 2918 C CA . LYS B 1 54 ? -10.609 32.406 26.359 1 96.5 54 LYS B CA 1
ATOM 2919 C C . LYS B 1 54 ? -9.68 31.609 25.453 1 96.5 54 LYS B C 1
ATOM 2921 O O . LYS B 1 54 ? -9.484 30.422 25.672 1 96.5 54 LYS B O 1
ATOM 2926 N N . GLY B 1 55 ? -9.258 32.219 24.438 1 97.56 55 GLY B N 1
ATOM 2927 C CA . GLY B 1 55 ? -8.336 31.547 23.531 1 97.56 5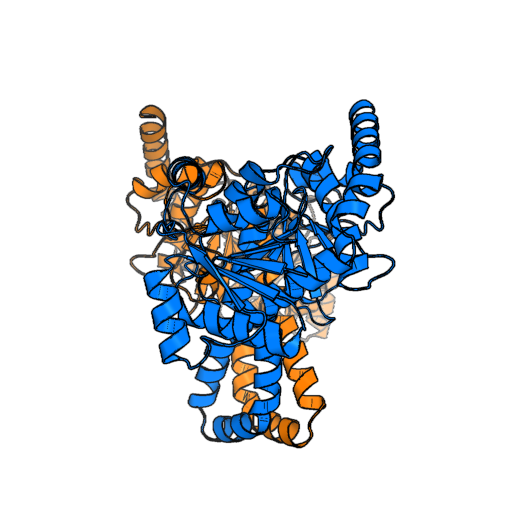5 GLY B CA 1
ATOM 2928 C C . GLY B 1 55 ? -9 31.062 22.25 1 97.56 55 GLY B C 1
ATOM 2929 O O . GLY B 1 55 ? -8.32 30.656 21.312 1 97.56 55 GLY B O 1
ATOM 2930 N N . LEU B 1 56 ? -10.312 31.094 22.297 1 97.81 56 LEU B N 1
ATOM 2931 C CA . LEU B 1 56 ? -11.078 30.719 21.109 1 97.81 56 LEU B CA 1
ATOM 2932 C C . LEU B 1 56 ? -11.695 31.953 20.453 1 97.81 56 LEU B C 1
ATOM 2934 O O . LEU B 1 56 ? -12.344 32.75 21.125 1 97.81 56 LEU B O 1
ATOM 2938 N N . SER B 1 57 ? -11.438 32.125 19.234 1 98.25 57 SER B N 1
ATOM 2939 C CA . SER B 1 57 ? -12.031 33.25 18.5 1 98.25 57 SER B CA 1
ATOM 2940 C C . SER B 1 57 ? -12.594 32.781 17.156 1 98.25 57 SER B C 1
ATOM 2942 O O . SER B 1 57 ? -12.391 31.641 16.75 1 98.25 57 SER B O 1
ATOM 2944 N N . VAL B 1 58 ? -13.359 33.656 16.547 1 98.5 58 VAL B N 1
ATOM 2945 C CA . VAL B 1 58 ? -14.039 33.312 15.305 1 98.5 58 VAL B CA 1
ATOM 2946 C C . VAL B 1 58 ? -13.609 34.281 14.195 1 98.5 58 VAL B C 1
ATOM 2948 O O . VAL B 1 58 ? -13.484 35.469 14.422 1 98.5 58 VAL B O 1
ATOM 2951 N N . GLU B 1 59 ? -13.266 33.781 13.062 1 98.62 59 GLU B N 1
ATOM 2952 C CA . GLU B 1 59 ? -13.062 34.531 11.82 1 98.62 59 GLU B CA 1
ATOM 2953 C C . GLU B 1 59 ? -14.078 34.125 10.766 1 98.62 59 GLU B C 1
ATOM 2955 O O . GLU B 1 59 ? -14.227 32.938 10.453 1 98.62 59 GLU B O 1
ATOM 2960 N N . HIS B 1 60 ? -14.758 35.125 10.211 1 98.5 60 HIS B N 1
ATOM 2961 C CA . HIS B 1 60 ? -15.844 34.844 9.281 1 98.5 60 HIS B CA 1
ATOM 2962 C C . HIS B 1 60 ? -15.32 34.406 7.922 1 98.5 60 HIS B C 1
ATOM 2964 O O . HIS B 1 60 ? -14.484 35.094 7.332 1 98.5 60 HIS B O 1
ATOM 2970 N N . ALA B 1 61 ? -15.766 33.312 7.496 1 98.31 61 ALA B N 1
ATOM 2971 C CA . ALA B 1 61 ? -15.578 32.781 6.152 1 98.31 61 ALA B CA 1
ATOM 2972 C C . ALA B 1 61 ? -16.781 31.938 5.719 1 98.31 61 ALA B C 1
ATOM 2974 O O . ALA B 1 61 ? -16.828 30.734 5.988 1 98.31 61 ALA B O 1
ATOM 2975 N N . PRO B 1 62 ? -17.656 32.5 4.953 1 95.94 62 PRO B N 1
ATOM 2976 C CA . PRO B 1 62 ? -18.953 31.844 4.727 1 95.94 62 PRO B CA 1
ATOM 2977 C C . PRO B 1 62 ? -18.891 30.719 3.711 1 95.94 62 PRO B C 1
ATOM 2979 O O . PRO B 1 62 ? -19.781 29.859 3.674 1 95.94 62 PRO B O 1
ATOM 2982 N N . ASP B 1 63 ? -17.891 30.672 2.887 1 96.5 63 ASP B N 1
ATOM 2983 C CA . ASP B 1 63 ? -17.844 29.672 1.827 1 96.5 63 ASP B CA 1
ATOM 2984 C C . ASP B 1 63 ? -17.078 28.438 2.285 1 96.5 63 ASP B C 1
ATOM 2986 O O . ASP B 1 63 ? -16.219 28.5 3.162 1 96.5 63 ASP B O 1
ATOM 2990 N N . VAL B 1 64 ? -17.453 27.297 1.774 1 94.81 64 VAL B N 1
ATOM 2991 C CA . VAL B 1 64 ? -16.844 26.016 2.057 1 94.81 64 VAL B CA 1
ATOM 2992 C C . VAL B 1 64 ? -16.5 25.312 0.748 1 94.81 64 VAL B C 1
ATOM 2994 O O . VAL B 1 64 ? -17.234 25.406 -0.232 1 94.81 64 VAL B O 1
ATOM 2997 N N . ILE B 1 65 ? -15.375 24.766 0.722 1 94.44 65 ILE B N 1
ATOM 2998 C CA . ILE B 1 65 ? -15.008 23.938 -0.423 1 94.44 65 ILE B CA 1
ATOM 2999 C C . ILE B 1 65 ? -15.422 22.484 -0.171 1 94.44 65 ILE B C 1
ATOM 3001 O O . ILE B 1 65 ? -15 21.875 0.818 1 94.44 65 ILE B O 1
ATOM 3005 N N . ASP B 1 66 ? -16.156 21.953 -1.106 1 89.44 66 ASP B N 1
ATOM 3006 C CA . ASP B 1 66 ? -16.672 20.609 -0.975 1 89.44 66 ASP B CA 1
ATOM 3007 C C . ASP B 1 66 ? -15.555 19.578 -1.06 1 89.44 66 ASP B C 1
ATOM 3009 O O . ASP B 1 66 ? -14.57 19.766 -1.783 1 89.44 66 ASP B O 1
ATOM 3013 N N . MET B 1 67 ? -15.789 18.438 -0.408 1 83 67 MET B N 1
ATOM 3014 C CA . MET B 1 67 ? -14.789 17.375 -0.347 1 83 67 MET B CA 1
ATOM 3015 C C . MET B 1 67 ? -14.555 16.766 -1.727 1 83 67 MET B C 1
ATOM 3017 O O . MET B 1 67 ? -13.477 16.25 -2.006 1 83 67 MET B O 1
ATOM 3021 N N . ASP B 1 68 ? -15.477 16.859 -2.559 1 81.06 68 ASP B N 1
ATOM 3022 C CA . ASP B 1 68 ? -15.391 16.219 -3.865 1 81.06 68 ASP B CA 1
ATOM 3023 C C . ASP B 1 68 ? -15.125 17.234 -4.969 1 81.06 68 ASP B C 1
ATOM 3025 O O . ASP B 1 68 ? -15.102 16.891 -6.152 1 81.06 68 ASP B O 1
ATOM 3029 N N . ALA B 1 69 ? -14.875 18.438 -4.516 1 85.44 69 ALA B N 1
ATOM 3030 C CA . ALA B 1 69 ? -14.672 19.5 -5.492 1 85.44 69 ALA B CA 1
ATOM 3031 C C . ALA B 1 69 ? -13.25 19.484 -6.051 1 85.44 69 ALA B C 1
ATOM 3033 O O . ALA B 1 69 ? -12.352 18.875 -5.457 1 85.44 69 ALA B O 1
ATOM 3034 N N . ASP B 1 70 ? -13.062 20.047 -7.227 1 86.69 70 ASP B N 1
ATOM 3035 C CA . ASP B 1 70 ? -11.727 20.281 -7.77 1 86.69 70 ASP B CA 1
ATOM 3036 C C . ASP B 1 70 ? -10.969 21.312 -6.934 1 86.69 70 ASP B C 1
ATOM 3038 O O . ASP B 1 70 ? -11.344 22.484 -6.895 1 86.69 70 ASP B O 1
ATOM 3042 N N . PRO B 1 71 ? -9.93 20.922 -6.402 1 89.12 71 PRO B N 1
ATOM 3043 C CA . PRO B 1 71 ? -9.266 21.781 -5.422 1 89.12 71 PRO B CA 1
ATOM 3044 C C . PRO B 1 71 ? -8.773 23.094 -6.027 1 89.12 71 PRO B C 1
ATOM 3046 O O . PRO B 1 71 ? -9.094 24.172 -5.523 1 89.12 71 PRO B O 1
ATOM 3049 N N . ALA B 1 72 ? -8.008 23.047 -7.086 1 88.94 72 ALA B N 1
ATOM 3050 C CA . ALA B 1 72 ? -7.391 24.234 -7.664 1 88.94 72 ALA B CA 1
ATOM 3051 C C . ALA B 1 72 ? -8.453 25.234 -8.109 1 88.94 72 ALA B C 1
ATOM 3053 O O . ALA B 1 72 ? -8.352 26.438 -7.82 1 88.94 72 ALA B O 1
ATOM 3054 N N . LYS B 1 73 ? -9.453 24.75 -8.773 1 91.31 73 LYS B N 1
ATOM 3055 C CA . LYS B 1 73 ? -10.523 25.625 -9.281 1 91.31 73 LYS B CA 1
ATOM 3056 C C . LYS B 1 73 ? -11.297 26.266 -8.141 1 91.31 73 LYS B C 1
ATOM 3058 O O . LYS B 1 73 ? -11.562 27.469 -8.156 1 91.31 73 LYS B O 1
ATOM 3063 N N . GLU B 1 74 ? -11.609 25.531 -7.16 1 93.06 74 GLU B N 1
ATOM 3064 C CA . GLU B 1 74 ? -12.461 26 -6.074 1 93.06 74 GLU B CA 1
ATOM 3065 C C . GLU B 1 74 ? -11.719 27 -5.184 1 93.06 74 GLU B C 1
ATOM 3067 O O . GLU B 1 74 ? -12.297 27.984 -4.727 1 93.06 74 GLU B O 1
ATOM 3072 N N . VAL B 1 75 ? -10.453 26.734 -4.902 1 94.56 75 VAL B N 1
ATOM 3073 C CA . VAL B 1 75 ? -9.672 27.625 -4.043 1 94.56 75 VAL B CA 1
ATOM 3074 C C . VAL B 1 75 ? -9.516 28.984 -4.715 1 94.56 75 VAL B C 1
ATOM 3076 O O . VAL B 1 75 ? -9.555 30.016 -4.043 1 94.56 75 VAL B O 1
ATOM 3079 N N . ARG B 1 76 ? -9.359 28.984 -6.008 1 93.5 76 ARG B N 1
ATOM 3080 C CA . ARG B 1 76 ? -9.172 30.219 -6.754 1 93.5 76 ARG B CA 1
ATOM 3081 C C . ARG B 1 76 ? -10.469 31.016 -6.848 1 93.5 76 ARG B C 1
ATOM 3083 O O . ARG B 1 76 ? -10.453 32.25 -6.852 1 93.5 76 ARG B O 1
ATOM 3090 N N . SER B 1 77 ? -11.531 30.281 -6.883 1 95 77 SER B N 1
ATOM 3091 C CA . SER B 1 77 ? -12.812 30.938 -7.094 1 95 77 SER B CA 1
ATOM 3092 C C . SER B 1 77 ? -13.453 31.344 -5.77 1 95 77 SER B C 1
ATOM 3094 O O . SER B 1 77 ? -14.148 32.344 -5.699 1 95 77 SER B O 1
ATOM 3096 N N . LYS B 1 78 ? -13.219 30.594 -4.758 1 95.62 78 LYS B N 1
ATOM 3097 C CA . LYS B 1 78 ? -13.844 30.859 -3.465 1 95.62 78 LYS B CA 1
ATOM 3098 C C . LYS B 1 78 ? -12.836 31.469 -2.486 1 95.62 78 LYS B C 1
ATOM 3100 O O . LYS B 1 78 ? -12.422 30.797 -1.532 1 95.62 78 LYS B O 1
ATOM 3105 N N . LYS B 1 79 ? -12.648 32.719 -2.584 1 95.06 79 LYS B N 1
ATOM 3106 C CA . LYS B 1 79 ? -11.633 33.406 -1.799 1 95.06 79 LYS B CA 1
ATOM 3107 C C . LYS B 1 79 ? -12.039 33.469 -0.329 1 95.06 79 LYS B C 1
ATOM 3109 O O . LYS B 1 79 ? -11.18 33.625 0.547 1 95.06 79 LYS B O 1
ATOM 3114 N N . ASN B 1 80 ? -13.312 33.344 -0.117 1 97.25 80 ASN B N 1
ATOM 3115 C CA . ASN B 1 80 ? -13.805 33.438 1.253 1 97.25 80 ASN B CA 1
ATOM 3116 C C . ASN B 1 80 ? -14.102 32.062 1.844 1 97.25 80 ASN B C 1
ATOM 3118 O O . ASN B 1 80 ? -14.852 31.953 2.814 1 97.25 80 ASN B O 1
ATOM 3122 N N . ALA B 1 81 ? -13.562 31.062 1.165 1 97.88 81 ALA B N 1
ATOM 3123 C CA . ALA B 1 81 ? -13.68 29.734 1.746 1 97.88 81 ALA B CA 1
ATOM 3124 C C . ALA B 1 81 ? -12.875 29.609 3.037 1 97.88 81 ALA B C 1
ATOM 3126 O O . ALA B 1 81 ? -11.781 30.188 3.146 1 97.88 81 ALA B O 1
ATOM 3127 N N . SER B 1 82 ? -13.406 28.859 3.973 1 98.25 82 SER B N 1
ATOM 3128 C CA . SER B 1 82 ? -12.82 28.781 5.305 1 98.25 82 SER B CA 1
ATOM 3129 C C . SER B 1 82 ? -11.359 28.344 5.234 1 98.25 82 SER B C 1
ATOM 3131 O O . SER B 1 82 ? -10.508 28.891 5.934 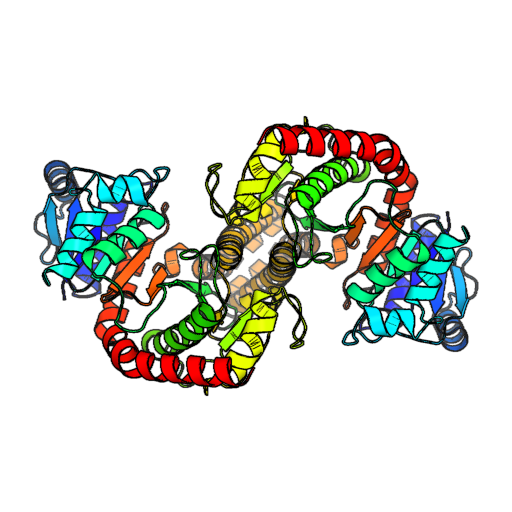1 98.25 82 SER B O 1
ATOM 3133 N N . VAL B 1 83 ? -11.039 27.375 4.387 1 98.06 83 VAL B N 1
ATOM 3134 C CA . VAL B 1 83 ? -9.672 26.875 4.293 1 98.06 83 VAL B CA 1
ATOM 3135 C C . VAL B 1 83 ? -8.773 27.953 3.693 1 98.06 83 VAL B C 1
ATOM 3137 O O . VAL B 1 83 ? -7.613 28.094 4.086 1 98.06 83 VAL B O 1
ATOM 3140 N N . VAL B 1 84 ? -9.258 28.719 2.766 1 98.31 84 VAL B N 1
ATOM 3141 C CA . VAL B 1 84 ? -8.5 29.797 2.121 1 98.31 84 VAL B CA 1
ATOM 3142 C C . VAL B 1 84 ? -8.242 30.922 3.119 1 98.31 84 VAL B C 1
ATOM 3144 O O . VAL B 1 84 ? -7.121 31.422 3.221 1 98.31 84 VAL B O 1
ATOM 3147 N N . VAL B 1 85 ? -9.266 31.25 3.801 1 98.62 85 VAL B N 1
ATOM 3148 C CA . VAL B 1 85 ? -9.164 32.312 4.801 1 98.62 85 VAL B CA 1
ATOM 3149 C C . VAL B 1 85 ? -8.203 31.875 5.91 1 98.62 85 VAL B C 1
ATOM 3151 O O . VAL B 1 85 ? -7.414 32.688 6.41 1 98.62 85 VAL B O 1
ATOM 3154 N N . ALA B 1 86 ? -8.305 30.609 6.332 1 98.62 86 ALA B N 1
ATOM 3155 C CA . ALA B 1 86 ? -7.387 30.094 7.344 1 98.62 86 ALA B CA 1
ATOM 3156 C C . ALA B 1 86 ? -5.934 30.234 6.898 1 98.62 86 ALA B C 1
ATOM 3158 O O . ALA B 1 86 ? -5.082 30.688 7.672 1 98.62 86 ALA B O 1
ATOM 3159 N N . ALA B 1 87 ? -5.668 29.859 5.684 1 98.38 87 ALA B N 1
ATOM 3160 C CA . ALA B 1 87 ? -4.324 30 5.129 1 98.38 87 ALA B CA 1
ATOM 3161 C C . ALA B 1 87 ? -3.908 31.469 5.066 1 98.38 87 ALA B C 1
ATOM 3163 O O . ALA B 1 87 ? -2.748 31.812 5.312 1 98.38 87 ALA B O 1
ATOM 3164 N N . ASP B 1 88 ? -4.832 32.312 4.715 1 98.25 88 ASP B N 1
ATOM 3165 C CA . ASP B 1 88 ? -4.566 33.75 4.59 1 98.25 88 ASP B CA 1
ATOM 3166 C C . ASP B 1 88 ? -4.188 34.344 5.938 1 98.25 88 ASP B C 1
ATOM 3168 O O . ASP B 1 88 ? -3.385 35.281 6 1 98.25 88 ASP B O 1
ATOM 3172 N N . LEU B 1 89 ? -4.812 33.875 6.992 1 98.56 89 LEU B N 1
ATOM 3173 C CA . LEU B 1 89 ? -4.477 34.344 8.328 1 98.56 89 LEU B CA 1
ATOM 3174 C C . LEU B 1 89 ? -3.008 34.062 8.641 1 98.56 89 LEU B C 1
ATOM 3176 O O . LEU B 1 89 ? -2.365 34.875 9.344 1 98.56 89 LEU B O 1
ATOM 3180 N N . VAL B 1 90 ? -2.502 32.969 8.18 1 98.25 90 VAL B N 1
ATOM 3181 C CA . VAL B 1 90 ? -1.092 32.656 8.375 1 98.25 90 VAL B CA 1
ATOM 3182 C C . VAL B 1 90 ? -0.229 33.594 7.562 1 98.25 90 VAL B C 1
ATOM 3184 O O . VAL B 1 90 ? 0.758 34.156 8.07 1 98.25 90 VAL B O 1
ATOM 3187 N N . LYS B 1 91 ? -0.604 33.844 6.336 1 97.25 91 LYS B N 1
ATOM 3188 C CA . LYS B 1 91 ? 0.103 34.781 5.473 1 97.25 91 LYS B CA 1
ATOM 3189 C C . LYS B 1 91 ? 0.192 36.156 6.121 1 97.25 91 LYS B C 1
ATOM 3191 O O . LYS B 1 91 ? 1.231 36.812 6.055 1 97.25 91 LYS B O 1
ATOM 3196 N N . GLN B 1 92 ? -0.876 36.562 6.754 1 97.38 92 GLN B N 1
ATOM 3197 C CA . GLN B 1 92 ? -0.99 37.906 7.352 1 97.38 92 GLN B CA 1
ATOM 3198 C C . GLN B 1 92 ? -0.274 37.938 8.695 1 97.38 92 GLN B C 1
ATOM 3200 O O . GLN B 1 92 ? -0.157 39.031 9.297 1 97.38 92 GLN B O 1
ATOM 3205 N N . GLY B 1 93 ? 0.154 36.844 9.195 1 96.81 93 GLY B N 1
ATOM 3206 C CA . GLY B 1 93 ? 0.827 36.812 10.484 1 96.81 93 GLY B CA 1
ATOM 3207 C C . GLY B 1 93 ? -0.133 36.781 11.656 1 96.81 93 GLY B C 1
ATOM 3208 O O . GLY B 1 93 ? 0.283 36.938 12.805 1 96.81 93 GLY B O 1
ATOM 3209 N N . ARG B 1 94 ? -1.375 36.625 11.375 1 98.06 94 ARG B N 1
ATOM 3210 C CA . ARG B 1 94 ? -2.385 36.594 12.422 1 98.06 94 ARG B CA 1
ATOM 3211 C C . ARG B 1 94 ? -2.502 35.188 13.039 1 98.06 94 ARG B C 1
ATOM 3213 O O . ARG B 1 94 ? -3.088 35.031 14.117 1 98.06 94 ARG B O 1
ATOM 3220 N N . ALA B 1 95 ? -2.031 34.219 12.391 1 98.38 95 ALA B N 1
ATOM 3221 C CA . ALA B 1 95 ? -1.869 32.844 12.891 1 98.38 95 ALA B CA 1
ATOM 3222 C C . ALA B 1 95 ? -0.504 32.281 12.508 1 98.38 95 ALA B C 1
ATOM 3224 O O . ALA B 1 95 ? 0.111 32.75 11.539 1 98.38 95 ALA B O 1
ATOM 3225 N N . LYS B 1 96 ? -0.02 31.391 13.281 1 97.69 96 LYS B N 1
ATOM 3226 C CA . LYS B 1 96 ? 1.292 30.797 13.008 1 97.69 96 LYS B CA 1
ATOM 3227 C C . LYS B 1 96 ? 1.168 29.516 12.188 1 97.69 96 LYS B C 1
ATOM 3229 O O . LYS B 1 96 ? 2.139 29.078 11.57 1 97.69 96 LYS B O 1
ATOM 3234 N N . ALA B 1 97 ? 0.028 28.938 12.188 1 98.38 97 ALA B N 1
ATOM 3235 C CA . ALA B 1 97 ? -0.282 27.703 11.453 1 98.38 97 ALA B CA 1
ATOM 3236 C C . ALA B 1 97 ? -1.772 27.609 11.141 1 98.38 97 ALA B C 1
ATOM 3238 O O . ALA B 1 97 ? -2.58 28.344 11.719 1 98.38 97 ALA B O 1
ATOM 3239 N N . PHE B 1 98 ? -2.1 26.75 10.219 1 98.44 98 PHE B N 1
ATOM 3240 C CA . PHE B 1 98 ? -3.518 26.438 10.062 1 98.44 98 PHE B CA 1
ATOM 3241 C C . PHE B 1 98 ? -3.73 24.938 9.891 1 98.44 98 PHE B C 1
ATOM 3243 O O . PHE B 1 98 ? -2.809 24.219 9.508 1 98.44 98 PHE B O 1
ATOM 3250 N N . VAL B 1 99 ? -4.891 24.453 10.25 1 98.25 99 VAL B N 1
ATOM 3251 C CA . VAL B 1 99 ? -5.316 23.062 10.227 1 98.25 99 VAL B CA 1
ATOM 3252 C C . VAL B 1 99 ? -6.629 22.938 9.453 1 98.25 99 VAL B C 1
ATOM 3254 O O . VAL B 1 99 ? -7.52 23.781 9.594 1 98.25 99 VAL B O 1
ATOM 3257 N N . SER B 1 100 ? -6.699 21.969 8.664 1 97.75 100 SER B N 1
ATOM 3258 C CA . SER B 1 100 ? -7.965 21.719 7.977 1 97.75 100 SER B CA 1
ATOM 3259 C C . SER B 1 100 ? -8.242 20.219 7.855 1 97.75 100 SER B C 1
ATOM 3261 O O . SER B 1 100 ? -7.344 19.438 7.543 1 97.75 100 SER B O 1
ATOM 3263 N N . ALA B 1 101 ? -9.477 19.828 8.133 1 94.19 101 ALA B N 1
ATOM 3264 C CA . ALA B 1 101 ? -9.961 18.469 7.883 1 94.19 101 ALA B CA 1
ATOM 3265 C C . ALA B 1 101 ? -10.789 18.406 6.602 1 94.19 101 ALA B C 1
ATOM 3267 O O . ALA B 1 101 ? -11.492 17.438 6.355 1 94.19 101 ALA B O 1
ATOM 3268 N N . GLY B 1 102 ? -10.711 19.484 5.867 1 91.25 102 GLY B N 1
ATOM 3269 C CA . GLY B 1 102 ? -11.453 19.547 4.617 1 9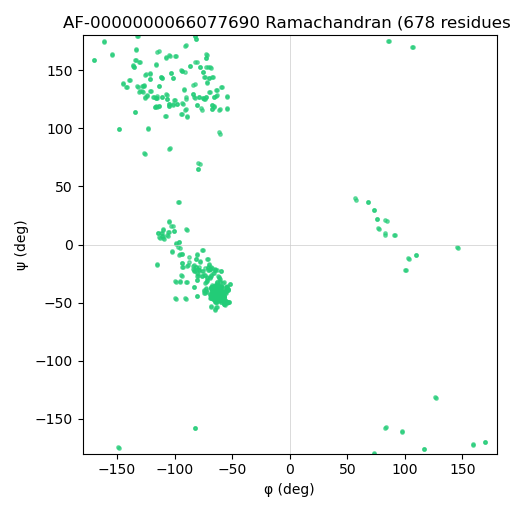1.25 102 GLY B CA 1
ATOM 3270 C C . GLY B 1 102 ? -10.742 18.859 3.467 1 91.25 102 GLY B C 1
ATOM 3271 O O . GLY B 1 102 ? -9.961 17.922 3.682 1 91.25 102 GLY 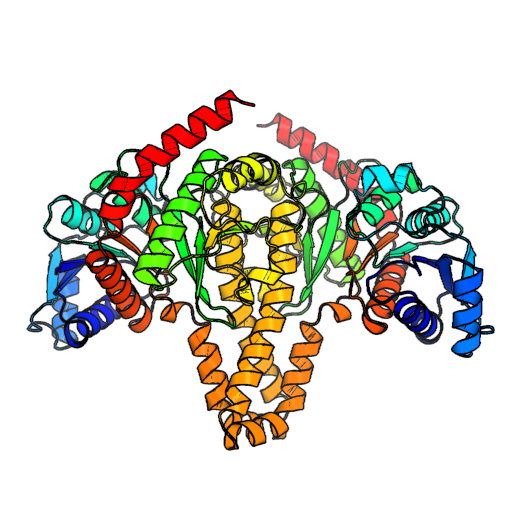B O 1
ATOM 3272 N N . ASN B 1 103 ? -11.102 19.25 2.264 1 88.5 103 ASN B N 1
ATOM 3273 C CA . ASN B 1 103 ? -10.477 18.734 1.048 1 88.5 103 ASN B CA 1
ATOM 3274 C C . ASN B 1 103 ? -8.961 18.906 1.085 1 88.5 103 ASN B C 1
ATOM 3276 O O . ASN B 1 103 ? -8.461 20.031 1.113 1 88.5 103 ASN B O 1
ATOM 3280 N N . SER B 1 104 ? -8.25 17.75 1.045 1 88.31 104 SER B N 1
ATOM 3281 C CA . SER B 1 104 ? -6.797 17.766 1.201 1 88.31 104 SER B CA 1
ATOM 3282 C C . SER B 1 104 ? -6.133 18.578 0.091 1 88.31 104 SER B C 1
ATOM 3284 O O . SER B 1 104 ? -5.195 19.344 0.342 1 88.31 104 SER B O 1
ATOM 3286 N N . GLY B 1 105 ? -6.656 18.375 -1.102 1 88.25 105 GLY B N 1
ATOM 3287 C CA . GLY B 1 105 ? -6.129 19.156 -2.211 1 88.25 105 GLY B CA 1
ATOM 3288 C C . GLY B 1 105 ? -6.316 20.656 -2.031 1 88.25 105 GLY B C 1
ATOM 3289 O O . GLY B 1 105 ? -5.406 21.438 -2.311 1 88.25 105 GLY B O 1
ATOM 3290 N N . ALA B 1 106 ? -7.488 21 -1.577 1 93 106 ALA B N 1
ATOM 3291 C CA . ALA B 1 106 ? -7.773 22.422 -1.351 1 93 106 ALA B CA 1
ATOM 3292 C C . ALA B 1 106 ? -6.867 23 -0.267 1 93 106 ALA B C 1
ATOM 3294 O O . ALA B 1 106 ? -6.418 24.141 -0.366 1 93 106 ALA B O 1
ATOM 3295 N N . THR B 1 107 ? -6.637 22.219 0.757 1 95.06 107 THR B N 1
ATOM 3296 C CA . THR B 1 107 ? -5.738 22.641 1.827 1 95.06 107 THR B CA 1
ATOM 3297 C C . THR B 1 107 ? -4.34 22.922 1.283 1 95.06 107 THR B C 1
ATOM 3299 O O . THR B 1 107 ? -3.732 23.938 1.605 1 95.06 107 THR B O 1
ATOM 3302 N N . MET B 1 108 ? -3.879 22.062 0.479 1 93 108 MET B N 1
ATOM 3303 C CA . MET B 1 108 ? -2.555 22.203 -0.12 1 93 108 MET B CA 1
ATOM 3304 C C . MET B 1 108 ? -2.5 23.438 -1.019 1 93 108 MET B C 1
ATOM 3306 O O . MET B 1 108 ? -1.571 24.25 -0.919 1 93 108 MET B O 1
ATOM 3310 N N . VAL B 1 109 ? -3.506 23.547 -1.899 1 94.56 109 VAL B N 1
ATOM 3311 C CA . VAL B 1 109 ? -3.539 24.672 -2.838 1 94.56 109 VAL B CA 1
ATOM 3312 C C . VAL B 1 109 ? -3.625 25.984 -2.07 1 94.56 109 VAL B C 1
ATOM 3314 O O . VAL B 1 109 ? -2.939 26.953 -2.408 1 94.56 109 VAL B O 1
ATOM 3317 N N . ALA B 1 110 ? -4.445 26.031 -1.052 1 97.19 110 ALA B N 1
ATOM 3318 C CA . ALA B 1 110 ? -4.574 27.234 -0.229 1 97.19 110 ALA B CA 1
ATOM 3319 C C . ALA B 1 110 ? -3.244 27.594 0.423 1 97.19 110 ALA B C 1
ATOM 3321 O O . ALA B 1 110 ? -2.854 28.766 0.439 1 97.19 110 ALA B O 1
ATOM 3322 N N . ALA B 1 111 ? -2.6 26.594 0.977 1 97.44 111 ALA B N 1
ATOM 3323 C CA . ALA B 1 111 ? -1.299 26.812 1.604 1 97.44 111 ALA B CA 1
ATOM 3324 C C . ALA B 1 111 ? -0.301 27.391 0.604 1 97.44 111 ALA B C 1
ATOM 3326 O O . ALA B 1 111 ? 0.407 28.359 0.912 1 97.44 111 ALA B O 1
ATOM 3327 N N . LEU B 1 112 ? -0.255 26.891 -0.55 1 95.62 112 LEU B N 1
ATOM 3328 C CA . LEU B 1 112 ? 0.688 27.312 -1.58 1 95.62 112 LEU B CA 1
ATOM 3329 C C . LEU B 1 112 ? 0.367 28.719 -2.068 1 95.62 112 LEU B C 1
ATOM 3331 O O . LEU B 1 112 ? 1.273 29.531 -2.283 1 95.62 112 LEU B O 1
ATOM 3335 N N . MET B 1 113 ? -0.855 28.922 -2.316 1 95.94 113 MET B N 1
ATOM 3336 C CA . MET B 1 113 ? -1.281 30.219 -2.857 1 95.94 113 MET B CA 1
ATOM 3337 C C . MET B 1 113 ? -1.045 31.328 -1.85 1 95.94 113 MET B C 1
ATOM 3339 O O . MET B 1 113 ? -0.658 32.438 -2.225 1 95.94 113 MET B O 1
ATOM 3343 N N . LYS B 1 114 ? -1.281 31.109 -0.619 1 97.19 114 LYS B N 1
ATOM 3344 C CA . LYS B 1 114 ? -1.233 32.156 0.388 1 97.19 114 LYS B CA 1
ATOM 3345 C C . LYS B 1 114 ? 0.16 32.281 1.001 1 97.19 114 LYS B C 1
ATOM 3347 O O . LYS B 1 114 ? 0.709 33.375 1.112 1 97.19 114 LYS B O 1
ATOM 3352 N N . MET B 1 115 ? 0.74 31.156 1.363 1 96.56 115 MET B N 1
ATOM 3353 C CA . MET B 1 115 ? 2.006 31.156 2.092 1 96.56 115 MET B CA 1
ATOM 3354 C C . MET B 1 115 ? 3.184 31.031 1.133 1 96.56 115 MET B C 1
ATOM 3356 O O . MET B 1 115 ? 4.289 31.469 1.437 1 96.56 115 MET B O 1
ATOM 3360 N N . GLY B 1 116 ? 2.889 30.391 -0.013 1 96.5 116 GLY B N 1
ATOM 3361 C CA . GLY B 1 116 ? 3.967 30.094 -0.945 1 96.5 116 GLY B CA 1
ATOM 3362 C C . GLY B 1 116 ? 4.867 28.969 -0.478 1 96.5 116 GLY B C 1
ATOM 3363 O O . GLY B 1 116 ? 4.656 28.406 0.594 1 96.5 116 GLY B O 1
ATOM 3364 N N . ARG B 1 117 ? 5.863 28.656 -1.264 1 96.12 117 ARG B N 1
ATOM 3365 C CA . ARG B 1 117 ? 6.867 27.641 -0.936 1 96.12 117 ARG B CA 1
ATOM 3366 C C . ARG B 1 117 ? 8.094 28.281 -0.288 1 96.12 117 ARG B C 1
ATOM 3368 O O . ARG B 1 117 ? 8.398 29.453 -0.545 1 96.12 117 ARG B O 1
ATOM 3375 N N . ILE B 1 118 ? 8.719 27.531 0.552 1 96.06 118 ILE B N 1
ATOM 3376 C CA . ILE B 1 118 ? 10.039 27.953 1.016 1 96.06 118 ILE B CA 1
ATOM 3377 C C . ILE B 1 118 ? 10.984 28.094 -0.174 1 96.06 118 ILE B C 1
ATOM 3379 O O . ILE B 1 118 ? 10.984 27.25 -1.076 1 96.06 118 ILE B O 1
ATOM 3383 N N . GLU B 1 119 ? 11.758 29.203 -0.169 1 94.19 119 GLU B N 1
ATOM 3384 C CA . GLU B 1 119 ? 12.703 29.406 -1.263 1 94.19 119 GLU B CA 1
ATOM 3385 C C . GLU B 1 119 ? 13.633 28.203 -1.431 1 94.19 119 GLU B C 1
ATOM 3387 O O . GLU B 1 119 ? 14.203 27.719 -0.455 1 94.19 119 GLU B O 1
ATOM 3392 N N . GLY B 1 120 ? 13.695 27.688 -2.621 1 93.88 120 GLY B N 1
ATOM 3393 C CA . GLY B 1 120 ? 14.555 26.547 -2.902 1 93.88 120 GLY B CA 1
ATOM 3394 C C . GLY B 1 120 ? 13.805 25.234 -2.963 1 93.88 120 GLY B C 1
ATOM 3395 O O . GLY B 1 120 ? 14.312 24.234 -3.496 1 93.88 120 GLY B O 1
ATOM 3396 N N . VAL B 1 121 ? 12.641 25.172 -2.348 1 96.06 121 VAL B N 1
ATOM 3397 C CA . VAL B 1 121 ? 11.82 23.969 -2.391 1 96.06 121 VAL B CA 1
ATOM 3398 C C . VAL B 1 121 ? 11.078 23.891 -3.727 1 96.06 121 VAL B C 1
ATOM 3400 O O . VAL B 1 121 ? 10.414 24.859 -4.129 1 96.06 121 VAL B O 1
ATOM 3403 N N . LEU B 1 122 ? 11.211 22.812 -4.371 1 94.81 122 LEU B N 1
ATOM 3404 C CA . LEU B 1 122 ? 10.625 22.672 -5.699 1 94.81 122 LEU B CA 1
ATOM 3405 C C . LEU B 1 122 ? 9.141 22.344 -5.605 1 94.81 122 LEU B C 1
ATOM 3407 O O . LEU B 1 122 ? 8.328 22.922 -6.324 1 94.81 122 LEU B O 1
ATOM 3411 N N . ARG B 1 123 ? 8.805 21.406 -4.703 1 95.12 123 ARG B N 1
ATOM 3412 C CA . ARG B 1 123 ? 7.422 21.016 -4.434 1 95.12 123 ARG B CA 1
ATOM 3413 C C . ARG B 1 123 ? 7.227 20.688 -2.955 1 95.12 123 ARG B C 1
ATOM 3415 O O . ARG B 1 123 ? 8.086 20.062 -2.33 1 95.12 123 ARG B O 1
ATOM 3422 N N . PRO B 1 124 ? 6.094 21.156 -2.432 1 96.62 124 PRO B N 1
ATOM 3423 C CA . PRO B 1 124 ? 5.766 20.672 -1.088 1 96.62 124 PRO B CA 1
ATOM 3424 C C . PRO B 1 124 ? 5.324 19.219 -1.073 1 96.62 124 PRO B C 1
ATOM 3426 O O . PRO B 1 124 ? 5.02 18.641 -2.127 1 96.62 124 PRO B O 1
ATOM 3429 N N . ALA B 1 125 ? 5.352 18.625 0.117 1 97.12 125 ALA B N 1
ATOM 3430 C CA . ALA B 1 125 ? 4.965 17.234 0.272 1 97.12 125 ALA B CA 1
ATOM 3431 C C . ALA B 1 125 ? 4.129 17.031 1.532 1 97.12 125 ALA B C 1
ATOM 3433 O O . ALA B 1 125 ? 4.328 17.719 2.535 1 97.12 125 ALA B O 1
ATOM 3434 N N . ILE B 1 126 ? 3.154 16.188 1.431 1 96.06 126 ILE B N 1
ATOM 3435 C CA . ILE B 1 126 ? 2.404 15.789 2.617 1 96.06 126 ILE B CA 1
ATOM 3436 C C . ILE B 1 126 ? 3.184 14.719 3.385 1 96.06 126 ILE B C 1
ATOM 3438 O O . ILE B 1 126 ? 3.545 13.688 2.824 1 96.06 126 ILE B O 1
ATOM 3442 N N . GLY B 1 127 ? 3.52 15.008 4.602 1 96.69 127 GLY B N 1
ATOM 3443 C CA . GLY B 1 127 ? 4.113 14.031 5.496 1 96.69 127 GLY B CA 1
ATOM 3444 C C . GLY B 1 127 ? 3.088 13.312 6.359 1 96.69 127 GLY B C 1
ATOM 3445 O O . GLY B 1 127 ? 2.322 13.953 7.082 1 96.69 127 GLY B O 1
ATOM 3446 N N . ALA B 1 128 ? 3.07 12.008 6.234 1 95.12 128 ALA B N 1
ATOM 3447 C CA . ALA B 1 128 ? 2.115 11.227 7.02 1 95.12 128 ALA B CA 1
ATOM 3448 C C . ALA B 1 128 ? 2.822 10.445 8.125 1 95.12 128 ALA B C 1
ATOM 3450 O O . ALA B 1 128 ? 3.57 9.5 7.84 1 95.12 128 ALA B O 1
ATOM 3451 N N . PRO B 1 129 ? 2.588 10.867 9.359 1 94 129 PRO B N 1
ATOM 3452 C CA . PRO B 1 129 ? 3.062 9.984 10.43 1 94 129 PRO B CA 1
ATOM 3453 C C . PRO B 1 129 ? 2.301 8.664 10.492 1 94 129 PRO B C 1
ATOM 3455 O O . PRO B 1 129 ? 1.07 8.664 10.594 1 94 129 PRO B O 1
ATOM 3458 N N . LEU B 1 130 ? 2.979 7.566 10.344 1 93.94 130 LEU B N 1
ATOM 3459 C CA . LEU B 1 130 ? 2.367 6.242 10.367 1 93.94 130 LEU B CA 1
ATOM 3460 C C . LEU B 1 130 ? 2.84 5.449 11.578 1 93.94 130 LEU B C 1
ATOM 3462 O O . LEU B 1 130 ? 4.027 5.461 11.914 1 93.94 130 LEU B O 1
ATOM 3466 N N . PRO B 1 131 ? 1.919 4.793 12.227 1 91.94 131 PRO B N 1
ATOM 3467 C CA . PRO B 1 131 ? 2.318 3.965 13.359 1 91.94 131 PRO B CA 1
ATOM 3468 C C . PRO B 1 131 ? 3.105 2.725 12.945 1 91.94 131 PRO B C 1
ATOM 3470 O O . PRO B 1 131 ? 2.812 2.127 11.906 1 91.94 131 PRO B O 1
ATOM 3473 N N . THR B 1 132 ? 4.074 2.336 13.711 1 94.12 132 THR B N 1
ATOM 3474 C CA . THR B 1 132 ? 4.855 1.114 13.547 1 94.12 132 THR B CA 1
ATOM 3475 C C . THR B 1 132 ? 4.973 0.362 14.867 1 94.12 132 THR B C 1
ATOM 3477 O O . THR B 1 132 ? 4.496 0.833 15.898 1 94.12 132 THR B O 1
ATOM 3480 N N . VAL B 1 133 ? 5.648 -0.761 14.844 1 92.25 133 VAL B N 1
ATOM 3481 C CA . VAL B 1 133 ? 5.875 -1.54 16.047 1 92.25 133 VAL B CA 1
ATOM 3482 C C . VAL B 1 133 ? 6.816 -0.78 16.984 1 92.25 133 VAL B C 1
ATOM 3484 O O . VAL B 1 133 ? 6.832 -1.026 18.188 1 92.25 133 VAL B O 1
ATOM 3487 N N . LYS B 1 134 ? 7.586 0.226 16.438 1 91.94 134 LYS B N 1
ATOM 3488 C CA . LYS B 1 134 ? 8.594 0.938 17.219 1 91.94 134 LYS B CA 1
ATOM 3489 C C . LYS B 1 134 ? 8.18 2.383 17.469 1 91.94 134 LYS B C 1
ATOM 3491 O O . LYS B 1 134 ? 8.961 3.178 18 1 91.94 134 LYS B O 1
ATOM 3496 N N . GLY B 1 135 ? 7.023 2.732 17.125 1 89.88 135 GLY B N 1
ATOM 3497 C CA . GLY B 1 135 ? 6.598 4.121 17.219 1 89.88 135 GLY B CA 1
ATOM 3498 C C . GLY B 1 135 ? 6.035 4.66 15.922 1 89.88 135 GLY B C 1
ATOM 3499 O O . GLY B 1 135 ? 5.164 4.043 15.305 1 89.88 135 GLY B O 1
ATOM 3500 N N . LEU B 1 136 ? 6.539 5.875 15.539 1 91.94 136 LEU B N 1
ATOM 3501 C CA . LEU B 1 136 ? 6.031 6.512 14.328 1 91.94 136 LEU B CA 1
ATOM 3502 C C . LEU B 1 136 ? 7.098 6.539 13.242 1 91.94 136 LEU B C 1
ATOM 3504 O O . LEU B 1 136 ? 8.289 6.621 13.539 1 91.94 136 LEU B O 1
ATOM 3508 N N . MET B 1 137 ? 6.73 6.387 12.102 1 95.88 137 MET B N 1
ATOM 3509 C CA . MET B 1 137 ? 7.527 6.645 10.906 1 95.88 137 MET B CA 1
ATOM 3510 C C . MET B 1 137 ? 6.855 7.684 10.016 1 95.88 137 MET B C 1
ATOM 3512 O O . MET B 1 137 ? 5.629 7.793 10 1 95.88 137 MET B O 1
ATOM 3516 N N . LEU B 1 138 ? 7.66 8.492 9.32 1 97.19 138 LEU B N 1
ATOM 3517 C CA . LEU B 1 138 ? 7.129 9.531 8.438 1 97.19 138 LEU B CA 1
ATOM 3518 C C . LEU B 1 138 ? 7.191 9.086 6.98 1 97.19 138 LEU B C 1
ATOM 3520 O O . LEU B 1 138 ? 8.266 8.781 6.465 1 97.19 138 LEU B O 1
ATOM 3524 N N . LEU B 1 139 ? 6.082 9.023 6.34 1 98.25 139 LEU B N 1
ATOM 3525 C CA . LEU B 1 139 ? 5.996 8.711 4.918 1 98.25 139 LEU B CA 1
ATOM 3526 C C . LEU B 1 139 ? 5.828 9.984 4.094 1 98.25 139 LEU B C 1
ATOM 3528 O O . LEU B 1 139 ? 4.945 10.797 4.375 1 98.25 139 LEU B O 1
ATOM 3532 N N . LEU B 1 140 ? 6.711 10.227 3.123 1 98.06 140 LEU B N 1
ATOM 3533 C CA . LEU B 1 140 ? 6.676 11.367 2.209 1 98.06 140 LEU B CA 1
ATOM 3534 C C . LEU B 1 140 ? 6.867 10.914 0.767 1 98.06 140 LEU B C 1
ATOM 3536 O O . LEU B 1 140 ? 7.797 10.156 0.468 1 98.06 140 LEU B O 1
ATOM 3540 N N . ASP B 1 141 ? 6.184 11.344 -0.135 1 97.62 141 ASP B N 1
ATOM 3541 C CA . ASP B 1 141 ? 4.969 12.156 -0.192 1 97.62 141 ASP B CA 1
ATOM 3542 C C . ASP B 1 141 ? 3.721 11.297 -0.03 1 97.62 141 ASP B C 1
ATOM 3544 O O . ASP B 1 141 ? 3.598 10.25 -0.67 1 97.62 141 ASP B O 1
ATOM 3548 N N . ALA B 1 142 ? 2.809 11.766 0.724 1 96.31 142 ALA B N 1
ATOM 3549 C CA . ALA B 1 142 ? 1.62 10.961 0.988 1 96.31 142 ALA B CA 1
ATOM 3550 C C . ALA B 1 142 ? 0.422 11.477 0.194 1 96.31 142 ALA B C 1
ATOM 3552 O O . ALA B 1 142 ? -0.727 11.281 0.597 1 96.31 142 ALA B O 1
ATOM 3553 N N . GLY B 1 143 ? 0.698 12.258 -0.875 1 94.38 143 GLY B N 1
ATOM 3554 C CA . GLY B 1 143 ? -0.471 12.555 -1.685 1 94.38 143 GLY B CA 1
ATOM 3555 C C . GLY B 1 143 ? -0.426 13.938 -2.309 1 94.38 143 GLY B C 1
ATOM 3556 O O . GLY B 1 143 ? -1.339 14.328 -3.041 1 94.38 143 GLY B O 1
ATOM 3557 N N . ALA B 1 144 ? 0.549 14.719 -2.045 1 93.75 144 ALA B N 1
ATOM 3558 C CA . ALA B 1 144 ? 0.603 16.078 -2.584 1 93.75 144 ALA B CA 1
ATOM 3559 C C . ALA B 1 144 ? 0.94 16.062 -4.074 1 93.75 144 ALA B C 1
ATOM 3561 O O . ALA B 1 144 ? 0.426 16.875 -4.84 1 93.75 144 ALA B O 1
ATOM 3562 N N . ASN B 1 145 ? 1.884 15.203 -4.445 1 95.12 145 ASN B N 1
ATOM 3563 C CA . ASN B 1 145 ? 2.391 15.133 -5.812 1 95.12 145 ASN B CA 1
ATOM 3564 C C . ASN B 1 145 ? 2.236 13.734 -6.395 1 95.12 145 ASN B C 1
ATOM 3566 O O . ASN B 1 145 ? 3.09 12.867 -6.184 1 95.12 145 ASN B O 1
ATOM 3570 N N . ALA B 1 146 ? 1.186 13.578 -7.199 1 94.88 146 ALA B N 1
ATOM 3571 C CA . ALA B 1 146 ? 0.948 12.242 -7.746 1 94.88 146 ALA B CA 1
ATOM 3572 C C . ALA B 1 146 ? 2.176 11.727 -8.492 1 94.88 146 ALA B C 1
ATOM 3574 O O . ALA B 1 146 ? 2.49 10.539 -8.438 1 94.88 146 ALA B O 1
ATOM 3575 N N . GLU B 1 147 ? 2.861 12.648 -9.18 1 96.19 147 GLU B N 1
ATOM 3576 C CA . GLU B 1 147 ? 4.094 12.336 -9.898 1 96.19 147 GLU B CA 1
ATOM 3577 C C . GLU B 1 147 ? 5.258 13.188 -9.391 1 96.19 147 GLU B C 1
ATOM 3579 O O . GLU B 1 147 ? 5.078 14.359 -9.062 1 96.19 147 GLU B O 1
ATOM 3584 N N . CYS B 1 148 ? 6.398 12.531 -9.352 1 97.88 148 CYS B N 1
ATOM 3585 C CA . CYS B 1 148 ? 7.582 13.219 -8.844 1 97.88 148 CYS B CA 1
ATOM 3586 C C . CYS B 1 148 ? 8.781 12.977 -9.758 1 97.88 148 CYS B C 1
ATOM 3588 O O . CYS B 1 148 ? 8.758 12.062 -10.586 1 97.88 148 CYS B O 1
ATOM 3590 N N . LYS B 1 149 ? 9.719 13.789 -9.688 1 97.56 149 LYS B N 1
ATOM 3591 C CA . LYS B 1 149 ? 11.062 13.609 -10.227 1 97.56 149 LYS B CA 1
ATOM 3592 C C . LYS B 1 149 ? 12.062 13.305 -9.117 1 97.56 149 LYS B C 1
ATOM 3594 O O . LYS B 1 149 ? 11.773 13.516 -7.938 1 97.56 149 LYS B O 1
ATOM 3599 N N . PRO B 1 150 ? 13.25 12.766 -9.484 1 97.69 150 PRO B N 1
ATOM 3600 C CA . PRO B 1 150 ? 14.242 12.406 -8.469 1 97.69 150 PRO B CA 1
ATOM 3601 C C . PRO B 1 150 ? 14.578 13.562 -7.535 1 97.69 150 PRO B C 1
ATOM 3603 O O . PRO B 1 150 ? 14.734 13.367 -6.328 1 97.69 150 PRO B O 1
ATOM 3606 N N . GLN B 1 151 ? 14.656 14.758 -8.094 1 96.69 151 GLN B N 1
ATOM 3607 C CA . GLN B 1 151 ? 15.008 15.93 -7.297 1 96.69 151 GLN B CA 1
ATOM 3608 C C . GLN B 1 151 ? 13.969 16.188 -6.207 1 96.69 151 GLN B C 1
ATOM 3610 O O . GLN B 1 151 ? 14.312 16.656 -5.121 1 96.69 151 GLN B O 1
ATOM 3615 N N . HIS B 1 152 ? 1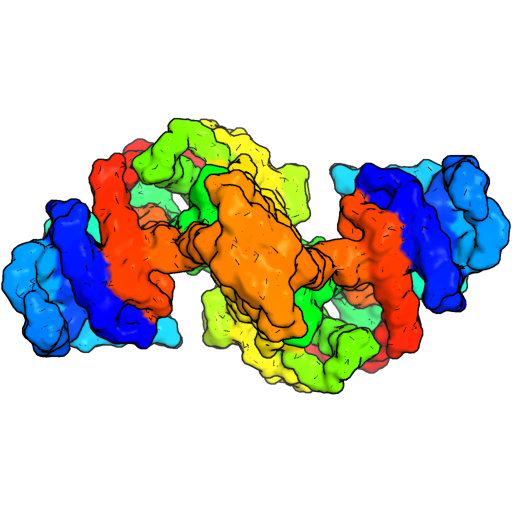2.711 15.93 -6.484 1 97.44 152 HIS B N 1
ATOM 3616 C CA . HIS B 1 152 ? 11.664 16.078 -5.473 1 97.44 152 HIS B CA 1
ATOM 3617 C C . HIS B 1 152 ? 11.906 15.133 -4.297 1 97.44 152 HIS B C 1
ATOM 3619 O O . HIS B 1 152 ? 11.859 15.555 -3.139 1 97.44 152 HIS B O 1
ATOM 3625 N N . LEU B 1 153 ? 12.188 13.852 -4.594 1 98.38 153 LEU B N 1
ATOM 3626 C CA . LEU B 1 153 ? 12.383 12.852 -3.547 1 98.38 153 LEU B CA 1
ATOM 3627 C C . LEU B 1 153 ? 13.602 13.18 -2.701 1 98.38 153 LEU B C 1
ATOM 3629 O O . LEU B 1 153 ? 13.617 12.93 -1.494 1 98.38 153 LEU B O 1
ATOM 3633 N N . MET B 1 154 ? 14.602 13.695 -3.359 1 97.19 154 MET B N 1
ATOM 3634 C CA . MET B 1 154 ? 15.781 14.125 -2.621 1 97.19 154 MET B CA 1
ATOM 3635 C C . MET B 1 154 ? 15.422 15.188 -1.589 1 97.19 154 MET B C 1
ATOM 3637 O O . MET B 1 154 ? 15.828 15.102 -0.43 1 97.19 154 MET B O 1
ATOM 3641 N N . GLN B 1 155 ? 14.68 16.172 -2.012 1 96.88 155 GLN B N 1
ATOM 3642 C CA . GLN B 1 155 ? 14.289 17.234 -1.093 1 96.88 155 GLN B CA 1
ATOM 3643 C C . GLN B 1 155 ? 13.328 16.719 -0.025 1 96.88 155 GLN B C 1
ATOM 3645 O O . GLN B 1 155 ? 13.383 17.156 1.128 1 96.88 155 GLN B O 1
ATOM 3650 N N . PHE B 1 156 ? 12.43 15.805 -0.396 1 98.12 156 PHE B N 1
ATOM 3651 C CA . PHE B 1 156 ? 11.547 15.172 0.58 1 98.12 156 PHE B CA 1
ATOM 3652 C C . PHE B 1 156 ? 12.352 14.492 1.679 1 98.12 156 PHE B C 1
ATOM 3654 O O . PHE B 1 156 ? 12.008 14.594 2.859 1 98.12 156 PHE B O 1
ATOM 3661 N N . ALA B 1 157 ? 13.406 13.773 1.286 1 98.12 157 ALA B N 1
ATOM 3662 C CA . ALA B 1 157 ? 14.266 13.078 2.242 1 98.12 157 ALA B CA 1
ATOM 3663 C C . ALA B 1 157 ? 14.883 14.062 3.234 1 98.12 157 ALA B C 1
ATOM 3665 O O . ALA B 1 157 ? 14.922 13.789 4.438 1 98.12 157 ALA B O 1
ATOM 3666 N N . VAL B 1 158 ? 15.273 15.172 2.736 1 96.94 158 VAL B N 1
ATOM 3667 C CA . VAL B 1 158 ? 15.891 16.188 3.57 1 96.94 158 VAL B CA 1
ATOM 3668 C C . VAL B 1 158 ? 14.859 16.781 4.531 1 96.94 158 VAL B C 1
ATOM 3670 O O . VAL B 1 158 ? 15.086 16.828 5.742 1 96.94 158 VAL B O 1
ATOM 3673 N N . MET B 1 159 ? 13.758 17.234 4.012 1 97.31 159 MET B N 1
ATOM 3674 C CA . MET B 1 159 ? 12.719 17.828 4.84 1 97.31 159 MET B CA 1
ATOM 3675 C C . MET B 1 159 ? 12.18 16.828 5.852 1 97.31 159 MET B C 1
ATOM 3677 O O . MET B 1 159 ? 11.93 17.172 7.008 1 97.31 159 MET B O 1
ATOM 3681 N N . GLY B 1 160 ? 12.016 15.562 5.387 1 97.69 160 GLY B N 1
ATOM 3682 C CA . GLY B 1 160 ? 11.578 14.516 6.297 1 97.69 160 GLY B CA 1
ATOM 3683 C C . GLY B 1 160 ? 12.547 14.266 7.434 1 97.69 160 GLY B C 1
ATOM 3684 O O . GLY B 1 160 ? 12.133 14.047 8.578 1 97.69 160 GLY B O 1
ATOM 3685 N N . SER B 1 161 ? 13.844 14.281 7.121 1 97.25 161 SER B N 1
ATOM 3686 C CA . SER B 1 161 ? 14.867 14.094 8.141 1 97.25 161 SER B CA 1
ATOM 3687 C C . SER B 1 161 ? 14.805 15.195 9.195 1 97.25 161 SER B C 1
ATOM 3689 O O . SER B 1 161 ? 14.852 14.922 10.391 1 97.25 161 SER B O 1
ATOM 3691 N N . ILE B 1 162 ? 14.656 16.438 8.75 1 95.94 162 ILE B N 1
ATOM 3692 C CA . ILE B 1 162 ? 14.594 17.578 9.656 1 95.94 162 ILE B CA 1
ATOM 3693 C C . ILE B 1 162 ? 13.336 17.469 10.523 1 95.94 162 ILE B C 1
ATOM 3695 O O . ILE B 1 162 ? 13.398 17.656 11.742 1 95.94 162 ILE B O 1
ATOM 3699 N N . TYR B 1 163 ? 12.211 17.156 9.93 1 95.88 163 TYR B N 1
ATOM 3700 C CA . TYR B 1 163 ? 10.961 16.984 10.664 1 95.88 163 TYR B CA 1
ATOM 3701 C C . TYR B 1 163 ? 11.109 15.938 11.758 1 95.88 163 TYR B C 1
ATOM 3703 O O . TYR B 1 163 ? 10.719 16.172 12.906 1 95.88 163 TYR B O 1
ATOM 3711 N N . THR B 1 164 ? 11.617 14.766 11.328 1 96.12 164 THR B N 1
ATOM 3712 C CA . THR B 1 164 ? 11.734 13.625 12.227 1 96.12 164 THR B CA 1
ATOM 3713 C C . THR B 1 164 ? 12.688 13.945 13.375 1 96.12 164 THR B C 1
ATOM 3715 O O . THR B 1 164 ? 12.461 13.516 14.516 1 96.12 164 THR B O 1
ATOM 3718 N N . GLN B 1 165 ? 13.703 14.68 13.117 1 94.94 165 GLN B N 1
ATOM 3719 C CA . GLN B 1 165 ? 14.617 15.141 14.156 1 94.94 165 GLN B CA 1
ATOM 3720 C C . GLN B 1 165 ? 13.914 16.078 15.133 1 94.94 165 GLN B C 1
ATOM 3722 O O . GLN B 1 165 ? 14.008 15.906 16.344 1 94.94 165 GLN B O 1
ATOM 3727 N N . LYS B 1 166 ? 13.211 16.984 14.641 1 92.19 166 LYS B N 1
ATOM 3728 C CA . LYS B 1 166 ? 12.672 18.078 15.438 1 92.19 166 LYS B CA 1
ATOM 3729 C C . LYS B 1 166 ? 11.383 17.672 16.141 1 92.19 166 LYS B C 1
ATOM 3731 O O . LYS B 1 166 ? 11.117 18.094 17.266 1 92.19 166 LYS B O 1
ATOM 3736 N N . VAL B 1 167 ? 10.609 16.891 15.453 1 90.56 167 VAL B N 1
ATOM 3737 C CA . VAL B 1 167 ? 9.266 16.594 15.953 1 90.56 167 VAL B CA 1
ATOM 3738 C C . VAL B 1 167 ? 9.25 15.242 16.656 1 90.56 167 VAL B C 1
ATOM 3740 O O . VAL B 1 167 ? 8.68 15.102 17.734 1 90.56 167 VAL B O 1
ATOM 3743 N N . PHE B 1 168 ? 9.867 14.211 16 1 91.12 168 PHE B N 1
ATOM 3744 C CA . PHE B 1 168 ? 9.883 12.883 16.609 1 91.12 168 PHE B CA 1
ATOM 3745 C C . PHE B 1 168 ? 11.023 12.773 17.625 1 91.12 168 PHE B C 1
ATOM 3747 O O . PHE B 1 168 ? 11.039 11.859 18.453 1 91.12 168 PHE B O 1
ATOM 3754 N N . GLY B 1 169 ? 12.031 13.617 17.5 1 92.94 169 GLY B N 1
ATOM 3755 C CA . GLY B 1 169 ? 13.148 13.617 18.453 1 92.94 169 GLY B CA 1
ATOM 3756 C C . GLY B 1 169 ? 14.203 12.586 18.109 1 92.94 169 GLY B C 1
ATOM 3757 O O . GLY B 1 169 ? 14.984 12.188 18.984 1 92.94 169 GLY B O 1
ATOM 3758 N N . ILE B 1 170 ? 14.227 12.164 16.922 1 95.19 170 ILE B N 1
ATOM 3759 C CA . ILE B 1 170 ? 15.219 11.18 16.484 1 95.19 170 ILE B CA 1
ATOM 3760 C C . ILE B 1 170 ? 16.453 11.898 15.961 1 95.19 170 ILE B C 1
ATOM 3762 O O . ILE B 1 170 ? 16.391 12.602 14.953 1 95.19 170 ILE B O 1
ATOM 3766 N N . ARG B 1 171 ? 17.609 11.781 16.531 1 95.31 171 ARG B N 1
ATOM 3767 C CA . ARG B 1 171 ? 18.812 12.547 16.281 1 95.31 171 ARG B CA 1
ATOM 3768 C C . ARG B 1 171 ? 19.344 12.273 14.875 1 95.31 171 ARG B C 1
ATOM 3770 O O . ARG B 1 171 ? 19.734 13.203 14.164 1 95.31 171 ARG B O 1
ATOM 3777 N N . LYS B 1 172 ? 19.406 10.984 14.469 1 96.81 172 LYS B N 1
ATOM 3778 C CA . LYS B 1 172 ? 19.906 10.57 13.164 1 96.81 172 LYS B CA 1
ATOM 3779 C C . LYS B 1 172 ? 18.891 9.703 12.43 1 96.81 172 LYS B C 1
ATOM 3781 O O . LYS B 1 172 ? 19.078 8.492 12.297 1 96.81 172 LYS B O 1
ATOM 3786 N N . PRO B 1 173 ? 17.875 10.383 11.859 1 98.06 173 PRO B N 1
ATOM 3787 C CA . PRO B 1 173 ? 16.797 9.609 11.25 1 98.06 173 PRO B CA 1
ATOM 3788 C C . PRO B 1 173 ? 17.266 8.758 10.078 1 98.06 173 PRO B C 1
ATOM 3790 O O . PRO B 1 173 ? 17.953 9.25 9.195 1 98.06 173 PRO B O 1
ATOM 3793 N N . LYS B 1 174 ? 16.953 7.469 10.086 1 98.56 174 LYS B N 1
ATOM 3794 C CA . LYS B 1 174 ? 17.172 6.578 8.945 1 98.56 174 LYS B CA 1
ATOM 3795 C C . LYS B 1 174 ? 16.172 6.859 7.836 1 98.56 174 LYS B C 1
ATOM 3797 O O . LYS B 1 174 ? 14.961 6.914 8.078 1 98.56 174 LYS B O 1
ATOM 3802 N N . VAL B 1 175 ? 16.703 7.086 6.641 1 98.75 175 VAL B N 1
ATOM 3803 C CA . VAL B 1 175 ? 15.852 7.418 5.5 1 98.75 175 VAL B CA 1
ATOM 3804 C C . VAL B 1 175 ? 15.867 6.266 4.496 1 98.75 175 VAL B C 1
ATOM 3806 O O . VAL B 1 175 ? 16.938 5.793 4.102 1 98.75 175 VAL B O 1
ATOM 3809 N N . GLY B 1 176 ? 14.719 5.801 4.121 1 98.75 176 GLY B N 1
ATOM 3810 C CA . GLY B 1 176 ? 14.586 4.77 3.107 1 98.75 176 GLY B CA 1
ATOM 3811 C C . GLY B 1 176 ? 13.859 5.25 1.862 1 98.75 176 GLY B C 1
ATOM 3812 O O . GLY B 1 176 ? 13.125 6.238 1.908 1 98.75 176 GLY B O 1
ATOM 3813 N N . LEU B 1 177 ? 14.125 4.621 0.777 1 98.81 177 LEU B N 1
ATOM 3814 C CA . LEU B 1 177 ? 13.438 4.812 -0.496 1 98.81 177 LEU B CA 1
ATOM 3815 C C . LEU B 1 177 ? 12.484 3.656 -0.778 1 98.81 177 LEU B C 1
ATOM 3817 O O . LEU B 1 177 ? 12.914 2.502 -0.866 1 98.81 177 LEU B O 1
ATOM 3821 N N . LEU B 1 178 ? 11.188 3.998 -0.898 1 98.75 178 LEU B N 1
ATOM 3822 C CA . LEU B 1 178 ? 10.195 2.943 -1.099 1 98.75 178 LEU B CA 1
ATOM 3823 C C . LEU B 1 178 ? 10.406 2.254 -2.443 1 98.75 178 LEU B C 1
ATOM 3825 O O . LEU B 1 178 ? 10.492 2.92 -3.479 1 98.75 178 LEU B O 1
ATOM 3829 N N . SER B 1 179 ? 10.516 0.942 -2.42 1 97.69 179 SER B N 1
ATOM 3830 C CA . SER B 1 179 ? 10.82 0.161 -3.615 1 97.69 179 SER B CA 1
ATOM 3831 C C . SER B 1 179 ? 10.172 -1.219 -3.553 1 97.69 179 SER B C 1
ATOM 3833 O O . SER B 1 179 ? 9.32 -1.475 -2.693 1 97.69 179 SER B O 1
ATOM 3835 N N . ILE B 1 180 ? 10.453 -2.076 -4.523 1 94.94 180 ILE B N 1
ATOM 3836 C CA . ILE B 1 180 ? 9.859 -3.404 -4.617 1 94.94 180 ILE B CA 1
ATOM 3837 C C . ILE B 1 180 ? 10.922 -4.469 -4.352 1 94.94 180 ILE B C 1
ATOM 3839 O O . ILE B 1 180 ? 10.703 -5.652 -4.617 1 94.94 180 ILE B O 1
ATOM 3843 N N . GLY B 1 181 ? 12.031 -4.039 -3.916 1 91.69 181 GLY B N 1
ATOM 3844 C CA . GLY B 1 181 ? 13.172 -4.852 -3.52 1 91.69 181 GLY B CA 1
ATOM 3845 C C . GLY B 1 181 ? 14.25 -4.059 -2.816 1 91.69 181 GLY B C 1
ATOM 3846 O O . GLY B 1 181 ? 14.336 -2.838 -2.975 1 91.69 181 GLY B O 1
ATOM 3847 N N . GLU B 1 182 ? 15.078 -4.66 -2.084 1 91.94 182 GLU B N 1
ATOM 3848 C CA . GLU B 1 182 ? 16.078 -3.982 -1.273 1 91.94 182 GLU B CA 1
ATOM 3849 C C . GLU B 1 182 ? 17.297 -3.602 -2.109 1 91.94 182 GLU B C 1
ATOM 3851 O O . GLU B 1 182 ? 18.062 -2.711 -1.731 1 91.94 182 GLU B O 1
ATOM 3856 N N . GLU B 1 183 ? 17.422 -4.254 -3.23 1 88.75 183 GLU B N 1
ATOM 3857 C CA . GLU B 1 183 ? 18.609 -4.031 -4.062 1 88.75 183 GLU B CA 1
ATOM 3858 C C . GLU B 1 183 ? 18.516 -2.699 -4.797 1 88.75 183 GLU B C 1
ATOM 3860 O O . GLU B 1 183 ? 17.438 -2.273 -5.195 1 88.75 183 GLU B O 1
ATOM 3865 N N . GLU B 1 184 ? 19.609 -1.978 -5.098 1 90.06 184 GLU B N 1
ATOM 3866 C CA . GLU B 1 184 ? 19.703 -0.673 -5.75 1 90.06 184 GLU B CA 1
ATOM 3867 C C . GLU B 1 184 ? 19.047 -0.7 -7.125 1 90.06 184 GLU B C 1
ATOM 3869 O O . GLU B 1 184 ? 18.438 0.284 -7.547 1 90.06 184 GLU B O 1
ATOM 3874 N N . GLY B 1 185 ? 19.078 -1.754 -7.816 1 87.62 185 GLY B N 1
ATOM 3875 C CA . GLY B 1 185 ? 18.562 -1.825 -9.172 1 87.62 185 GLY B CA 1
ATOM 3876 C C . GLY B 1 185 ? 17.078 -2.193 -9.234 1 87.62 185 GLY B C 1
ATOM 3877 O O . GLY B 1 185 ? 16.516 -2.309 -10.32 1 87.62 185 GLY B O 1
ATOM 3878 N N . LYS B 1 186 ? 16.391 -2.156 -8.094 1 90.75 186 LYS B N 1
ATOM 3879 C CA . LYS B 1 186 ? 14.984 -2.549 -8.039 1 90.75 186 LYS B CA 1
ATOM 3880 C C . LYS B 1 186 ? 14.07 -1.325 -7.98 1 90.75 186 LYS B C 1
ATOM 3882 O O . LYS B 1 186 ? 14.461 -0.283 -7.445 1 90.75 186 LYS B O 1
ATOM 3887 N N . GLY B 1 187 ? 12.898 -1.502 -8.586 1 94.19 187 GLY B N 1
ATOM 3888 C CA . GLY B 1 187 ? 11.906 -0.436 -8.57 1 94.19 187 GLY B CA 1
ATOM 3889 C C . GLY B 1 187 ? 11.586 0.106 -9.945 1 94.19 187 GLY B C 1
ATOM 3890 O O . GLY B 1 187 ? 11.977 -0.483 -10.961 1 94.19 187 GLY B O 1
ATOM 3891 N N . ASN B 1 188 ? 10.75 1.146 -10 1 96.75 188 ASN B N 1
ATOM 3892 C CA . ASN B 1 188 ? 10.445 1.821 -11.258 1 96.75 188 ASN B CA 1
ATOM 3893 C C . ASN B 1 188 ? 11.523 2.842 -11.617 1 96.75 188 ASN B C 1
ATOM 3895 O O . ASN B 1 188 ? 12.523 2.965 -10.922 1 96.75 188 ASN B O 1
ATOM 3899 N N . ASP B 1 189 ? 11.391 3.512 -12.703 1 96.75 189 ASP B N 1
ATOM 3900 C CA . ASP B 1 189 ? 12.406 4.434 -13.203 1 96.75 189 ASP B CA 1
ATOM 3901 C C . ASP B 1 189 ? 12.711 5.527 -12.18 1 96.75 189 ASP B C 1
ATOM 3903 O O . ASP B 1 189 ? 13.875 5.855 -11.945 1 96.75 189 ASP B O 1
ATOM 3907 N N . LEU B 1 190 ? 11.695 6.078 -11.547 1 98.12 190 LEU B N 1
ATOM 3908 C CA . LEU B 1 190 ? 11.867 7.125 -10.547 1 98.12 190 LEU B CA 1
ATOM 3909 C C . LEU B 1 190 ? 12.766 6.652 -9.406 1 98.12 190 LEU B C 1
ATOM 3911 O O . LEU B 1 190 ? 13.688 7.363 -9 1 98.12 190 LEU B O 1
ATOM 3915 N N . VAL B 1 191 ? 12.484 5.477 -8.906 1 98.44 191 VAL B N 1
ATOM 3916 C CA . VAL B 1 191 ? 13.211 4.918 -7.77 1 98.44 191 VAL B CA 1
ATOM 3917 C C . VAL B 1 191 ? 14.672 4.672 -8.164 1 98.44 191 VAL B C 1
ATOM 3919 O O . VAL B 1 191 ? 15.586 5.078 -7.445 1 98.44 191 VAL B O 1
ATOM 3922 N N . LYS B 1 192 ? 14.883 4.023 -9.305 1 96.88 192 LYS B N 1
ATOM 3923 C CA . LYS B 1 192 ? 16.219 3.705 -9.781 1 96.88 192 LYS B CA 1
ATOM 3924 C C . LYS B 1 192 ? 17.047 4.973 -9.984 1 96.88 192 LYS B C 1
ATOM 3926 O O . LYS B 1 192 ? 18.234 5.016 -9.641 1 96.88 192 LYS B O 1
ATOM 3931 N N . GLU B 1 193 ? 16.422 5.98 -10.555 1 97.31 193 GLU B N 1
ATOM 3932 C CA . GLU B 1 193 ? 17.109 7.234 -10.836 1 97.31 193 GLU B CA 1
ATOM 3933 C C . GLU B 1 193 ? 17.391 8.016 -9.555 1 97.31 193 GLU B C 1
ATOM 3935 O O . GLU B 1 193 ? 18.375 8.75 -9.477 1 97.31 193 GLU B O 1
ATOM 3940 N N . THR B 1 194 ? 16.578 7.848 -8.547 1 98.06 194 THR B N 1
ATOM 3941 C CA . THR B 1 194 ? 16.672 8.617 -7.309 1 98.06 194 THR B CA 1
ATOM 3942 C C . THR B 1 194 ? 17.75 8.039 -6.398 1 98.06 194 THR B C 1
ATOM 3944 O O . THR B 1 194 ? 18.422 8.773 -5.672 1 98.06 194 THR B O 1
ATOM 3947 N N . TYR B 1 195 ? 17.969 6.758 -6.469 1 97.94 195 TYR B N 1
ATOM 3948 C CA . TYR B 1 195 ? 18.812 6.02 -5.523 1 97.94 195 TYR B CA 1
ATOM 3949 C C . TYR B 1 195 ? 20.203 6.633 -5.426 1 97.94 195 TYR B C 1
ATOM 3951 O O . TYR B 1 195 ? 20.672 6.938 -4.332 1 97.94 195 TYR B O 1
ATOM 3959 N N . PRO B 1 196 ? 20.891 6.898 -6.527 1 96.44 196 PRO B N 1
ATOM 3960 C CA . PRO B 1 196 ? 22.25 7.453 -6.426 1 96.44 196 PRO B CA 1
ATOM 3961 C C . PRO B 1 196 ? 22.266 8.844 -5.785 1 96.44 196 PRO B C 1
ATOM 3963 O O . PRO B 1 196 ? 23.219 9.195 -5.098 1 96.44 196 PRO B O 1
ATOM 3966 N N . TYR B 1 197 ? 21.25 9.648 -6.016 1 96.25 197 TYR B N 1
ATOM 3967 C CA . TYR B 1 197 ? 21.188 10.977 -5.418 1 96.25 197 TYR B CA 1
ATOM 3968 C C . TYR B 1 197 ? 21.078 10.883 -3.902 1 96.25 197 TYR B C 1
ATOM 3970 O O . TYR B 1 197 ? 21.781 11.602 -3.182 1 96.25 197 TYR B O 1
ATOM 3978 N N . LEU B 1 198 ? 20.219 10.016 -3.414 1 97.69 198 LEU B N 1
ATOM 3979 C CA . LEU B 1 198 ? 20.047 9.859 -1.974 1 97.69 198 LEU B CA 1
ATOM 3980 C C . LEU B 1 198 ? 21.312 9.297 -1.329 1 97.69 198 LEU B C 1
ATOM 3982 O O . LEU B 1 198 ? 21.656 9.688 -0.212 1 97.69 198 LEU B O 1
ATOM 3986 N N . SER B 1 199 ? 21.953 8.367 -2.031 1 96.81 199 SER B N 1
ATOM 3987 C CA . SER B 1 199 ? 23.172 7.734 -1.521 1 96.81 199 SER B CA 1
ATOM 3988 C C . SER B 1 199 ? 24.297 8.742 -1.348 1 96.81 199 SER B C 1
ATOM 3990 O O . SER B 1 199 ? 25.188 8.555 -0.513 1 96.81 199 SER B O 1
ATOM 3992 N N . ASN B 1 200 ? 24.219 9.836 -2.041 1 95.06 200 ASN B N 1
ATOM 3993 C CA . ASN B 1 200 ? 25.312 10.805 -2.031 1 95.06 200 ASN B CA 1
ATOM 3994 C C . ASN B 1 200 ? 24.891 12.117 -1.365 1 95.06 200 ASN B C 1
ATOM 3996 O O . ASN B 1 200 ? 25.609 13.102 -1.42 1 95.06 200 ASN B O 1
ATOM 4000 N N . LEU B 1 201 ? 23.797 12.195 -0.821 1 93.81 201 LEU B N 1
ATOM 4001 C CA . LEU B 1 201 ? 23.203 13.43 -0.302 1 93.81 201 LEU B CA 1
ATOM 4002 C C . LEU B 1 201 ? 23.797 13.781 1.056 1 93.81 201 LEU B C 1
ATOM 4004 O O . LEU B 1 201 ? 23.734 14.938 1.482 1 93.81 201 LEU B O 1
ATOM 4008 N N . GLY B 1 202 ? 24.406 12.812 1.838 1 92.12 202 GLY B N 1
ATOM 4009 C CA . GLY B 1 202 ? 24.984 13.055 3.15 1 92.12 202 GLY B CA 1
ATOM 4010 C C . GLY B 1 202 ? 24 12.844 4.285 1 92.12 202 GLY B C 1
ATOM 4011 O O . GLY B 1 202 ? 24.25 13.273 5.414 1 92.12 202 GLY B O 1
ATOM 4012 N N . ILE B 1 203 ? 22.828 12.312 3.988 1 94.5 203 ILE B N 1
ATOM 4013 C CA . ILE B 1 203 ? 21.859 11.938 5.016 1 94.5 203 ILE B CA 1
ATOM 4014 C C . ILE B 1 203 ? 22.078 10.484 5.43 1 94.5 203 ILE B C 1
ATOM 4016 O O . ILE B 1 203 ? 22.938 9.797 4.875 1 94.5 203 ILE B O 1
ATOM 4020 N N . ASN B 1 204 ? 21.406 10.031 6.477 1 97.81 204 ASN B N 1
ATOM 4021 C CA . ASN B 1 204 ? 21.453 8.641 6.914 1 97.81 204 ASN B CA 1
ATOM 4022 C C . ASN B 1 204 ? 20.578 7.746 6.055 1 97.81 204 ASN B C 1
ATOM 4024 O O . ASN B 1 204 ? 19.594 7.184 6.543 1 97.81 204 ASN B O 1
ATOM 4028 N N . PHE B 1 205 ? 21.031 7.582 4.812 1 98.12 205 PHE B N 1
ATOM 4029 C CA . PHE B 1 205 ? 20.297 6.812 3.82 1 98.12 205 PHE B CA 1
ATOM 4030 C C . PHE B 1 205 ? 20.562 5.32 3.982 1 98.12 205 PHE B C 1
ATOM 4032 O O . PHE B 1 205 ? 21.719 4.883 3.949 1 98.12 205 PHE B O 1
ATOM 4039 N N . CYS B 1 206 ? 19.469 4.508 4.113 1 97.81 206 CYS B N 1
ATOM 4040 C CA . CYS B 1 206 ? 19.656 3.09 4.387 1 97.81 206 CYS B CA 1
ATOM 4041 C C . CYS B 1 206 ? 19.281 2.244 3.176 1 97.81 206 CYS B C 1
ATOM 4043 O O . CYS B 1 206 ? 19.203 1.018 3.27 1 97.81 206 CYS B O 1
ATOM 4045 N N . GLY B 1 207 ? 18.938 2.898 2.029 1 97.94 207 GLY B N 1
ATOM 4046 C CA . GLY B 1 207 ? 18.656 2.17 0.804 1 97.94 207 GLY B CA 1
ATOM 4047 C C . GLY B 1 207 ? 17.172 1.958 0.564 1 97.94 207 GLY B C 1
ATOM 4048 O O . GLY B 1 207 ? 16.344 2.717 1.07 1 97.94 207 GLY B O 1
ATOM 4049 N N . ASN B 1 208 ? 16.906 0.991 -0.301 1 97.56 208 ASN B N 1
ATOM 4050 C CA . ASN B 1 208 ? 15.539 0.642 -0.639 1 97.56 208 ASN B CA 1
ATOM 4051 C C . ASN B 1 208 ? 14.844 -0.077 0.514 1 97.56 208 ASN B C 1
ATOM 4053 O O . ASN B 1 208 ? 15.461 -0.892 1.204 1 97.56 208 ASN B O 1
ATOM 4057 N N . VAL B 1 209 ? 13.602 0.294 0.694 1 98.06 209 VAL B N 1
ATOM 4058 C CA . VAL B 1 209 ? 12.758 -0.423 1.644 1 98.06 209 VAL B CA 1
ATOM 4059 C C . VAL B 1 209 ? 11.492 -0.905 0.945 1 98.06 209 VAL B C 1
ATOM 4061 O O . VAL B 1 209 ? 10.969 -0.228 0.057 1 98.06 209 VAL B O 1
ATOM 4064 N N . GLU B 1 210 ? 11 -2.051 1.378 1 97.06 210 GLU B N 1
ATOM 4065 C CA . GLU B 1 210 ? 9.797 -2.623 0.783 1 97.06 210 GLU B CA 1
ATOM 4066 C C . GLU B 1 210 ? 8.562 -2.326 1.634 1 97.06 210 GLU B C 1
ATOM 4068 O O . GLU B 1 210 ? 8.688 -1.957 2.805 1 97.06 210 GLU B O 1
ATOM 4073 N N . GLY B 1 211 ? 7.395 -2.471 1.017 1 97.06 211 GLY B N 1
ATOM 4074 C CA . GLY B 1 211 ? 6.148 -2.232 1.724 1 97.06 211 GLY B CA 1
ATOM 4075 C C . GLY B 1 211 ? 6.047 -2.994 3.031 1 97.06 211 GLY B C 1
ATOM 4076 O O . GLY B 1 211 ? 5.523 -2.475 4.02 1 97.06 211 GLY B O 1
ATOM 4077 N N . ARG B 1 212 ? 6.594 -4.168 3.102 1 95.31 212 ARG B N 1
ATOM 4078 C CA . ARG B 1 212 ? 6.457 -5.031 4.27 1 95.31 212 ARG B CA 1
ATOM 4079 C C . ARG B 1 212 ? 7.258 -4.488 5.449 1 95.31 212 ARG B C 1
ATOM 4081 O O . ARG B 1 212 ? 7.004 -4.852 6.598 1 95.31 212 ARG B O 1
ATOM 4088 N N . ASP B 1 213 ? 8.227 -3.633 5.191 1 96.25 213 ASP B N 1
ATOM 4089 C CA . ASP B 1 213 ? 9.117 -3.105 6.215 1 96.25 213 ASP B CA 1
ATOM 4090 C C . ASP B 1 213 ? 8.477 -1.927 6.949 1 96.25 213 ASP B C 1
ATOM 4092 O O . ASP B 1 213 ? 8.844 -1.624 8.086 1 96.25 213 ASP B O 1
ATOM 4096 N N . LEU B 1 214 ? 7.52 -1.247 6.348 1 97.06 214 LEU B N 1
ATOM 4097 C CA . LEU B 1 214 ? 6.984 0.019 6.836 1 97.06 214 LEU B CA 1
ATOM 4098 C C . LEU B 1 214 ? 6.371 -0.149 8.219 1 97.06 214 LEU B C 1
ATOM 4100 O O . LEU B 1 214 ? 6.734 0.57 9.156 1 97.06 214 LEU B O 1
ATOM 4104 N N . PRO B 1 215 ? 5.562 -1.175 8.43 1 96 215 PRO B N 1
ATOM 4105 C CA . PRO B 1 215 ? 4.895 -1.287 9.727 1 96 215 PRO B CA 1
ATOM 4106 C C . PRO B 1 215 ? 5.852 -1.687 10.852 1 96 215 PRO B C 1
ATOM 4108 O O . PRO B 1 215 ? 5.508 -1.574 12.031 1 96 215 PRO B O 1
ATOM 4111 N N . PHE B 1 216 ? 7.008 -2.105 10.508 1 95.56 216 PHE B N 1
ATOM 4112 C CA . PHE B 1 216 ? 7.938 -2.578 11.523 1 95.56 216 PHE B CA 1
ATOM 4113 C C . PHE B 1 216 ? 8.867 -1.458 11.969 1 95.56 216 PHE B C 1
ATOM 4115 O O . PHE B 1 216 ? 9.625 -1.617 12.93 1 95.56 216 PHE B O 1
ATOM 4122 N N . GLY B 1 217 ? 8.82 -0.342 11.305 1 94.75 217 GLY B N 1
ATOM 4123 C CA . GLY B 1 217 ? 9.617 0.803 11.719 1 94.75 217 GLY B CA 1
ATOM 4124 C C . GLY B 1 217 ? 11.109 0.59 11.531 1 94.75 217 GLY B C 1
ATOM 4125 O O . GLY B 1 217 ? 11.906 1 12.383 1 94.75 217 GLY B O 1
ATOM 4126 N N . THR B 1 218 ? 11.484 -0.101 10.469 1 94.88 218 THR B N 1
ATOM 4127 C CA . THR B 1 218 ? 12.898 -0.325 10.172 1 94.88 218 THR B CA 1
ATOM 4128 C C . THR B 1 218 ? 13.57 0.977 9.758 1 94.88 218 THR B C 1
ATOM 4130 O O . THR B 1 218 ? 14.805 1.07 9.758 1 94.88 218 THR B O 1
ATOM 4133 N N . THR B 1 219 ? 12.844 1.93 9.32 1 97.44 219 THR B N 1
ATOM 4134 C CA . THR B 1 219 ? 13.273 3.266 8.93 1 97.44 219 THR B CA 1
ATOM 4135 C C . THR B 1 219 ? 12.406 4.332 9.586 1 97.44 219 THR B C 1
ATOM 4137 O O . THR B 1 219 ? 11.281 4.055 10.008 1 97.44 219 THR B O 1
ATOM 4140 N N . ASP B 1 220 ? 12.992 5.555 9.695 1 98.12 220 ASP B N 1
ATOM 4141 C CA . ASP B 1 220 ? 12.289 6.648 10.367 1 98.12 220 ASP B CA 1
ATOM 4142 C C . ASP B 1 220 ? 11.555 7.523 9.352 1 98.12 220 ASP B C 1
ATOM 4144 O O . ASP B 1 220 ? 10.531 8.125 9.68 1 98.12 220 ASP B O 1
ATOM 4148 N N . VAL B 1 221 ? 12.102 7.629 8.195 1 98.69 221 VAL B N 1
ATOM 4149 C CA . VAL B 1 221 ? 11.547 8.367 7.066 1 98.69 221 VAL B CA 1
ATOM 4150 C C . VAL B 1 221 ? 11.555 7.492 5.812 1 98.69 221 VAL B C 1
ATOM 4152 O O . VAL B 1 221 ? 12.555 6.836 5.52 1 98.69 221 VAL B O 1
ATOM 4155 N N . VAL B 1 222 ? 10.484 7.434 5.129 1 98.88 222 VAL B N 1
ATOM 4156 C CA . VAL B 1 222 ? 10.422 6.754 3.84 1 98.88 222 VAL B CA 1
ATOM 4157 C C . VAL B 1 222 ? 9.914 7.715 2.77 1 98.88 222 VAL B C 1
ATOM 4159 O O . VAL B 1 222 ? 8.891 8.375 2.959 1 98.88 222 VAL B O 1
ATOM 4162 N N . VAL B 1 223 ? 10.633 7.828 1.674 1 98.81 223 VAL B N 1
ATOM 4163 C CA . VAL B 1 223 ? 10.234 8.773 0.631 1 98.81 223 VAL B CA 1
ATOM 4164 C C . VAL B 1 223 ? 9.758 8.008 -0.602 1 98.81 223 VAL B C 1
ATOM 4166 O O . VAL B 1 223 ? 10.289 6.941 -0.925 1 98.81 223 VAL B O 1
ATOM 4169 N N . THR B 1 224 ? 8.789 8.484 -1.255 1 98.81 224 THR B N 1
ATOM 4170 C CA . THR B 1 224 ? 8.188 7.965 -2.475 1 98.81 224 THR B CA 1
ATOM 4171 C C . THR B 1 224 ? 7.367 9.047 -3.174 1 98.81 224 THR B C 1
ATOM 4173 O O . THR B 1 224 ? 7.32 10.188 -2.713 1 98.81 224 THR B O 1
ATOM 4176 N N . ASP B 1 225 ? 6.832 8.766 -4.367 1 98.44 225 ASP B N 1
ATOM 4177 C CA . ASP B 1 225 ? 5.914 9.695 -5.02 1 98.44 225 ASP B CA 1
ATOM 4178 C C . ASP B 1 225 ? 4.559 9.703 -4.32 1 98.44 225 ASP B C 1
ATOM 4180 O O . ASP B 1 225 ? 4.219 8.773 -3.592 1 98.44 225 ASP B O 1
ATOM 4184 N N . GLY B 1 226 ? 3.805 10.781 -4.578 1 97.56 226 GLY B N 1
ATOM 4185 C CA . GLY B 1 226 ? 2.566 11.008 -3.848 1 97.56 226 GLY B CA 1
ATOM 4186 C C . GLY B 1 226 ? 1.479 10.008 -4.191 1 97.56 226 GLY B C 1
ATOM 4187 O O . GLY B 1 226 ? 0.554 9.797 -3.406 1 97.56 226 GLY B O 1
ATOM 4188 N N . PHE B 1 227 ? 1.511 9.492 -5.379 1 98.06 227 PHE B N 1
ATOM 4189 C CA . PHE B 1 227 ? 0.532 8.477 -5.742 1 98.06 227 PHE B CA 1
ATOM 4190 C C . PHE B 1 227 ? 0.723 7.219 -4.902 1 98.06 227 PHE B C 1
ATOM 4192 O O . PHE B 1 227 ? -0.208 6.766 -4.23 1 98.06 227 PHE B O 1
ATOM 4199 N N . THR B 1 228 ? 1.913 6.656 -4.922 1 98.62 228 THR B N 1
ATOM 4200 C CA . THR B 1 228 ? 2.232 5.441 -4.18 1 98.62 228 THR B CA 1
ATOM 4201 C C . THR B 1 228 ? 2.07 5.668 -2.678 1 98.62 228 THR B C 1
ATOM 4203 O O . THR B 1 228 ? 1.521 4.82 -1.973 1 98.62 228 THR B O 1
ATOM 4206 N N . GLY B 1 229 ? 2.561 6.805 -2.262 1 98.25 229 GLY B N 1
ATOM 4207 C CA . GLY B 1 229 ? 2.451 7.117 -0.845 1 98.25 229 GLY B CA 1
ATOM 4208 C C . GLY B 1 229 ? 1.015 7.207 -0.364 1 98.25 229 GLY B C 1
ATOM 4209 O O . GLY B 1 229 ? 0.688 6.734 0.727 1 98.25 229 GLY B O 1
ATOM 4210 N N . ASN B 1 230 ? 0.172 7.887 -1.1 1 95.88 230 ASN B N 1
ATOM 4211 C CA . ASN B 1 230 ? -1.242 7.969 -0.749 1 95.88 230 ASN B CA 1
ATOM 4212 C C . ASN B 1 230 ? -1.888 6.59 -0.697 1 95.88 230 ASN B C 1
ATOM 4214 O O . ASN B 1 230 ? -2.666 6.297 0.213 1 95.88 230 ASN B O 1
ATOM 4218 N N . VAL B 1 231 ? -1.573 5.77 -1.66 1 98 231 VAL B N 1
ATOM 4219 C CA . VAL B 1 231 ? -2.08 4.402 -1.691 1 98 231 VAL B CA 1
ATOM 4220 C C . VAL B 1 231 ? -1.668 3.67 -0.417 1 98 231 VAL B C 1
ATOM 4222 O O . VAL B 1 231 ? -2.482 2.98 0.201 1 98 231 VAL B O 1
ATOM 4225 N N . CYS B 1 232 ? -0.404 3.803 -0.036 1 97.81 232 CYS B N 1
ATOM 4226 C CA . CYS B 1 232 ? 0.099 3.176 1.182 1 97.81 232 CYS B CA 1
ATOM 4227 C C . CYS B 1 232 ? -0.668 3.664 2.404 1 97.81 232 CYS B C 1
ATOM 4229 O O . CYS B 1 232 ? -1.127 2.859 3.217 1 97.81 232 CYS B O 1
ATOM 4231 N N . LEU B 1 233 ? -0.778 4.969 2.494 1 95.06 233 LEU B N 1
ATOM 4232 C CA . LEU B 1 233 ? -1.454 5.59 3.629 1 95.06 233 LEU B CA 1
ATOM 4233 C C . LEU B 1 233 ? -2.881 5.07 3.76 1 95.06 233 LEU B C 1
ATOM 4235 O O . LEU B 1 233 ? -3.281 4.605 4.832 1 95.06 233 LEU B O 1
ATOM 4239 N N . LYS B 1 234 ? -3.602 5.117 2.703 1 94.69 234 LYS B N 1
ATOM 4240 C CA . LYS B 1 234 ? -5.008 4.727 2.723 1 94.69 234 LYS B CA 1
ATOM 4241 C C . LYS B 1 234 ? -5.156 3.225 2.949 1 94.69 234 LYS B C 1
ATOM 4243 O O . LYS B 1 234 ? -6.121 2.779 3.576 1 94.69 234 LYS B O 1
ATOM 4248 N N . LEU B 1 235 ? -4.266 2.445 2.361 1 96.69 235 LEU B N 1
ATOM 4249 C CA . LEU B 1 235 ? -4.293 1.003 2.582 1 96.69 235 LEU B CA 1
ATOM 4250 C C . LEU B 1 235 ? -4.078 0.675 4.055 1 96.69 235 LEU B C 1
ATOM 4252 O O . LEU B 1 235 ? -4.758 -0.193 4.609 1 96.69 235 LEU B O 1
ATOM 4256 N N . GLU B 1 236 ? -3.094 1.299 4.676 1 94.5 236 GLU B N 1
ATOM 4257 C CA . GLU B 1 236 ? -2.842 1.071 6.094 1 94.5 236 GLU B CA 1
ATOM 4258 C C . GLU B 1 236 ? -4.074 1.386 6.934 1 94.5 236 GLU B C 1
ATOM 4260 O O . GLU B 1 236 ? -4.422 0.63 7.844 1 94.5 236 GLU B O 1
ATOM 4265 N N . GLU B 1 237 ? -4.723 2.502 6.652 1 90.06 237 GLU B N 1
ATOM 4266 C CA . GLU B 1 237 ? -5.949 2.869 7.355 1 90.06 237 GLU B CA 1
ATOM 4267 C C . GLU B 1 237 ? -7.027 1.802 7.18 1 90.06 237 GLU B C 1
ATOM 4269 O O . GLU B 1 237 ? -7.637 1.363 8.156 1 90.06 237 GLU B O 1
ATOM 4274 N N . GLY B 1 238 ? -7.215 1.395 5.977 1 93.06 238 GLY B N 1
ATOM 4275 C CA . GLY B 1 238 ? -8.242 0.409 5.676 1 93.06 238 GLY B CA 1
ATOM 4276 C C . GLY B 1 238 ? -7.945 -0.958 6.262 1 93.06 238 GLY B C 1
ATOM 4277 O O . GLY B 1 238 ? -8.844 -1.62 6.789 1 93.06 238 GLY B O 1
ATOM 4278 N N . LEU B 1 239 ? -6.707 -1.38 6.094 1 93.12 239 LEU B N 1
ATOM 4279 C CA . LEU B 1 239 ? -6.332 -2.713 6.551 1 93.12 239 LEU B CA 1
ATOM 4280 C C . LEU B 1 239 ? -6.449 -2.822 8.07 1 93.12 239 LEU B C 1
ATOM 4282 O O . LEU B 1 239 ? -6.918 -3.84 8.586 1 93.12 239 LEU B O 1
ATOM 4286 N N . ALA B 1 240 ? -5.984 -1.834 8.797 1 90.69 240 ALA B N 1
ATOM 4287 C CA . ALA B 1 240 ? -6.125 -1.839 10.258 1 90.69 240 ALA B CA 1
ATOM 4288 C C . ALA B 1 240 ? -7.586 -1.99 10.664 1 90.69 240 ALA B C 1
ATOM 4290 O O . ALA B 1 240 ? -7.918 -2.828 11.508 1 90.69 240 ALA B O 1
ATOM 4291 N N . LYS B 1 241 ? -8.43 -1.248 10.102 1 90.69 241 LYS B N 1
ATOM 4292 C CA . LYS B 1 241 ? -9.859 -1.312 10.398 1 90.69 241 LYS B CA 1
ATOM 4293 C C . LYS B 1 241 ? -10.438 -2.678 10.039 1 90.69 241 LYS B C 1
ATOM 4295 O O . LYS B 1 241 ? -11.227 -3.242 10.797 1 90.69 241 LYS B O 1
ATOM 4300 N N . ALA B 1 242 ? -10.102 -3.15 8.875 1 91.69 242 ALA B N 1
ATOM 4301 C CA . ALA B 1 242 ? -10.594 -4.445 8.406 1 91.69 242 ALA B CA 1
ATOM 4302 C C . ALA B 1 242 ? -10.172 -5.566 9.344 1 91.69 242 ALA B C 1
ATOM 4304 O O . ALA B 1 242 ? -10.938 -6.492 9.609 1 91.69 242 ALA B O 1
ATOM 4305 N N . MET B 1 243 ? -8.938 -5.574 9.758 1 89.62 243 MET B N 1
ATOM 4306 C CA . MET B 1 243 ? -8.43 -6.594 10.672 1 89.62 243 MET B CA 1
ATOM 4307 C C . MET B 1 243 ? -9.234 -6.617 11.969 1 89.62 243 MET B C 1
ATOM 4309 O O . MET B 1 243 ? -9.594 -7.688 12.461 1 89.62 243 MET B O 1
ATOM 4313 N N . PHE B 1 244 ? -9.531 -5.496 12.547 1 87.56 244 PHE B N 1
ATOM 4314 C CA . PHE B 1 244 ? -10.352 -5.418 13.75 1 87.56 244 PHE B CA 1
ATOM 4315 C C . PHE B 1 244 ? -11.758 -5.934 13.484 1 87.56 244 PHE B C 1
ATOM 4317 O O . PHE B 1 244 ? -12.352 -6.609 14.328 1 87.56 244 PHE B O 1
ATOM 4324 N N . HIS B 1 245 ? -12.273 -5.625 12.359 1 88.25 245 HIS B N 1
ATOM 4325 C CA . HIS B 1 245 ? -13.578 -6.141 11.969 1 88.25 245 HIS B CA 1
ATOM 4326 C C . HIS B 1 245 ? -13.57 -7.664 11.898 1 88.25 245 HIS B C 1
ATOM 4328 O O . HIS B 1 245 ? -14.516 -8.312 12.352 1 88.25 245 HIS B O 1
ATOM 4334 N N . MET B 1 246 ? -12.555 -8.195 11.32 1 85.88 246 MET B N 1
ATOM 4335 C CA . MET B 1 246 ? -12.438 -9.648 11.18 1 85.88 246 MET B CA 1
ATOM 4336 C C . MET B 1 246 ? -12.312 -10.32 12.547 1 85.88 246 MET B C 1
ATOM 4338 O O . MET B 1 246 ? -12.938 -11.352 12.789 1 85.88 246 MET B O 1
ATOM 4342 N N . ILE B 1 247 ? -11.484 -9.781 13.398 1 84.75 247 ILE B N 1
ATOM 4343 C CA . ILE B 1 247 ? -11.297 -10.328 14.742 1 84.75 247 ILE B CA 1
ATOM 4344 C C . ILE B 1 247 ? -12.625 -10.305 15.5 1 84.75 247 ILE B C 1
ATOM 4346 O O . ILE B 1 247 ? -13.016 -11.297 16.109 1 84.75 247 ILE B O 1
ATOM 4350 N N . LYS B 1 248 ? -13.289 -9.188 15.453 1 84.62 248 LYS B N 1
ATOM 4351 C CA . LYS B 1 248 ? -14.586 -9.055 16.109 1 84.62 248 LYS B CA 1
ATOM 4352 C C . LYS B 1 248 ? -15.578 -10.094 15.578 1 84.62 248 LYS B C 1
ATOM 4354 O O . LYS B 1 248 ? -16.359 -10.664 16.344 1 84.62 248 LYS B O 1
ATOM 4359 N N . GLY B 1 249 ? -15.539 -10.289 14.336 1 84.19 249 GLY B N 1
ATOM 4360 C CA . GLY B 1 249 ? -16.406 -11.289 13.727 1 84.19 249 GLY B CA 1
ATOM 4361 C C . GLY B 1 249 ? -16.125 -12.695 14.203 1 84.19 249 GLY B C 1
ATOM 4362 O O . GLY B 1 249 ? -17.047 -13.469 14.477 1 84.19 249 GLY B O 1
ATOM 4363 N N . GLU B 1 250 ? -14.859 -13.062 14.273 1 82.12 250 GLU B N 1
ATOM 4364 C CA . GLU B 1 250 ? -14.461 -14.391 14.719 1 82.12 250 GLU B CA 1
ATOM 4365 C C . GLU B 1 250 ? -14.797 -14.609 16.188 1 82.12 250 GLU B C 1
ATOM 4367 O O . GLU B 1 250 ? -15.148 -15.719 16.594 1 82.12 250 GLU B O 1
ATOM 4372 N N . ILE B 1 251 ? -14.617 -13.617 17.016 1 81.5 251 ILE B N 1
ATOM 4373 C CA . ILE B 1 251 ? -14.93 -13.68 18.438 1 81.5 251 ILE B CA 1
ATOM 4374 C C . ILE B 1 251 ? -16.422 -13.945 18.641 1 81.5 251 ILE B C 1
ATOM 4376 O O . ILE B 1 251 ? -16.812 -14.742 19.5 1 81.5 251 ILE B O 1
ATOM 4380 N N . LYS B 1 252 ? -17.234 -13.305 17.891 1 84.62 252 LYS B N 1
ATOM 4381 C CA . LYS B 1 252 ? -18.688 -13.414 18.016 1 84.62 252 LYS B CA 1
ATOM 4382 C C . LYS B 1 252 ? -19.172 -14.82 17.688 1 84.62 252 LYS B C 1
ATOM 4384 O O . LYS B 1 252 ? -20.25 -15.227 18.109 1 84.62 252 LYS B O 1
ATOM 4389 N N . LYS B 1 253 ? -18.391 -15.586 16.938 1 83.81 253 LYS B N 1
ATOM 4390 C CA . LYS B 1 253 ? -18.766 -16.938 16.531 1 83.81 253 LYS B CA 1
ATOM 4391 C C . LYS B 1 253 ? -18.578 -17.938 17.656 1 83.81 253 LYS B C 1
ATOM 4393 O O . LYS B 1 253 ? -19.109 -19.047 17.609 1 83.81 253 LYS B O 1
ATOM 4398 N N . ASN B 1 254 ? -17.844 -17.547 18.719 1 81.5 254 ASN B N 1
ATOM 4399 C CA . ASN B 1 254 ? -17.516 -18.469 19.797 1 81.5 254 ASN B CA 1
ATOM 4400 C C . ASN B 1 254 ? -17.75 -17.828 21.172 1 81.5 254 ASN B C 1
ATOM 4402 O O . ASN B 1 254 ? -17 -16.938 21.594 1 81.5 254 ASN B O 1
ATOM 4406 N N . PRO B 1 255 ? -18.703 -18.359 21.906 1 79.06 255 PRO B N 1
ATOM 4407 C CA . PRO B 1 255 ? -19 -17.781 23.219 1 79.06 255 PRO B CA 1
ATOM 4408 C C . PRO B 1 255 ? -17.797 -17.75 24.141 1 79.06 255 PRO B C 1
ATOM 4410 O O . PRO B 1 255 ? -17.641 -16.812 24.922 1 79.06 255 PRO B O 1
ATOM 4413 N N . ILE B 1 256 ? -17.031 -18.734 24.125 1 79.19 256 ILE B N 1
ATOM 4414 C CA . ILE B 1 256 ? -15.828 -18.766 24.953 1 79.19 256 ILE B CA 1
ATOM 4415 C C . ILE B 1 256 ? -14.867 -17.656 24.531 1 79.19 256 ILE B C 1
ATOM 4417 O O . ILE B 1 256 ? -14.25 -17 25.375 1 79.19 256 ILE B O 1
ATOM 4421 N N . ALA B 1 257 ? -14.734 -17.469 23.266 1 76.69 257 ALA B N 1
ATOM 4422 C CA . ALA B 1 257 ? -13.883 -16.406 22.734 1 76.69 257 ALA B CA 1
ATOM 4423 C C . ALA B 1 257 ? -14.398 -15.039 23.141 1 76.69 257 ALA B C 1
ATOM 4425 O O . ALA B 1 257 ? -13.617 -14.117 23.375 1 76.69 257 ALA B O 1
ATOM 4426 N N . MET B 1 258 ? -15.656 -14.938 23.266 1 80.88 258 MET B N 1
ATOM 4427 C CA . MET B 1 258 ? -16.266 -13.664 23.656 1 80.88 258 MET B CA 1
ATOM 4428 C C . MET B 1 258 ? -15.852 -13.289 25.078 1 80.88 258 MET B C 1
ATOM 4430 O O . MET B 1 258 ? -15.547 -12.133 25.359 1 80.88 258 MET B O 1
ATOM 4434 N N . LEU B 1 259 ? -15.898 -14.305 25.906 1 76.5 259 LEU B N 1
ATOM 4435 C CA . LEU B 1 259 ? -15.469 -14.07 27.281 1 76.5 259 LEU B CA 1
ATOM 4436 C C . LEU B 1 259 ? -13.992 -13.688 27.328 1 76.5 259 LEU B C 1
ATOM 4438 O O . LEU B 1 259 ? -13.609 -12.773 28.062 1 76.5 259 LEU B O 1
ATOM 4442 N N . GLY B 1 260 ? -13.211 -14.352 26.609 1 77.12 260 GLY B N 1
ATOM 4443 C CA . GLY B 1 260 ? -11.797 -14.047 26.531 1 77.12 260 GLY B CA 1
ATOM 4444 C C . GLY B 1 260 ? -11.508 -12.664 25.969 1 77.12 260 GLY B C 1
ATOM 4445 O O . GLY B 1 260 ? -10.633 -11.953 26.469 1 77.12 260 GLY B O 1
ATOM 4446 N N . ALA B 1 261 ? -12.289 -12.398 24.984 1 75.94 261 ALA B N 1
ATOM 4447 C CA . ALA B 1 261 ? -12.133 -11.086 24.359 1 75.94 261 ALA B CA 1
ATOM 4448 C C . ALA B 1 261 ? -12.445 -9.969 25.344 1 75.94 261 ALA B C 1
ATOM 4450 O O . ALA B 1 261 ? -11.797 -8.922 25.328 1 75.94 261 ALA B O 1
ATOM 4451 N N . MET B 1 262 ? -13.406 -10.25 26.094 1 78.94 262 MET B N 1
ATOM 4452 C CA . MET B 1 262 ? -13.758 -9.266 27.109 1 78.94 262 MET B CA 1
ATOM 4453 C C . MET B 1 262 ? -12.594 -9.023 28.062 1 78.94 262 MET B C 1
ATOM 4455 O O . MET B 1 262 ? -12.32 -7.883 28.453 1 78.94 262 MET B O 1
ATOM 4459 N N . LEU B 1 263 ? -11.938 -10.094 28.375 1 76.06 263 LEU B N 1
ATOM 4460 C CA . LEU B 1 263 ? -10.805 -9.992 29.297 1 76.06 263 LEU B CA 1
ATOM 4461 C C . LEU B 1 263 ? -9.609 -9.344 28.594 1 76.06 263 LEU B C 1
ATOM 4463 O O . LEU B 1 263 ? -8.789 -8.688 29.25 1 76.06 263 LEU B O 1
ATOM 4467 N N . ALA B 1 264 ? -9.562 -9.492 27.281 1 77.31 264 ALA B N 1
ATOM 4468 C CA . ALA B 1 264 ? -8.43 -8.953 26.531 1 77.31 264 ALA B CA 1
ATOM 4469 C C . ALA B 1 264 ? -8.758 -7.574 25.953 1 77.31 264 ALA B C 1
ATOM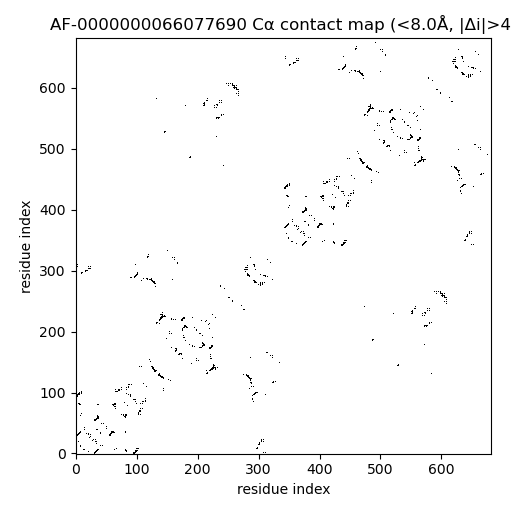 4471 O O . ALA B 1 264 ? -7.93 -6.977 25.266 1 77.31 264 ALA B O 1
ATOM 4472 N N . LYS B 1 265 ? -9.812 -7.078 26.188 1 80.38 265 LYS B N 1
ATOM 4473 C CA . LYS B 1 265 ? -10.367 -5.859 25.609 1 80.38 265 LYS B CA 1
ATOM 4474 C C . LYS B 1 265 ? -9.391 -4.691 25.766 1 80.38 265 LYS B C 1
ATOM 4476 O O . LYS B 1 265 ? -9.18 -3.928 24.812 1 80.38 265 LYS B O 1
ATOM 4481 N N . PRO B 1 266 ? -8.719 -4.586 26.891 1 77 266 PRO B N 1
ATOM 4482 C CA . PRO B 1 266 ? -7.805 -3.451 27.031 1 77 266 PRO B CA 1
ATOM 4483 C C . PRO B 1 266 ? -6.645 -3.514 26.031 1 77 266 PRO B C 1
ATOM 4485 O O . PRO B 1 266 ? -6.227 -2.482 25.5 1 77 266 PRO B O 1
ATOM 4488 N N . ALA B 1 267 ? -6.184 -4.668 25.844 1 76.94 267 ALA B N 1
ATOM 4489 C CA . ALA B 1 267 ? -5.086 -4.832 24.906 1 76.94 267 ALA B CA 1
ATOM 4490 C C . ALA B 1 267 ? -5.527 -4.488 23.484 1 76.94 267 ALA B C 1
ATOM 4492 O O . ALA B 1 267 ? -4.812 -3.797 22.75 1 76.94 267 ALA B O 1
ATOM 4493 N N . PHE B 1 268 ? -6.676 -4.883 23.141 1 81 268 PHE B N 1
ATOM 4494 C CA . PHE B 1 268 ? -7.234 -4.598 21.828 1 81 268 PHE B CA 1
ATOM 4495 C C . PHE B 1 268 ? -7.504 -3.105 21.672 1 81 268 PHE B C 1
ATOM 4497 O O . PHE B 1 268 ? -7.227 -2.529 20.609 1 81 268 PHE B O 1
ATOM 4504 N N . ALA B 1 269 ? -7.973 -2.615 22.672 1 82.06 269 ALA B N 1
ATOM 4505 C CA . ALA B 1 269 ? -8.273 -1.186 22.656 1 82.06 269 ALA B CA 1
ATOM 4506 C C . ALA B 1 269 ? -7.004 -0.359 22.5 1 82.06 269 ALA B C 1
ATOM 4508 O O . ALA B 1 269 ? -7 0.664 21.797 1 82.06 269 ALA B O 1
ATOM 4509 N N . SER B 1 270 ? -5.984 -0.817 23.094 1 83.75 270 SER B N 1
ATOM 4510 C CA . SER B 1 270 ? -4.707 -0.115 23 1 83.75 270 SER B CA 1
ATOM 4511 C C . SER B 1 270 ? -4.156 -0.152 21.578 1 83.75 270 SER B C 1
ATOM 4513 O O . SER B 1 270 ? -3.721 0.873 21.062 1 83.75 270 SER B O 1
ATOM 4515 N N . VAL B 1 271 ? -4.176 -1.29 21 1 82.12 271 VAL B N 1
ATOM 4516 C CA . VAL B 1 271 ? -3.666 -1.441 19.641 1 82.12 271 VAL B CA 1
ATOM 4517 C C . VAL B 1 271 ? -4.551 -0.663 18.672 1 82.12 271 VAL B C 1
ATOM 4519 O O . VAL B 1 271 ? -4.047 -0.03 17.734 1 82.12 271 VAL B O 1
ATOM 4522 N N . LYS B 1 272 ? -5.766 -0.729 18.906 1 84.69 272 LYS B N 1
ATOM 4523 C CA . LYS B 1 272 ? -6.699 0.036 18.078 1 84.69 272 LYS B CA 1
ATOM 4524 C C . LYS B 1 272 ? -6.41 1.532 18.172 1 84.69 272 LYS B C 1
ATOM 4526 O O . LYS B 1 272 ? -6.453 2.238 17.156 1 84.69 272 LYS B O 1
ATOM 4531 N N . LYS B 1 273 ? -6.113 1.99 19.281 1 83.19 273 LYS B N 1
ATOM 4532 C CA . LYS B 1 273 ? -5.793 3.4 19.484 1 83.19 273 LYS B CA 1
ATOM 4533 C C . LYS B 1 273 ? -4.516 3.787 18.75 1 83.19 273 LYS B C 1
ATOM 4535 O O . LYS B 1 273 ? -4.449 4.852 18.125 1 83.19 273 LYS B O 1
ATOM 4540 N N . ILE B 1 274 ? -3.578 2.895 18.781 1 82.62 274 ILE B N 1
ATOM 4541 C CA . ILE B 1 274 ? -2.277 3.15 18.172 1 82.62 274 ILE B CA 1
ATOM 4542 C C . ILE B 1 274 ? -2.422 3.234 16.656 1 82.62 274 ILE B C 1
ATOM 4544 O O . ILE B 1 274 ? -1.759 4.047 16.016 1 82.62 274 ILE B O 1
ATOM 4548 N N . THR B 1 275 ? -3.285 2.477 16.125 1 84.06 275 THR B N 1
ATOM 4549 C CA . THR B 1 275 ? -3.395 2.379 14.664 1 84.06 275 THR B CA 1
ATOM 4550 C C . THR B 1 275 ? -4.523 3.266 14.148 1 84.06 275 THR B C 1
ATOM 4552 O O . THR B 1 275 ? -4.77 3.318 12.945 1 84.06 275 THR B O 1
ATOM 4555 N N . ASP B 1 276 ? -5.137 3.92 15.062 1 82 276 ASP B N 1
ATOM 4556 C CA . ASP B 1 276 ? -6.234 4.809 14.695 1 82 276 ASP B CA 1
ATOM 4557 C C . ASP B 1 276 ? -5.711 6.082 14.031 1 82 276 ASP B C 1
ATOM 4559 O O . ASP B 1 276 ? -4.895 6.801 14.609 1 82 276 ASP B O 1
ATOM 4563 N N . PRO B 1 277 ? -6.215 6.34 12.852 1 77.81 277 PRO B N 1
ATOM 4564 C CA . PRO B 1 277 ? -5.762 7.555 12.172 1 77.81 277 PRO B CA 1
ATOM 4565 C C . PRO B 1 277 ? -6.055 8.828 12.969 1 77.81 277 PRO B C 1
ATOM 4567 O O . PRO B 1 277 ? -5.348 9.828 12.812 1 77.81 277 PRO B O 1
ATOM 4570 N N . ASP B 1 278 ? -6.996 8.742 13.82 1 78.62 278 ASP B N 1
ATOM 4571 C CA . ASP B 1 278 ? -7.371 9.914 14.609 1 78.62 278 ASP B CA 1
ATOM 4572 C C . ASP B 1 278 ? -6.289 10.266 15.625 1 78.62 278 ASP B C 1
ATOM 4574 O O . ASP B 1 278 ? -6.246 11.383 16.141 1 78.62 278 ASP B O 1
ATOM 4578 N N . THR B 1 279 ? -5.449 9.344 15.867 1 79.19 279 THR B N 1
ATOM 4579 C CA . THR B 1 279 ? -4.453 9.578 16.906 1 79.19 279 THR B CA 1
ATOM 4580 C C . THR B 1 279 ? -3.168 10.141 16.312 1 79.19 279 THR B C 1
ATOM 4582 O O . THR B 1 279 ? -2.318 10.664 17.031 1 79.19 279 THR B O 1
ATOM 4585 N N . ALA B 1 280 ? -2.961 10.062 15.055 1 75.19 280 ALA B N 1
ATOM 4586 C CA . ALA B 1 280 ? -1.706 10.422 14.398 1 75.19 280 ALA B CA 1
ATOM 4587 C C . ALA B 1 280 ? -1.553 11.938 14.297 1 75.19 280 ALA B C 1
ATOM 4589 O O . ALA B 1 280 ? -0.444 12.445 14.109 1 75.19 280 ALA B O 1
ATOM 4590 N N . GLY B 1 281 ? -2.516 12.719 14.688 1 75.5 281 GLY B N 1
ATOM 4591 C CA . GLY B 1 281 ? -2.379 14.164 14.789 1 75.5 281 GLY B CA 1
ATOM 4592 C C . GLY B 1 281 ? -2.439 14.867 13.445 1 75.5 281 GLY B C 1
ATOM 4593 O O . GLY B 1 281 ? -1.982 16 13.312 1 75.5 281 GLY B O 1
ATOM 4594 N N . GLY B 1 282 ? -2.836 14.336 12.367 1 88.69 282 GLY B N 1
ATOM 4595 C CA . GLY B 1 282 ? -2.912 14.953 11.055 1 88.69 282 GLY B CA 1
ATOM 4596 C C . GLY B 1 282 ? -1.605 14.891 10.289 1 88.69 282 GLY B C 1
ATOM 4597 O O . GLY B 1 282 ? -0.583 14.461 10.828 1 88.69 282 GLY B O 1
ATOM 4598 N N . ALA B 1 283 ? -1.59 15.344 9.047 1 93.69 283 ALA B N 1
ATOM 4599 C CA . ALA B 1 283 ? -0.436 15.273 8.156 1 93.69 283 ALA B CA 1
ATOM 4600 C C . ALA B 1 283 ? 0.092 16.672 7.836 1 93.69 283 ALA B C 1
ATOM 4602 O O . ALA B 1 283 ? -0.628 17.5 7.273 1 93.69 283 ALA B O 1
ATOM 4603 N N . PRO B 1 284 ? 1.315 16.969 8.172 1 96.19 284 PRO B N 1
ATOM 4604 C CA . PRO B 1 284 ? 1.896 18.266 7.844 1 96.19 284 PRO B CA 1
ATOM 4605 C C . PRO B 1 284 ? 2.236 18.406 6.363 1 96.19 284 PRO B C 1
ATOM 4607 O O . PRO B 1 284 ? 2.596 17.422 5.715 1 96.19 284 PRO B O 1
ATOM 4610 N N . LEU B 1 285 ? 2.059 19.562 5.859 1 97 285 LEU B N 1
ATOM 4611 C CA . LEU B 1 285 ? 2.574 19.906 4.539 1 97 285 LEU B CA 1
ATOM 4612 C C . LEU B 1 285 ? 3.99 20.469 4.645 1 97 285 LEU B C 1
ATOM 4614 O O . LEU B 1 285 ? 4.188 21.578 5.137 1 97 285 LEU B O 1
ATOM 4618 N N . LEU B 1 286 ? 4.973 19.766 4.188 1 97.19 286 LEU B N 1
ATOM 4619 C CA . LEU B 1 286 ? 6.367 20.172 4.273 1 97.19 286 LEU B CA 1
ATOM 4620 C C . LEU B 1 286 ? 6.793 20.938 3.025 1 97.19 286 LEU B C 1
ATOM 4622 O O . LEU B 1 286 ? 6.5 20.516 1.903 1 97.19 286 LEU B O 1
ATOM 4626 N N . GLY B 1 287 ? 7.461 22.062 3.229 1 96.75 287 GLY B N 1
ATOM 4627 C CA . GLY B 1 287 ? 8.008 22.797 2.096 1 96.75 287 GLY B CA 1
ATOM 4628 C C . GLY B 1 287 ? 7.289 24.094 1.824 1 96.75 287 GLY B C 1
ATOM 4629 O O . GLY B 1 287 ? 7.723 24.891 0.982 1 96.75 287 GLY B O 1
ATOM 4630 N N . VAL B 1 288 ? 6.18 24.359 2.471 1 97 288 VAL B N 1
ATOM 4631 C CA . VAL B 1 288 ? 5.508 25.656 2.365 1 97 288 VAL B CA 1
ATOM 4632 C C . VAL B 1 288 ? 6.098 26.625 3.387 1 97 288 VAL B C 1
ATOM 4634 O O . VAL B 1 288 ? 6.672 26.203 4.391 1 97 288 VAL B O 1
ATOM 4637 N N . ASP B 1 289 ? 6.016 27.906 3.084 1 96.19 289 ASP B N 1
ATOM 4638 C CA . ASP B 1 289 ? 6.555 28.938 3.965 1 96.19 289 ASP B CA 1
ATOM 4639 C C . ASP B 1 289 ? 5.602 29.234 5.117 1 96.19 289 ASP B C 1
ATOM 4641 O O . ASP B 1 289 ? 5.133 30.359 5.273 1 96.19 289 ASP B O 1
ATOM 4645 N N . GLY B 1 290 ? 5.391 28.344 5.934 1 96.44 290 GLY B N 1
ATOM 4646 C CA . GLY B 1 290 ? 4.484 28.312 7.07 1 96.44 290 GLY B CA 1
ATOM 4647 C C . GLY B 1 290 ? 4.141 26.891 7.512 1 96.44 290 GLY B C 1
ATOM 4648 O O . GLY B 1 290 ? 4.801 25.938 7.113 1 96.44 290 GLY B O 1
ATOM 4649 N N . VAL B 1 291 ? 3.197 26.75 8.438 1 97.62 291 VAL B N 1
ATOM 4650 C CA . VAL B 1 291 ? 2.795 25.438 8.953 1 97.62 291 VAL B CA 1
ATOM 4651 C C . VAL B 1 291 ? 1.339 25.172 8.578 1 97.62 291 VAL B C 1
ATOM 4653 O O . VAL B 1 291 ? 0.451 25.969 8.891 1 97.62 291 VAL B O 1
ATOM 4656 N N . ALA B 1 292 ? 1.138 24.172 7.855 1 97.94 292 ALA B N 1
ATOM 4657 C CA . ALA B 1 292 ? -0.186 23.703 7.461 1 97.94 292 ALA B CA 1
ATOM 4658 C C . ALA B 1 292 ? -0.357 22.219 7.773 1 97.94 292 ALA B C 1
ATOM 4660 O O . ALA B 1 292 ? 0.526 21.406 7.48 1 97.94 292 ALA B O 1
ATOM 4661 N N . ILE B 1 293 ? -1.488 21.828 8.406 1 97.12 293 ILE B N 1
ATOM 4662 C CA . ILE B 1 293 ? -1.778 20.453 8.766 1 97.12 293 ILE B CA 1
ATOM 4663 C C . ILE B 1 293 ? -3.043 19.984 8.047 1 97.12 293 ILE B C 1
ATOM 4665 O O . ILE B 1 293 ? -4.09 20.625 8.133 1 97.12 293 ILE B O 1
ATOM 4669 N N . VAL B 1 294 ? -2.904 18.891 7.375 1 94.5 294 VAL B N 1
ATOM 4670 C CA . VAL B 1 294 ? -4.039 18.234 6.719 1 94.5 294 VAL B CA 1
ATOM 4671 C C . VAL B 1 294 ? -4.562 17.109 7.594 1 94.5 294 VAL B C 1
ATOM 4673 O O . VAL B 1 294 ? -3.809 16.203 7.977 1 94.5 294 VAL B O 1
ATOM 4676 N N . SER B 1 295 ? -5.789 17.219 7.941 1 91.69 295 SER B N 1
ATOM 4677 C CA . SER B 1 295 ? -6.445 16.141 8.68 1 91.69 295 SER B CA 1
ATOM 4678 C C . SER B 1 295 ? -7.438 15.391 7.797 1 91.69 295 SER B C 1
ATOM 4680 O O . SER B 1 295 ? -7.844 15.891 6.746 1 91.69 295 SER B O 1
ATOM 4682 N N . HIS B 1 296 ? -7.773 14.195 8.234 1 85.69 296 HIS B N 1
ATOM 4683 C CA . HIS B 1 296 ? -8.695 13.398 7.441 1 85.69 296 HIS B CA 1
ATOM 4684 C C . HIS B 1 296 ? -10.109 13.969 7.504 1 85.69 296 HIS B C 1
ATOM 4686 O O . HIS B 1 296 ? -10.484 14.617 8.484 1 85.69 296 HIS B O 1
ATOM 4692 N N . GLY B 1 297 ? -10.844 13.719 6.473 1 84.62 297 GLY B N 1
ATOM 4693 C CA . GLY B 1 297 ? -12.195 14.258 6.387 1 84.62 297 GLY B CA 1
ATOM 4694 C C . GLY B 1 297 ? -13.102 13.781 7.508 1 84.62 297 GLY B C 1
ATOM 4695 O O . GLY B 1 297 ? -14 14.508 7.938 1 84.62 297 GLY B O 1
ATOM 4696 N N . LYS B 1 298 ? -12.867 12.602 7.977 1 83.44 298 LYS B N 1
ATOM 4697 C CA . LYS B 1 298 ? -13.703 12.016 9.023 1 83.44 298 LYS B CA 1
ATOM 4698 C C . LYS B 1 298 ? -13.078 12.219 10.398 1 83.44 298 LYS B C 1
ATOM 4700 O O . LYS B 1 298 ? -13.172 11.344 11.266 1 83.44 298 LYS B O 1
ATOM 4705 N N . SER B 1 299 ? -12.492 13.32 10.531 1 89.75 299 SER B N 1
ATOM 4706 C CA . SER B 1 299 ? -11.789 13.617 11.773 1 89.75 299 SER B CA 1
ATOM 4707 C C . SER B 1 299 ? -12.758 13.82 12.93 1 89.75 299 SER B C 1
ATOM 4709 O O . SER B 1 299 ? -13.773 14.508 12.781 1 89.75 299 SER B O 1
ATOM 4711 N N . SER B 1 300 ? -12.539 13.195 14.023 1 92.25 300 SER B N 1
ATOM 4712 C CA . SER B 1 300 ? -13.234 13.406 15.297 1 92.25 300 SER B CA 1
ATOM 4713 C C . SER B 1 300 ? -12.656 14.594 16.047 1 92.25 300 SER B C 1
ATOM 4715 O O . SER B 1 300 ? -11.711 15.227 15.586 1 92.25 300 SER B O 1
ATOM 4717 N N . GLU B 1 301 ? -13.312 14.852 17.188 1 95.31 301 GLU B N 1
ATOM 4718 C CA . GLU B 1 301 ? -12.781 15.867 18.094 1 95.31 301 GLU B CA 1
ATOM 4719 C C . GLU B 1 301 ? -11.328 15.562 18.469 1 95.31 301 GLU B C 1
ATOM 4721 O O . GLU B 1 301 ? -10.492 16.469 18.516 1 95.31 301 GLU B O 1
ATOM 4726 N N . THR B 1 302 ? -11.062 14.352 18.672 1 94.25 302 THR B N 1
ATOM 4727 C CA . THR B 1 302 ? -9.727 13.93 19.062 1 94.25 302 THR B CA 1
ATOM 4728 C C . THR B 1 302 ? -8.742 14.148 17.906 1 94.25 302 THR B C 1
ATOM 4730 O O . THR B 1 302 ? -7.609 14.594 18.141 1 94.25 302 THR B O 1
ATOM 4733 N N . ALA B 1 303 ? -9.156 13.82 16.719 1 93.31 303 ALA B N 1
ATOM 4734 C CA . ALA B 1 303 ? -8.312 14.023 15.547 1 93.31 303 ALA B CA 1
ATOM 4735 C C . ALA B 1 303 ? -7.965 15.5 15.367 1 93.31 303 ALA B C 1
ATOM 4737 O O . ALA B 1 303 ? -6.816 15.844 15.078 1 93.31 303 ALA B O 1
ATOM 4738 N N . VAL B 1 304 ? -8.984 16.359 15.562 1 96.12 304 VAL B N 1
ATOM 4739 C CA . VAL B 1 304 ? -8.781 17.781 15.406 1 96.12 304 VAL B CA 1
ATOM 4740 C C . VAL B 1 304 ? -7.832 18.297 16.484 1 96.12 304 VAL B C 1
ATOM 4742 O O . VAL B 1 304 ? -6.898 19.047 16.203 1 96.12 304 VAL B O 1
ATOM 4745 N N . PHE B 1 305 ? -8.07 17.891 17.734 1 97.12 305 PHE B N 1
ATOM 4746 C CA . PHE B 1 305 ? -7.188 18.25 18.844 1 97.12 305 PHE B CA 1
ATOM 4747 C C . PHE B 1 305 ? -5.746 17.875 18.516 1 97.12 305 PHE B C 1
ATOM 4749 O O . PHE B 1 305 ? -4.836 18.688 18.688 1 97.12 305 PHE B O 1
ATOM 4756 N N . ASN B 1 306 ? -5.586 16.641 18.078 1 94.25 306 ASN B N 1
ATOM 4757 C CA . ASN B 1 306 ? -4.242 16.141 17.797 1 94.25 306 ASN B CA 1
ATOM 4758 C C . ASN B 1 306 ? -3.611 16.891 16.625 1 94.25 306 ASN B C 1
ATOM 4760 O O . ASN B 1 306 ? -2.396 17.094 16.594 1 94.25 306 ASN B O 1
ATOM 4764 N N . ALA B 1 307 ? -4.383 17.25 15.648 1 95.81 307 ALA B N 1
ATOM 4765 C CA . ALA B 1 307 ? -3.875 18.047 14.531 1 95.81 307 ALA B CA 1
ATOM 4766 C C . ALA B 1 307 ? -3.373 19.406 15 1 95.81 307 ALA B C 1
ATOM 4768 O O . ALA B 1 307 ? -2.32 19.875 14.562 1 95.81 307 ALA B O 1
ATOM 4769 N N . VAL B 1 308 ? -4.137 20.031 15.883 1 97.38 308 VAL B N 1
ATOM 4770 C CA . VAL B 1 308 ? -3.725 21.312 16.453 1 97.38 308 VAL B CA 1
ATOM 4771 C C . VAL B 1 308 ? -2.445 21.125 17.266 1 97.38 308 VAL B C 1
ATOM 4773 O O . VAL B 1 308 ? -1.539 21.969 17.203 1 97.38 308 VAL B O 1
ATOM 4776 N N . ARG B 1 309 ? -2.408 20.078 18 1 95.94 309 ARG B N 1
ATOM 4777 C CA . ARG B 1 309 ? -1.207 19.766 18.766 1 95.94 309 ARG B CA 1
ATOM 4778 C C . ARG B 1 309 ? 0.008 19.641 17.844 1 95.94 309 ARG B C 1
ATOM 4780 O O . ARG B 1 309 ? 1.081 20.156 18.156 1 95.94 309 ARG B O 1
ATOM 4787 N N . THR B 1 310 ? -0.153 18.953 16.766 1 93.75 310 THR B N 1
ATOM 4788 C CA . THR B 1 310 ? 0.923 18.781 15.797 1 93.75 310 THR B CA 1
ATOM 4789 C C . THR B 1 310 ? 1.343 20.125 15.219 1 93.75 310 THR B C 1
ATOM 4791 O O . THR B 1 310 ? 2.535 20.406 15.062 1 93.75 310 THR B O 1
ATOM 4794 N N . ALA B 1 311 ? 0.364 20.906 14.891 1 96.56 311 ALA B N 1
ATOM 4795 C CA . ALA B 1 311 ? 0.649 22.25 14.375 1 96.56 311 ALA B CA 1
ATOM 4796 C C . ALA B 1 311 ? 1.479 23.047 15.375 1 96.56 311 ALA B C 1
ATOM 4798 O O . ALA B 1 311 ? 2.482 23.672 15 1 96.56 311 ALA B O 1
ATOM 4799 N N . LYS B 1 312 ? 1.075 23.047 16.594 1 96.5 312 LYS B N 1
ATOM 4800 C CA . LYS B 1 312 ? 1.787 23.781 17.641 1 96.5 312 LYS B CA 1
ATOM 4801 C C . LYS B 1 312 ? 3.225 23.281 17.781 1 96.5 312 LYS B C 1
ATOM 4803 O O . LYS B 1 312 ? 4.156 24.078 17.875 1 96.5 312 LYS B O 1
ATOM 4808 N N . ARG B 1 313 ? 3.359 22 17.797 1 93.88 313 ARG B N 1
ATOM 4809 C CA . ARG B 1 313 ? 4.684 21.391 17.906 1 93.88 313 ARG B CA 1
ATOM 4810 C C . ARG B 1 313 ? 5.586 21.828 16.766 1 93.88 313 ARG B C 1
ATOM 4812 O O . ARG B 1 313 ? 6.77 22.109 16.969 1 93.88 313 ARG B O 1
ATOM 4819 N N . LEU B 1 314 ? 5.039 21.828 15.617 1 94.88 314 LEU B N 1
ATOM 4820 C CA . LEU B 1 314 ? 5.809 22.188 14.43 1 94.88 314 LEU B CA 1
ATOM 4821 C C . LEU B 1 314 ? 6.242 23.641 14.484 1 94.88 314 LEU B C 1
ATOM 4823 O O . LEU B 1 314 ? 7.379 23.969 14.141 1 94.88 314 LEU B O 1
ATOM 4827 N N . VAL B 1 315 ? 5.344 24.484 14.883 1 95.94 315 VAL B N 1
ATOM 4828 C CA . VAL B 1 315 ? 5.664 25.906 15.023 1 95.94 315 VAL B CA 1
ATOM 4829 C C . VAL B 1 315 ? 6.762 26.094 16.062 1 95.94 315 VAL B C 1
ATOM 4831 O O . VAL B 1 315 ? 7.75 26.781 15.82 1 95.94 315 VAL B O 1
ATOM 4834 N N . ASP B 1 316 ? 6.605 25.422 17.156 1 95.31 316 ASP B N 1
ATOM 4835 C CA . ASP B 1 316 ? 7.527 25.562 18.281 1 95.31 316 ASP B CA 1
ATOM 4836 C C . ASP B 1 316 ? 8.898 24.984 17.938 1 95.31 316 ASP B C 1
ATOM 4838 O O . ASP B 1 316 ? 9.914 25.422 18.484 1 95.31 316 ASP B O 1
ATOM 4842 N N . SER B 1 317 ? 8.977 24.062 17.078 1 93.69 317 SER B N 1
ATOM 4843 C CA . SER B 1 317 ? 10.211 23.344 16.766 1 93.69 317 SER B CA 1
ATOM 4844 C C . SER B 1 317 ? 11.148 24.203 15.914 1 93.69 317 SER B C 1
ATOM 4846 O O . SER B 1 317 ? 12.352 23.922 15.836 1 93.69 317 SER B O 1
ATOM 4848 N N . GLY B 1 318 ? 10.625 25.219 15.188 1 93.56 318 GLY B N 1
ATOM 4849 C CA . GLY B 1 318 ? 11.422 26 14.242 1 93.56 318 GLY B CA 1
ATOM 4850 C C . GLY B 1 318 ? 11.695 25.266 12.945 1 93.56 318 GLY B C 1
ATOM 4851 O O . GLY B 1 318 ? 12.656 25.578 12.242 1 93.56 318 GLY B O 1
ATOM 4852 N N . PHE B 1 319 ? 10.914 24.344 12.641 1 93.81 319 PHE B N 1
ATOM 4853 C CA . PHE B 1 319 ? 11.078 23.453 11.492 1 93.81 319 PHE B CA 1
ATOM 4854 C C . PHE B 1 319 ? 11.227 24.266 10.203 1 93.81 319 PHE B C 1
ATOM 4856 O O . PHE B 1 319 ? 12.141 24.031 9.414 1 93.81 319 PHE B O 1
ATOM 4863 N N . VAL B 1 320 ? 10.344 25.219 9.977 1 95.44 320 VAL B N 1
ATOM 4864 C CA . VAL B 1 320 ? 10.328 26 8.742 1 95.44 320 VAL B CA 1
ATOM 4865 C C . VAL B 1 320 ? 11.648 26.75 8.594 1 95.44 320 VAL B C 1
ATOM 4867 O O . VAL B 1 320 ? 12.234 26.781 7.512 1 95.44 320 VAL B O 1
ATOM 4870 N N . SER B 1 321 ? 12.125 27.359 9.688 1 94.94 321 SER B N 1
ATOM 4871 C CA . SER B 1 321 ? 13.398 28.078 9.68 1 94.94 321 SER B CA 1
ATOM 4872 C C . SER B 1 321 ? 14.562 27.141 9.359 1 94.94 321 SER B C 1
ATOM 4874 O O . SER B 1 321 ? 15.492 27.531 8.656 1 94.94 321 SER B O 1
ATOM 4876 N N . ASP B 1 322 ? 14.508 25.969 9.898 1 94.88 322 ASP B N 1
ATOM 4877 C CA . ASP B 1 322 ? 15.57 25 9.656 1 94.88 322 ASP B CA 1
ATOM 4878 C C . ASP B 1 322 ? 15.625 24.609 8.188 1 94.88 322 ASP B C 1
ATOM 4880 O O . ASP B 1 322 ? 16.703 24.453 7.617 1 94.88 322 ASP B O 1
ATOM 4884 N N . ILE B 1 323 ? 14.453 24.359 7.582 1 94.69 323 ILE B N 1
ATOM 4885 C CA . ILE B 1 323 ? 14.422 24.016 6.164 1 94.69 323 ILE B CA 1
ATOM 4886 C C . ILE B 1 323 ? 15.023 25.172 5.352 1 94.69 323 ILE B C 1
ATOM 4888 O O . ILE B 1 323 ? 15.852 24.938 4.465 1 94.69 323 ILE B O 1
ATOM 4892 N N . LYS B 1 324 ? 14.602 26.406 5.648 1 93.62 324 LYS B N 1
ATOM 4893 C CA . LYS B 1 324 ? 15.086 27.594 4.945 1 93.62 324 LYS B CA 1
ATOM 4894 C C . LYS B 1 324 ? 16.609 27.656 4.98 1 93.62 324 LYS B C 1
ATOM 4896 O O . LYS B 1 324 ? 17.234 28.047 3.996 1 93.62 324 LYS B O 1
ATOM 4901 N N . GLN B 1 325 ? 17.125 27.266 6.027 1 91.81 325 GLN B N 1
ATOM 4902 C CA . GLN B 1 325 ? 18.562 27.391 6.246 1 91.81 325 GLN B CA 1
ATOM 4903 C C . GLN B 1 325 ? 19.328 26.328 5.469 1 91.81 325 GLN B C 1
ATOM 4905 O O . GLN B 1 325 ? 20.453 26.562 5.039 1 91.81 325 GLN B O 1
ATOM 4910 N N . HIS B 1 326 ? 18.688 25.188 5.199 1 87.56 326 HIS B N 1
ATOM 4911 C CA . HIS B 1 326 ? 19.484 24.062 4.73 1 87.56 326 HIS B CA 1
ATOM 4912 C C . HIS B 1 326 ? 19.109 23.672 3.299 1 87.56 326 HIS B C 1
ATOM 4914 O O . HIS B 1 326 ? 19.891 23.016 2.607 1 87.56 326 HIS B O 1
ATOM 4920 N N . ILE B 1 327 ? 17.969 24.109 2.801 1 90.5 327 ILE B N 1
ATOM 4921 C CA . ILE B 1 327 ? 17.422 23.562 1.566 1 90.5 327 ILE B CA 1
ATOM 4922 C C . ILE B 1 327 ? 18.25 24.047 0.377 1 90.5 327 ILE B C 1
ATOM 4924 O O . ILE B 1 327 ? 18.375 23.328 -0.619 1 90.5 327 ILE B O 1
ATOM 4928 N N . ALA B 1 328 ? 18.797 25.203 0.455 1 85.75 328 ALA B N 1
ATOM 4929 C CA . ALA B 1 328 ? 19.594 25.75 -0.644 1 85.75 328 ALA B CA 1
ATOM 4930 C C . ALA B 1 328 ? 20.828 24.906 -0.903 1 85.75 328 ALA B C 1
ATOM 4932 O O . ALA B 1 328 ? 21.25 24.734 -2.053 1 85.75 328 ALA B O 1
ATOM 4933 N N . GLU B 1 329 ? 21.391 24.469 0.138 1 88.19 329 GLU B N 1
ATOM 4934 C CA . GLU B 1 329 ? 22.578 23.641 0.027 1 88.19 329 GLU B CA 1
ATOM 4935 C C . GLU B 1 329 ? 22.266 22.359 -0.746 1 88.19 329 GLU B C 1
ATOM 4937 O O . GLU B 1 329 ? 23.094 21.891 -1.532 1 88.19 329 GLU B O 1
ATOM 4942 N N . TYR B 1 330 ? 21.156 21.859 -0.583 1 87.56 330 TYR B N 1
ATOM 4943 C CA . TYR B 1 330 ? 20.828 20.578 -1.196 1 87.56 330 TYR B CA 1
ATOM 4944 C C . TYR B 1 330 ? 20.453 20.75 -2.664 1 87.56 330 TYR B C 1
ATOM 4946 O O . TYR B 1 330 ? 20.609 19.828 -3.465 1 87.56 330 TYR B O 1
ATOM 4954 N N . LYS B 1 331 ? 20.016 21.906 -2.973 1 84.62 331 LYS B N 1
ATOM 4955 C CA . LYS B 1 331 ? 19.812 22.219 -4.387 1 84.62 331 LYS B CA 1
ATOM 4956 C C . LYS B 1 331 ? 21.125 22.172 -5.148 1 84.62 331 LYS B C 1
ATOM 4958 O O . LYS B 1 331 ? 21.203 21.609 -6.246 1 84.62 331 LYS B O 1
ATOM 4963 N N . GLU B 1 332 ? 22.109 22.719 -4.609 1 86.44 332 GLU B N 1
ATOM 4964 C CA . GLU B 1 332 ? 23.438 22.75 -5.223 1 86.44 332 GLU B CA 1
ATOM 4965 C C . GLU B 1 332 ? 24 21.328 -5.344 1 86.44 332 GLU B C 1
ATOM 4967 O O . GLU B 1 332 ? 24.625 21 -6.352 1 86.44 332 GLU B O 1
ATOM 4972 N N . ILE B 1 333 ? 23.719 20.625 -4.395 1 89.06 333 ILE B N 1
ATOM 4973 C CA . ILE B 1 333 ? 24.219 19.25 -4.391 1 89.06 333 ILE B CA 1
ATOM 4974 C C . ILE B 1 333 ? 23.562 18.469 -5.527 1 89.06 333 ILE B C 1
ATOM 4976 O O . ILE B 1 333 ? 24.234 17.719 -6.25 1 89.06 333 ILE B O 1
ATOM 4980 N N . PHE B 1 334 ? 22.25 18.609 -5.711 1 88.75 334 PHE B N 1
ATOM 4981 C CA . PHE B 1 334 ? 21.547 17.906 -6.773 1 88.75 334 PHE B CA 1
ATOM 4982 C C . PHE B 1 334 ? 22.094 18.297 -8.141 1 88.75 334 PHE B C 1
ATOM 4984 O O . PHE B 1 334 ? 22.312 17.438 -8.992 1 88.75 334 PHE B O 1
ATOM 4991 N N . GLU B 1 335 ? 22.328 19.625 -8.281 1 88.81 335 GLU B N 1
ATOM 4992 C CA . GLU B 1 335 ? 22.828 20.109 -9.562 1 88.81 335 GLU B CA 1
ATOM 4993 C C . GLU B 1 335 ? 24.219 19.547 -9.867 1 88.81 335 GLU B C 1
ATOM 4995 O O . GLU B 1 335 ? 24.516 19.188 -11.008 1 88.81 335 GLU B O 1
ATOM 5000 N N . LYS B 1 336 ? 25.016 19.438 -8.961 1 88.25 336 LYS B N 1
ATOM 5001 C CA . LYS B 1 336 ? 26.359 18.875 -9.133 1 88.25 336 LYS B CA 1
ATOM 5002 C C . LYS B 1 336 ? 26.281 17.391 -9.492 1 88.25 336 LYS B C 1
ATOM 5004 O O . LYS B 1 336 ? 27.031 16.922 -10.352 1 88.25 336 LYS B O 1
ATOM 5009 N N . LEU B 1 337 ? 25.297 16.719 -8.852 1 85.94 337 LEU B N 1
ATOM 5010 C CA . LEU B 1 337 ? 25.156 15.281 -9.086 1 85.94 337 LEU B CA 1
ATOM 5011 C C . LEU B 1 337 ? 24.578 15.016 -10.469 1 85.94 337 LEU B C 1
ATOM 5013 O O . LEU B 1 337 ? 24.953 14.047 -11.133 1 85.94 337 LEU B O 1
ATOM 5017 N N . GLU B 1 338 ? 23.672 15.852 -10.844 1 86.94 338 GLU B N 1
ATOM 5018 C CA . GLU B 1 338 ? 23.062 15.727 -12.164 1 86.94 338 GLU B CA 1
ATOM 5019 C C . GLU B 1 338 ? 24.094 15.961 -13.266 1 86.94 338 GLU B C 1
ATOM 5021 O O . GLU B 1 338 ? 24.062 15.312 -14.312 1 86.94 338 GLU B O 1
ATOM 5026 N N . ALA B 1 339 ? 24.938 16.844 -12.969 1 85 339 ALA B N 1
ATOM 5027 C CA . ALA B 1 339 ? 25.969 17.188 -13.938 1 85 339 ALA B CA 1
ATOM 5028 C C . ALA B 1 339 ? 26.969 16.047 -14.094 1 85 339 ALA B C 1
ATOM 5030 O O . ALA B 1 339 ? 27.625 15.922 -15.133 1 85 339 ALA B O 1
ATOM 5031 N N . LYS B 1 340 ? 27.172 15.133 -13.242 1 72.88 340 LYS B N 1
ATOM 5032 C CA . LYS B 1 340 ? 28.125 14.016 -13.273 1 72.88 340 LYS B CA 1
ATOM 5033 C C . LYS B 1 340 ? 27.516 12.812 -13.992 1 72.88 340 LYS B C 1
ATOM 5035 O O . LYS B 1 340 ? 28.234 11.859 -14.312 1 72.88 340 LYS B O 1
ATOM 5040 N N . LYS B 1 341 ? 26.344 12.836 -14.164 1 69.75 341 LYS B N 1
ATOM 5041 C CA . LYS B 1 341 ? 25.672 11.727 -14.844 1 69.75 341 LYS B CA 1
ATOM 5042 C C . LYS B 1 341 ? 25.812 11.844 -16.359 1 69.75 341 LYS B C 1
ATOM 5044 O O . LYS B 1 341 ? 25.953 10.836 -17.062 1 69.75 341 LYS B O 1
#

Secondary structure (DSSP, 8-state):
-EEEEETT-STT-HHHHHHHHHHHHHHH--EEEEEE-HHHHHHHHHHTT-TT-TTEEEEE--B---TTS-HHHHHHH-TTBHHHHHHHHHHTTS-SEEEE-S-HHHHHHHHHHHH-BPTT-SS-EEEEEEEETTEEEEEE-SSS-SS--HHHHHHHHHHHHHHIIIII--SS--EEEE-SSSSTT-S-HHHHHHHHHHHTSSS-EEEEE-GGGGGGTS-SEEE--HHHHHHHHHHHHHHHHHHHHHHHHHHHT-HHHHHHHHHHHHHHHHHHHHH-GGGS--EEEETBSSEEEE--TT--HHHHHHHHHHHHHHHHHTHHHHHHHHHHHHHHHHHHHHHT-/-EEEEETT-STT-HHHHHHHHHHHHHHH--EEEEEE-HHHHHHHHHHTT-TT-TTEEEEE--B---TTS-HHHHHHH-TTBHHHHHHHHHHTTS-SEEEE-S-HHHHHHHHHHHH-BPTT-SS-EEEEEEEETTEEEEEE-SSS-SS--HHHHHHHHHHHHHHIIIII--SS--EEEE-SSSSTT-S-HHHHHHHHHHHTSSS-EEEEE-GGGGGGTS-SEEE--HHHHHHHHHHHHHHHHHHHHHHHHHHHT-HHHHHHHHHHHHHHHHHHHHH-GGGS--EEEETBSSEEEE--TT--HHHHHHHHHHHHHHHHHTHHHHHHHHHHHHHHHHHHHHHH-

Radius of gyration: 26.71 Å; Cα contacts (8 Å, |Δi|>4): 1650; chains: 2; bounding box: 53×82×66 Å

Organism: Elusimicrobium minutum (strain Pei191) (NCBI:txid445932)

pLDDT: mean 93.4, std 5.97, range [69.75, 98.88]

InterPro domains:
  IPR003664 Fatty acid synthesis PlsX protein [PF02504] (1-320)
  IPR012281 Phospholipid biosynthesis protein, PlsX-like [MF_00019] (1-335)
  IPR012281 Phospholipid biosynthesis protein, PlsX-like [PIRSF002465] (1-331)
  IPR012281 Phospholipid biosynthesis protein, PlsX-like [PTHR30100] (1-330)
  IPR012281 Phospholipid biosynthesis protein, PlsX-like [TIGR00182] (1-331)